Protein AF-A0A2P6VI52-F1 (afdb_monomer)

Organism: NCBI:txid554055

Mean predicted aligned error: 16.36 Å

Sequence (533 aa):
MAEESAAIAARLLSAPAFHSAPHAIIYVHCAKLREVDTTTVLAEAMLEQKKLYVPRVQDKDANMHFLHLDSLEALQEVPPFGIREPRPTYSDGSERQDVLVSDEPLELVVMPGLAFDRQGRRLGRGGGYYDKFIAAARARAEARGEAPPLLVALAFRAQMVGEVPVEPHDARVDAIVTADEVIACSPGAADALHNYDGLTYVGHMMAGAVAGIGEHVAMFPVDTVKTRMQALAHPGQQLHTSVGTALRNILRREGVAGLYRGVAAMALGAGPSHALYFASYEAAKQLYGGNAEGHQPLATAAAGATATIVNDGCMTPWDVIKQRMQVRHSPYRSVLHCASETWRKEGLSAFYKSYWTTLVMNVPYTALHFAVYESAKKWLVGSSPAAAEAEAAGAGGSGGEPQQRLSSGAGPLLTAAAAQAGSAGGLAAAVVVEDEEEEEGLQVQLVAGGVAGGLAAAATTPLDVVKTRLQLEGLGSATRYNTSSVLPVLRRIMAEEGAGALWRGWQPRVLFHAPSAAICWGIYETSKKLLAP

Radius of gyration: 30.29 Å; Cα contacts (8 Å, |Δi|>4): 797; chains: 1; bounding box: 69×71×88 Å

Solvent-accessible surface area (backbone atoms only — not comparable to full-atom values): 28690 Å² total; per-residue (Å²): 101,73,70,45,18,52,45,25,39,52,52,50,71,67,11,57,47,54,74,73,29,58,25,34,35,46,53,63,52,29,84,85,74,73,48,57,57,32,67,66,52,54,53,49,42,53,74,71,68,34,54,33,23,32,56,36,80,72,56,92,85,32,43,59,45,35,33,55,59,92,49,83,84,47,48,42,74,40,84,92,76,51,42,46,24,64,53,73,44,49,96,87,67,49,75,50,56,35,60,92,74,48,93,66,78,55,45,33,36,41,41,78,53,66,33,33,22,84,74,19,38,58,33,66,92,81,58,55,37,66,33,53,45,52,52,53,54,40,53,51,20,57,77,69,75,46,72,66,52,47,33,35,33,50,42,57,74,90,26,59,45,92,75,54,83,80,58,98,73,61,62,65,34,26,27,39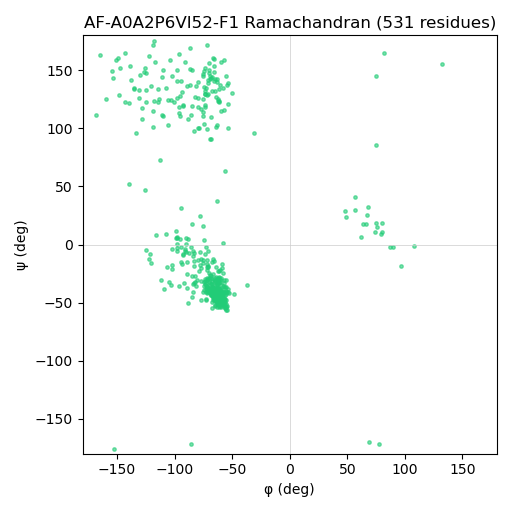,37,31,62,87,51,74,46,54,41,36,85,74,30,40,77,33,50,60,54,60,85,66,31,54,72,68,48,52,53,50,18,25,52,51,12,17,50,49,28,50,62,70,46,32,50,56,50,29,46,29,52,49,35,33,44,78,70,54,94,93,50,84,69,58,91,44,70,68,60,43,48,52,51,43,45,76,73,55,33,71,67,51,37,52,39,36,52,67,30,49,61,68,25,48,59,60,17,45,54,46,21,56,55,39,26,54,53,33,20,66,74,56,52,43,79,48,97,67,94,47,67,67,31,47,49,50,12,40,52,54,10,48,54,55,18,48,63,55,30,35,44,28,50,25,48,22,54,46,40,33,39,96,81,42,91,53,88,44,66,68,52,36,48,54,51,44,44,75,76,61,34,74,62,58,40,50,34,28,47,65,33,49,58,64,37,35,58,60,29,27,58,42,23,50,60,39,25,57,52,39,42,54,52,55,60,70,64,34,69,68,52,57,51,50,54,65,68,53,79,76,68,87,88,76,83,85,78,80,78,75,72,78,82,58,63,60,61,51,43,30,53,16,59,50,42,91,43,43,52,15,54,33,54,31,62,75,63,54,83,81,68,75,101,65,62,68,66,57,56,48,50,20,47,23,54,11,44,17,52,19,40,50,74,38,22,46,45,49,30,52,27,49,36,43,38,45,52,51,67,88,79,48,77,84,72,91,65,55,56,59,66,65,52,52,53,48,45,37,73,76,64,32,70,73,56,36,51,37,38,33,65,60,50,32,72,43,39,38,58,46,53,52,45,25,51,52,41,25,56,51,38,44,66,70,64,32,125

InterPro domains:
  IPR002698 5-formyltetrahydrofolate cyclo-ligase [PF01812] (3-178)
  IPR002698 5-formyltetrahydrofolate cyclo-ligase [TIGR02727] (3-178)
  IPR018108 Mitochondrial carrier protein, transmembrane region [PF00153] (199-290)
  IPR018108 Mitochondrial carrier protein, transmembrane region [PF00153] (296-382)
  IPR018108 Mitochondrial carrier protein, transmembrane region [PF00153] (443-531)
  IPR018108 Mitochondrial carrier protein, transmembrane region [PS50920] (199-287)
  IPR018108 Mitochondrial carrier protein, transmembrane region [PS50920] (295-379)
  IPR018108 Mitochondrial carrier protein, transmembrane region [PS50920] (440-530)
  IPR023395 Mitochondrial carrier protein domain superfamily [G3DSA:1.50.40.10] (184-388)
  IPR023395 Mitochondrial carrier protein domain superfamily [G3DSA:1.50.40.10] (403-533)
  IPR023395 Mitochondrial carrier protein domain superfamily [SSF103506] (200-525)
  IPR024185 5-formyltetrahydrofolate cyclo-ligase-like domain superfamily [G3DSA:3.40.50.10420] (1-183)
  IPR037171 NagB/RpiA transferase-like [SSF100950] (3-187)

Structure (mmCIF, N/CA/C/O backbone):
data_AF-A0A2P6VI52-F1
#
_entry.id   AF-A0A2P6VI52-F1
#
loop_
_atom_site.group_PDB
_atom_site.id
_atom_site.type_symbol
_atom_site.label_atom_id
_atom_site.label_alt_id
_atom_site.label_comp_id
_atom_site.label_asym_id
_atom_site.label_entity_id
_atom_site.label_seq_id
_atom_site.pdbx_PDB_ins_code
_atom_site.Cartn_x
_atom_site.Cartn_y
_atom_site.Cartn_z
_atom_site.occupancy
_atom_site.B_iso_or_equiv
_atom_site.auth_seq_id
_atom_site.auth_comp_id
_atom_site.auth_asym_id
_atom_site.auth_atom_id
_atom_site.pdbx_PDB_model_num
ATOM 1 N N . MET A 1 1 ? 2.625 -6.176 -37.196 1.00 73.69 1 MET A N 1
ATOM 2 C CA . MET A 1 1 ? 3.766 -5.251 -37.381 1.00 73.69 1 MET A CA 1
ATOM 3 C C . MET A 1 1 ? 3.360 -3.792 -37.213 1.00 73.69 1 MET A C 1
ATOM 5 O O . MET A 1 1 ? 3.664 -3.295 -36.154 1.00 73.69 1 MET A O 1
ATOM 9 N N . ALA A 1 2 ? 2.649 -3.104 -38.122 1.00 79.94 2 ALA A N 1
ATOM 10 C CA . ALA A 1 2 ? 2.337 -1.670 -37.915 1.00 79.94 2 ALA A CA 1
ATOM 11 C C . ALA A 1 2 ? 1.453 -1.383 -36.677 1.00 79.94 2 ALA A C 1
ATOM 13 O O . ALA A 1 2 ? 1.809 -0.564 -35.838 1.00 79.94 2 ALA A O 1
ATOM 14 N N . GLU A 1 3 ? 0.339 -2.105 -36.525 1.00 81.56 3 GLU A N 1
ATOM 15 C CA . GLU A 1 3 ? -0.543 -2.007 -35.346 1.00 81.56 3 GLU A CA 1
ATOM 16 C C . GLU A 1 3 ? 0.177 -2.422 -34.052 1.00 81.56 3 GLU A C 1
ATOM 18 O O . GLU A 1 3 ? 0.109 -1.745 -33.032 1.00 81.56 3 GLU A O 1
ATOM 23 N N . GLU A 1 4 ? 0.961 -3.496 -34.133 1.00 85.94 4 GLU A N 1
ATOM 24 C CA . GLU A 1 4 ? 1.803 -3.985 -33.039 1.00 85.94 4 GLU A CA 1
ATOM 25 C C . GLU A 1 4 ? 2.876 -2.957 -32.637 1.00 85.94 4 GLU A C 1
ATOM 27 O O . GLU A 1 4 ? 3.101 -2.738 -31.453 1.00 85.94 4 GLU A O 1
ATOM 32 N N . SER A 1 5 ? 3.493 -2.259 -33.600 1.00 87.88 5 SER A N 1
ATOM 33 C CA . SER A 1 5 ? 4.436 -1.169 -33.332 1.00 87.88 5 SER A CA 1
ATOM 34 C C . SER A 1 5 ? 3.767 0.006 -32.638 1.00 87.88 5 SER A C 1
ATOM 36 O O . SER A 1 5 ? 4.346 0.546 -31.702 1.00 87.88 5 SER A O 1
ATOM 38 N N . ALA A 1 6 ? 2.549 0.373 -33.045 1.00 82.88 6 ALA A N 1
ATOM 39 C CA . ALA A 1 6 ? 1.793 1.425 -32.374 1.00 82.88 6 ALA A CA 1
ATOM 40 C C . ALA A 1 6 ? 1.480 1.052 -30.914 1.00 82.88 6 ALA A C 1
ATOM 42 O O . ALA A 1 6 ? 1.645 1.885 -30.026 1.00 82.88 6 ALA A O 1
ATOM 43 N N . ALA A 1 7 ? 1.108 -0.205 -30.647 1.00 79.69 7 ALA A N 1
ATOM 44 C CA . ALA A 1 7 ? 0.861 -0.698 -29.290 1.00 79.69 7 ALA A CA 1
ATOM 45 C C . ALA A 1 7 ? 2.134 -0.725 -28.421 1.00 79.69 7 ALA A C 1
ATOM 47 O O . ALA A 1 7 ? 2.091 -0.355 -27.247 1.00 79.69 7 ALA A O 1
ATOM 48 N N . ILE A 1 8 ? 3.272 -1.132 -28.995 1.00 88.38 8 ILE A N 1
ATOM 49 C CA . ILE A 1 8 ? 4.580 -1.109 -28.321 1.00 88.38 8 ILE A CA 1
ATOM 50 C C . ILE A 1 8 ? 4.992 0.333 -27.998 1.00 88.38 8 ILE A C 1
ATOM 52 O O . ILE A 1 8 ? 5.376 0.627 -26.866 1.00 88.38 8 ILE A O 1
ATOM 56 N N . ALA A 1 9 ? 4.874 1.240 -28.972 1.00 86.31 9 ALA A N 1
ATOM 57 C CA . ALA A 1 9 ? 5.182 2.654 -28.795 1.00 86.31 9 ALA A CA 1
ATOM 58 C C . ALA A 1 9 ? 4.297 3.290 -27.716 1.00 86.31 9 ALA A C 1
ATOM 60 O O . ALA A 1 9 ? 4.818 3.962 -26.835 1.00 86.31 9 ALA A O 1
ATOM 61 N N . ALA A 1 10 ? 2.987 3.025 -27.728 1.00 81.00 10 ALA A N 1
ATOM 62 C CA . ALA A 1 10 ? 2.061 3.528 -26.715 1.00 81.00 10 ALA A CA 1
ATOM 63 C C . ALA A 1 10 ? 2.435 3.066 -25.298 1.00 81.00 10 ALA A C 1
ATOM 65 O O . ALA A 1 10 ? 2.408 3.870 -24.369 1.00 81.00 10 ALA A O 1
ATOM 66 N N . ARG A 1 11 ? 2.850 1.800 -25.125 1.00 82.50 11 ARG A N 1
ATOM 67 C CA . ARG A 1 11 ? 3.335 1.310 -23.825 1.00 82.50 11 ARG A CA 1
ATOM 68 C C . ARG A 1 11 ? 4.588 2.039 -23.365 1.00 82.50 11 ARG A C 1
ATOM 70 O O . ARG A 1 11 ? 4.611 2.503 -22.229 1.00 82.50 11 ARG A O 1
ATOM 77 N N . LEU A 1 12 ? 5.596 2.170 -24.230 1.00 86.81 12 LEU A N 1
ATOM 78 C CA . LEU A 1 12 ? 6.816 2.902 -23.881 1.00 86.81 12 LEU A CA 1
ATOM 79 C C . LEU A 1 12 ? 6.504 4.360 -23.519 1.00 86.81 12 LEU A C 1
ATOM 81 O O . LEU A 1 12 ? 7.006 4.850 -22.517 1.00 86.81 12 LEU A O 1
ATOM 85 N N . LEU A 1 13 ? 5.662 5.026 -24.312 1.00 85.12 13 LEU A N 1
ATOM 86 C CA . LEU A 1 13 ? 5.266 6.416 -24.086 1.00 85.12 13 LEU A CA 1
ATOM 87 C C . LEU A 1 13 ? 4.480 6.609 -22.796 1.00 85.12 13 LEU A C 1
ATOM 89 O O . LEU A 1 13 ? 4.537 7.683 -22.223 1.00 85.12 13 LEU A O 1
ATOM 93 N N . SER A 1 14 ? 3.766 5.586 -22.332 1.00 77.81 14 SER A N 1
ATOM 94 C CA . SER A 1 14 ? 3.085 5.644 -21.042 1.00 77.81 14 SER A CA 1
ATOM 95 C C . SER A 1 14 ? 4.041 5.451 -19.857 1.00 77.81 14 SER A C 1
ATOM 97 O O . SER A 1 14 ? 3.691 5.803 -18.733 1.00 77.81 14 SER A O 1
ATOM 99 N N . ALA A 1 15 ? 5.223 4.868 -20.073 1.00 79.12 15 ALA A N 1
ATOM 100 C CA . ALA A 1 15 ? 6.075 4.400 -18.990 1.00 79.12 15 ALA A CA 1
ATOM 101 C C . ALA A 1 15 ? 6.718 5.556 -18.191 1.00 79.12 15 ALA A C 1
ATOM 103 O O . ALA A 1 15 ? 7.235 6.503 -18.795 1.00 79.12 15 ALA A O 1
ATOM 104 N N . PRO A 1 16 ? 6.801 5.468 -16.846 1.00 76.25 16 PRO A N 1
ATOM 105 C CA . PRO A 1 16 ? 7.377 6.529 -16.015 1.00 76.25 16 PRO A CA 1
ATOM 106 C C . PRO A 1 16 ? 8.818 6.876 -16.396 1.00 76.25 16 PRO A C 1
ATOM 108 O O . PRO A 1 16 ? 9.157 8.057 -16.480 1.00 76.25 16 PRO A O 1
ATOM 111 N N . ALA A 1 17 ? 9.638 5.862 -16.701 1.00 82.62 17 ALA A N 1
ATOM 112 C CA . ALA A 1 17 ? 11.021 6.038 -17.140 1.00 82.62 17 ALA A CA 1
ATOM 113 C C . ALA A 1 17 ? 11.161 6.910 -18.389 1.00 82.62 17 ALA A C 1
ATOM 115 O O . ALA A 1 17 ? 12.153 7.623 -18.526 1.00 82.62 17 ALA A O 1
ATOM 116 N N . PHE A 1 18 ? 10.185 6.863 -19.303 1.00 86.12 18 PHE A N 1
ATOM 117 C CA . PHE A 1 18 ? 10.210 7.695 -20.498 1.00 86.12 18 PHE A CA 1
ATOM 118 C C . PHE A 1 18 ? 10.034 9.166 -20.124 1.00 86.12 18 PHE A C 1
ATOM 120 O O . PHE A 1 18 ? 10.854 10.002 -20.504 1.00 86.12 18 PHE A O 1
ATOM 127 N N . HIS A 1 19 ? 9.028 9.485 -19.309 1.00 82.88 19 HIS A N 1
ATOM 128 C CA . HIS A 1 19 ? 8.757 10.858 -18.885 1.00 82.88 19 HIS A CA 1
ATOM 129 C C . HIS A 1 19 ? 9.845 11.425 -17.963 1.00 82.88 19 HIS A C 1
ATOM 131 O O . HIS A 1 19 ? 10.207 12.593 -18.098 1.00 82.88 19 HIS A O 1
ATOM 137 N N . SER A 1 20 ? 10.416 10.610 -17.068 1.00 82.19 20 SER A N 1
ATOM 138 C CA . SER A 1 20 ? 11.449 11.051 -16.123 1.00 82.19 20 SER A CA 1
ATOM 139 C C . SER A 1 20 ? 12.840 11.218 -16.737 1.00 82.19 20 SER A C 1
ATOM 141 O O . SER A 1 20 ? 13.708 11.778 -16.075 1.00 82.19 20 SER A O 1
ATOM 143 N N . ALA A 1 21 ? 13.073 10.725 -17.958 1.00 86.50 21 ALA A N 1
ATOM 144 C CA . ALA A 1 21 ? 14.356 10.827 -18.648 1.00 86.50 21 ALA A CA 1
ATOM 145 C C . ALA A 1 21 ? 14.457 12.138 -19.457 1.00 86.50 21 ALA A C 1
ATOM 147 O O . ALA A 1 21 ? 13.789 12.263 -20.490 1.00 86.50 21 ALA A O 1
ATOM 148 N N . PRO A 1 22 ? 15.270 13.127 -19.035 1.00 85.94 22 PRO A N 1
ATOM 149 C CA . PRO A 1 22 ? 15.538 14.323 -19.835 1.00 85.94 22 PRO A CA 1
ATOM 150 C C . PRO A 1 22 ? 16.441 14.042 -21.047 1.00 85.94 22 PRO A C 1
ATOM 152 O O . PRO A 1 22 ? 16.268 14.697 -22.078 1.00 85.94 22 PRO A O 1
ATOM 155 N N . HIS A 1 23 ? 17.356 13.066 -20.962 1.00 93.56 23 HIS A N 1
ATOM 156 C CA . HIS A 1 23 ? 18.253 12.671 -22.048 1.00 93.56 23 HIS A CA 1
ATOM 157 C C . HIS A 1 23 ? 17.987 11.220 -22.446 1.00 93.56 23 HIS A C 1
ATOM 159 O O . HIS A 1 23 ? 18.065 10.293 -21.636 1.00 93.56 23 HIS A O 1
ATOM 165 N N . ALA A 1 24 ? 17.683 11.008 -23.725 1.00 94.38 24 ALA A N 1
ATOM 166 C CA . ALA A 1 24 ? 17.338 9.682 -24.215 1.00 94.38 24 ALA A CA 1
ATOM 167 C C . ALA A 1 24 ? 17.983 9.379 -25.564 1.00 94.38 24 ALA A C 1
ATOM 169 O O . ALA A 1 24 ? 18.044 10.222 -26.462 1.00 94.38 24 ALA A O 1
ATOM 170 N N . ILE A 1 25 ? 18.419 8.133 -25.715 1.00 95.44 25 ILE A N 1
ATOM 171 C CA . ILE A 1 25 ? 18.782 7.553 -27.000 1.00 95.44 25 ILE A CA 1
ATOM 172 C C . ILE A 1 25 ? 17.589 6.788 -27.540 1.00 95.44 25 ILE A C 1
ATOM 174 O O . ILE A 1 25 ? 17.060 5.906 -26.867 1.00 95.44 25 ILE A O 1
ATOM 178 N N . ILE A 1 26 ? 17.200 7.084 -28.776 1.00 94.75 26 ILE A N 1
ATOM 179 C CA . ILE A 1 26 ? 16.147 6.349 -29.474 1.00 94.75 26 ILE A CA 1
ATOM 180 C C . ILE A 1 26 ? 16.663 5.987 -30.860 1.00 94.75 26 ILE A C 1
ATOM 182 O O . ILE A 1 26 ? 17.141 6.840 -31.607 1.00 94.75 26 ILE A O 1
ATOM 186 N N . TYR A 1 27 ? 16.603 4.707 -31.217 1.00 92.94 27 TYR A N 1
ATOM 187 C CA . TYR A 1 27 ? 16.986 4.289 -32.562 1.00 92.94 27 TYR A CA 1
ATOM 188 C C . TYR A 1 27 ? 15.972 4.769 -33.603 1.00 92.94 27 TYR A C 1
ATOM 190 O O . TYR A 1 27 ? 14.777 4.893 -33.328 1.00 92.94 27 TYR A O 1
ATOM 198 N N . VAL A 1 28 ? 16.447 5.014 -34.822 1.00 90.12 28 VAL A N 1
ATOM 199 C CA . VAL A 1 28 ? 15.593 5.442 -35.931 1.00 90.12 28 VAL A CA 1
ATOM 200 C C . VAL A 1 28 ? 15.141 4.217 -36.714 1.00 90.12 28 VAL A C 1
ATOM 202 O O . VAL A 1 28 ? 15.967 3.481 -37.253 1.00 90.12 28 VAL A O 1
ATOM 205 N N . HIS A 1 29 ? 13.827 4.010 -36.779 1.00 86.69 29 HIS A N 1
ATOM 206 C CA . HIS A 1 29 ? 13.225 2.886 -37.485 1.00 86.69 29 HIS A CA 1
ATOM 207 C C . HIS A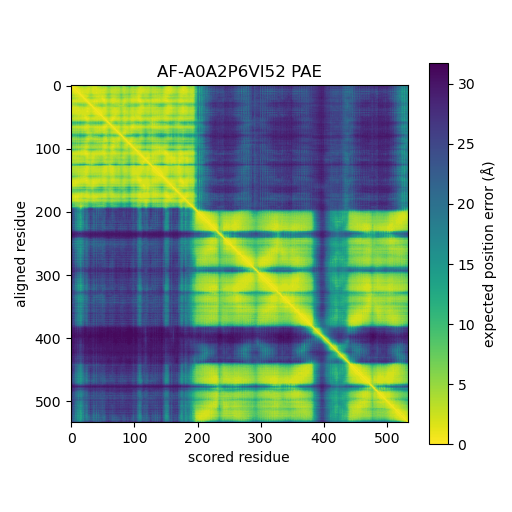 1 29 ? 13.670 2.792 -38.955 1.00 86.69 29 HIS A C 1
ATOM 209 O O . HIS A 1 29 ? 13.668 3.776 -39.699 1.00 86.69 29 HIS A O 1
ATOM 215 N N . CYS A 1 30 ? 13.963 1.566 -39.399 1.00 83.62 30 CYS A N 1
ATOM 216 C CA . CYS A 1 30 ? 14.148 1.232 -40.806 1.00 83.62 30 CYS A CA 1
ATOM 217 C C . CYS A 1 30 ? 13.271 0.033 -41.196 1.00 83.62 30 CYS A C 1
ATOM 219 O O . CYS A 1 30 ? 13.489 -1.095 -40.744 1.00 83.62 30 CYS A O 1
ATOM 221 N N . ALA A 1 31 ? 12.332 0.242 -42.123 1.00 77.88 31 ALA A N 1
ATOM 222 C CA . ALA A 1 31 ? 11.396 -0.796 -42.566 1.00 77.88 31 ALA A CA 1
ATOM 223 C C . ALA A 1 31 ? 12.093 -2.056 -43.118 1.00 77.88 31 ALA A C 1
ATOM 225 O O . ALA A 1 31 ? 11.594 -3.172 -42.965 1.00 77.88 31 ALA A O 1
ATOM 226 N N . LYS A 1 32 ? 13.282 -1.908 -43.722 1.00 80.94 32 LYS A N 1
ATOM 227 C CA . LYS A 1 32 ? 14.068 -3.041 -44.246 1.00 80.94 32 LYS A CA 1
ATOM 228 C C . LYS A 1 32 ? 14.648 -3.925 -43.142 1.00 80.94 32 LYS A C 1
ATOM 230 O O . LYS A 1 32 ? 14.917 -5.100 -43.391 1.00 80.94 32 LYS A O 1
ATOM 235 N N . LEU A 1 33 ? 14.840 -3.380 -41.940 1.00 79.69 33 LEU A N 1
ATOM 236 C CA . LEU A 1 33 ? 15.435 -4.095 -40.815 1.00 79.69 33 LEU A CA 1
ATOM 237 C C . LEU A 1 33 ? 14.412 -4.872 -39.979 1.00 79.69 33 LEU A C 1
ATOM 239 O O . LEU A 1 33 ? 14.838 -5.698 -39.174 1.00 79.69 33 LEU A O 1
ATOM 243 N N . ARG A 1 34 ? 13.107 -4.698 -40.250 1.00 84.12 34 ARG A N 1
ATOM 244 C CA . ARG A 1 34 ? 11.985 -5.325 -39.521 1.00 84.12 34 ARG A CA 1
ATOM 245 C C . ARG A 1 34 ? 12.010 -5.028 -38.017 1.00 84.12 34 ARG A C 1
ATOM 247 O O . ARG A 1 34 ? 11.741 -5.902 -37.203 1.00 84.12 34 ARG A O 1
ATOM 254 N N . GLU A 1 35 ? 12.343 -3.792 -37.675 1.00 88.88 35 GLU A N 1
ATOM 255 C CA . GLU A 1 35 ? 12.361 -3.276 -36.304 1.00 88.88 35 GLU A CA 1
ATOM 256 C C . GLU A 1 35 ? 11.045 -2.550 -35.991 1.00 88.88 35 GLU A C 1
ATOM 258 O O . GLU A 1 35 ? 10.286 -2.210 -36.905 1.00 88.88 35 GLU A O 1
ATOM 263 N N . VAL A 1 36 ? 10.770 -2.310 -34.708 1.00 90.44 36 VAL A N 1
ATOM 264 C CA . VAL A 1 36 ? 9.584 -1.559 -34.271 1.00 90.44 36 VAL A CA 1
ATOM 265 C C . VAL A 1 36 ? 9.656 -0.123 -34.807 1.00 90.44 36 VAL A C 1
ATOM 267 O O . VAL A 1 36 ? 10.735 0.458 -34.923 1.00 90.44 36 VAL A O 1
ATOM 270 N N . ASP A 1 37 ? 8.515 0.441 -35.201 1.00 90.75 37 ASP A N 1
ATOM 271 C CA . ASP A 1 37 ? 8.452 1.837 -35.636 1.00 90.75 37 ASP A CA 1
ATOM 272 C C . ASP A 1 37 ? 8.524 2.790 -34.433 1.00 90.75 37 ASP A C 1
ATOM 274 O O . ASP A 1 37 ? 7.627 2.819 -33.593 1.00 90.75 37 ASP A O 1
ATOM 278 N N . THR A 1 38 ? 9.608 3.563 -34.353 1.00 92.69 38 THR A N 1
ATOM 279 C CA . THR A 1 38 ? 9.883 4.546 -33.295 1.00 92.69 38 THR A CA 1
ATOM 280 C C . THR A 1 38 ? 9.529 5.979 -33.691 1.00 92.69 38 THR A C 1
ATOM 282 O O . THR A 1 38 ? 9.791 6.901 -32.922 1.00 92.69 38 THR A O 1
ATOM 285 N N . THR A 1 39 ? 8.924 6.204 -34.863 1.00 90.31 39 THR A N 1
ATOM 286 C CA . THR A 1 39 ? 8.632 7.556 -35.373 1.00 90.31 39 THR A CA 1
ATOM 287 C C . THR A 1 39 ? 7.743 8.357 -34.419 1.00 90.31 39 THR A C 1
ATOM 289 O O . THR A 1 39 ? 8.010 9.530 -34.163 1.00 90.31 39 THR A O 1
ATOM 292 N N . THR A 1 40 ? 6.716 7.720 -33.851 1.00 88.38 40 THR A N 1
ATOM 293 C CA . THR A 1 40 ? 5.831 8.327 -32.844 1.00 88.38 40 THR A CA 1
ATOM 294 C C . THR A 1 40 ? 6.564 8.618 -31.539 1.00 88.38 40 THR A C 1
ATOM 296 O O . THR A 1 40 ? 6.384 9.687 -30.969 1.00 88.38 40 THR A O 1
ATOM 299 N N . VAL A 1 41 ? 7.441 7.711 -31.104 1.00 90.44 41 VAL A N 1
ATOM 300 C CA . VAL A 1 41 ? 8.230 7.874 -29.875 1.00 90.44 41 VAL A CA 1
ATOM 301 C C . VAL A 1 41 ? 9.202 9.051 -29.995 1.00 90.44 41 VAL A C 1
ATOM 303 O O . VAL A 1 41 ? 9.314 9.859 -29.077 1.00 90.44 41 VAL A O 1
ATOM 306 N N . LEU A 1 42 ? 9.872 9.181 -31.145 1.00 90.44 42 LEU A N 1
ATOM 307 C CA . LEU A 1 42 ? 10.752 10.312 -31.446 1.00 90.44 42 LEU A CA 1
ATOM 308 C C . LEU A 1 42 ? 9.979 11.637 -31.455 1.00 90.44 42 LEU A C 1
ATOM 310 O O . LEU A 1 42 ? 10.444 12.611 -30.872 1.00 90.44 42 LEU A O 1
ATOM 314 N N . ALA A 1 43 ? 8.804 11.676 -32.091 1.00 87.69 43 ALA A N 1
ATOM 315 C CA . ALA A 1 43 ? 7.975 12.879 -32.141 1.00 87.69 43 ALA A CA 1
ATOM 316 C C . ALA A 1 43 ? 7.509 13.321 -30.743 1.00 87.69 43 ALA A C 1
ATOM 318 O O . ALA A 1 43 ? 7.626 14.499 -30.413 1.00 87.69 43 ALA A O 1
ATOM 319 N N . GLU A 1 44 ? 7.048 12.387 -29.908 1.00 86.25 44 GLU A N 1
ATOM 320 C CA . GLU A 1 44 ? 6.582 12.695 -28.551 1.00 86.25 44 GLU A CA 1
ATOM 321 C C . GLU A 1 44 ? 7.727 13.157 -27.643 1.00 86.25 44 GLU A C 1
ATOM 323 O O . GLU A 1 44 ? 7.606 14.156 -26.941 1.00 86.25 44 GLU A O 1
ATOM 328 N N . ALA A 1 45 ? 8.892 12.507 -27.716 1.00 87.62 45 ALA A N 1
ATOM 329 C CA . ALA A 1 45 ? 10.053 12.946 -26.949 1.00 87.62 45 ALA A CA 1
ATOM 330 C C . ALA A 1 45 ? 10.510 14.370 -27.324 1.00 87.62 45 ALA A C 1
ATOM 332 O O . ALA A 1 45 ? 10.961 15.119 -26.456 1.00 87.62 45 ALA A O 1
ATOM 333 N N . MET A 1 46 ? 10.365 14.769 -28.594 1.00 85.94 46 MET A N 1
ATOM 334 C CA . MET A 1 46 ? 10.611 16.150 -29.022 1.00 85.94 46 MET A CA 1
ATOM 335 C C . MET A 1 46 ? 9.551 17.125 -28.494 1.00 85.94 46 MET A C 1
ATOM 337 O O . MET A 1 46 ? 9.897 18.249 -28.127 1.00 85.94 46 MET A O 1
ATOM 341 N N . LEU A 1 47 ? 8.277 16.715 -28.433 1.00 85.62 47 LEU A N 1
ATOM 342 C CA . LEU A 1 47 ? 7.201 17.513 -27.830 1.00 85.62 47 LEU A CA 1
ATOM 343 C C . LEU A 1 47 ? 7.436 17.739 -26.330 1.00 85.62 47 LEU A C 1
ATOM 345 O O . LEU A 1 47 ? 7.226 18.849 -25.843 1.00 85.62 47 LEU A O 1
ATOM 349 N N . GLU A 1 48 ? 7.957 16.733 -25.625 1.00 84.19 48 GLU A N 1
ATOM 350 C CA . GLU A 1 48 ? 8.389 16.828 -24.223 1.00 84.19 48 GLU A CA 1
ATOM 351 C C . GLU A 1 48 ? 9.708 17.596 -24.022 1.00 84.19 48 GLU A C 1
ATOM 353 O O . GLU A 1 48 ? 10.196 17.696 -22.897 1.00 84.19 48 GLU A O 1
ATOM 358 N N . GLN A 1 49 ? 10.292 18.158 -25.088 1.00 84.56 49 GLN A N 1
ATOM 359 C CA . GLN A 1 49 ? 11.557 18.903 -25.054 1.00 84.56 49 GLN A CA 1
ATOM 360 C C . GLN A 1 49 ? 12.733 18.095 -24.473 1.00 84.56 49 GLN A C 1
ATOM 362 O O . GLN A 1 49 ? 13.664 18.667 -23.901 1.00 84.56 49 GLN A O 1
ATOM 367 N N . LYS A 1 50 ? 12.718 16.765 -24.633 1.00 90.12 50 LYS A N 1
ATOM 368 C CA . LYS A 1 50 ? 13.843 15.907 -24.246 1.00 90.12 50 LYS A CA 1
ATOM 369 C C . LYS A 1 50 ? 15.023 16.133 -25.178 1.00 90.12 50 LYS A C 1
ATOM 371 O O . LYS A 1 50 ? 14.860 16.348 -26.382 1.00 90.12 50 LYS A O 1
ATOM 376 N N . LYS A 1 51 ? 16.231 15.994 -24.642 1.00 91.31 51 LYS A N 1
ATOM 377 C CA . LYS A 1 51 ? 17.450 16.022 -25.443 1.00 91.31 51 LYS A CA 1
ATOM 378 C C . LYS A 1 51 ? 17.685 14.640 -26.045 1.00 91.31 51 LYS A C 1
ATOM 380 O O . LYS A 1 51 ? 18.171 13.719 -25.387 1.00 91.31 51 LYS A O 1
ATOM 385 N N . LEU A 1 52 ? 17.274 14.495 -27.301 1.00 93.62 52 LEU A N 1
ATOM 386 C CA . LEU A 1 52 ? 17.294 13.226 -28.016 1.00 93.62 52 LEU A CA 1
ATOM 387 C C . LEU A 1 52 ? 18.607 13.001 -28.743 1.00 93.62 52 LEU A C 1
ATOM 389 O O . LEU A 1 52 ? 19.096 13.883 -29.444 1.00 93.62 52 LEU A O 1
ATOM 393 N N . TYR A 1 53 ? 19.121 11.781 -28.650 1.00 94.38 53 TYR A N 1
ATOM 394 C CA . TYR A 1 53 ? 20.284 11.332 -29.397 1.00 94.38 53 TYR A CA 1
ATOM 395 C C . TYR A 1 53 ? 19.912 10.135 -30.272 1.00 94.38 53 TYR A C 1
ATOM 397 O O . TYR A 1 53 ? 19.223 9.210 -29.839 1.00 94.38 53 TYR A O 1
ATOM 405 N N . VAL A 1 54 ? 20.380 10.137 -31.517 1.00 92.88 54 VAL A N 1
ATOM 406 C CA . VAL A 1 54 ? 20.096 9.072 -32.489 1.00 92.88 54 VAL A CA 1
ATOM 407 C C . VAL A 1 54 ? 21.397 8.487 -33.049 1.00 92.88 54 VAL A C 1
ATOM 409 O O . VAL A 1 54 ? 22.394 9.211 -33.165 1.00 92.88 54 VAL A O 1
ATOM 412 N N . PRO A 1 55 ? 21.423 7.184 -33.380 1.00 91.12 55 PRO A N 1
ATOM 413 C CA . PRO A 1 55 ? 22.639 6.513 -33.823 1.00 91.12 55 PRO A CA 1
ATOM 414 C C . PRO A 1 55 ? 23.104 6.997 -35.202 1.00 91.12 55 PRO A C 1
ATOM 416 O O . PRO A 1 55 ? 22.301 7.226 -36.110 1.00 91.12 55 PRO A O 1
ATOM 419 N N . ARG A 1 56 ? 24.424 7.086 -35.368 1.00 89.25 56 ARG A N 1
ATOM 420 C CA . ARG A 1 56 ? 25.120 7.314 -36.636 1.00 89.25 56 ARG A CA 1
ATOM 421 C C . ARG A 1 56 ? 26.366 6.436 -36.702 1.00 89.25 56 ARG A C 1
ATOM 423 O O . ARG A 1 56 ? 27.248 6.547 -35.849 1.00 89.25 56 ARG A O 1
ATOM 430 N N . VAL A 1 57 ? 26.468 5.587 -37.721 1.00 85.06 57 VAL A N 1
ATOM 431 C CA . VAL A 1 57 ? 27.632 4.704 -37.876 1.00 85.06 57 VAL A CA 1
ATOM 432 C C . VAL A 1 57 ? 28.843 5.516 -38.343 1.00 85.06 57 VAL A C 1
ATOM 434 O O . VAL A 1 57 ? 28.760 6.274 -39.309 1.00 85.06 57 VAL A O 1
ATOM 437 N N . GLN A 1 58 ? 29.978 5.364 -37.658 1.00 81.12 58 GLN A N 1
ATOM 438 C CA . GLN A 1 58 ? 31.225 6.040 -38.022 1.00 81.12 58 GLN A CA 1
ATOM 439 C C . GLN A 1 58 ? 32.034 5.206 -39.021 1.00 81.12 58 GLN A C 1
ATOM 441 O O . GLN A 1 58 ? 32.462 5.719 -40.055 1.00 81.12 58 GLN A O 1
ATOM 446 N N . ASP A 1 59 ? 32.240 3.922 -38.718 1.00 80.62 59 ASP A N 1
ATOM 447 C CA . ASP A 1 59 ? 33.090 3.030 -39.505 1.00 80.62 59 ASP A CA 1
ATOM 448 C C . ASP A 1 59 ? 32.679 1.544 -39.409 1.00 80.62 59 ASP A C 1
ATOM 450 O O . ASP A 1 59 ? 31.645 1.167 -38.846 1.00 80.62 59 ASP A O 1
ATOM 454 N N . LYS A 1 60 ? 33.487 0.683 -40.041 1.00 76.38 60 LYS A N 1
ATOM 455 C CA . LYS A 1 60 ? 33.300 -0.775 -40.070 1.00 76.38 60 LYS A CA 1
ATOM 456 C C . LYS A 1 60 ? 33.881 -1.487 -38.840 1.00 76.38 60 LYS A C 1
ATOM 458 O O . LYS A 1 60 ? 33.643 -2.681 -38.697 1.00 76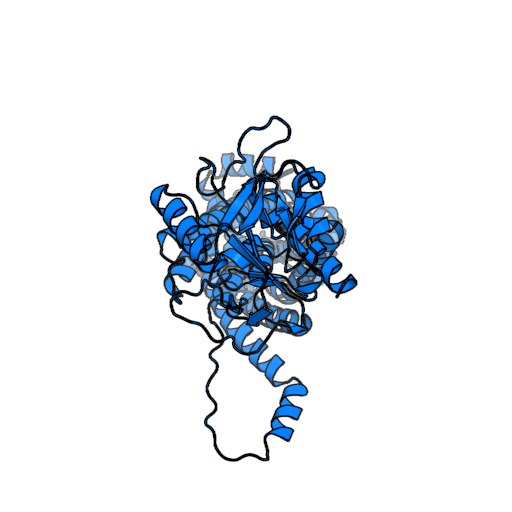.38 60 LYS A O 1
ATOM 463 N N . ASP A 1 61 ? 34.573 -0.774 -37.953 1.00 78.69 61 ASP A N 1
ATOM 464 C CA . ASP A 1 61 ? 35.227 -1.300 -36.746 1.00 78.69 61 ASP A CA 1
ATOM 465 C C . ASP A 1 61 ? 34.322 -1.169 -35.504 1.00 78.69 61 ASP A C 1
ATOM 467 O O . ASP A 1 61 ? 34.774 -0.998 -34.362 1.00 78.69 61 ASP A O 1
ATOM 471 N N . ALA A 1 62 ? 33.009 -1.253 -35.738 1.00 79.62 62 ALA A N 1
ATOM 472 C CA . ALA A 1 62 ? 31.958 -1.138 -34.737 1.00 79.62 62 ALA A CA 1
ATOM 473 C C . ALA A 1 62 ? 31.872 0.232 -34.030 1.00 79.62 62 ALA A C 1
ATOM 475 O O . ALA A 1 62 ? 31.262 0.320 -32.963 1.00 79.62 62 ALA A O 1
ATOM 476 N N . ASN A 1 63 ? 32.464 1.307 -34.574 1.00 82.81 63 ASN A N 1
ATOM 477 C CA . ASN A 1 63 ? 32.332 2.639 -33.976 1.00 82.81 63 ASN A CA 1
ATOM 478 C C . ASN A 1 63 ? 31.017 3.308 -34.400 1.00 82.81 63 ASN A C 1
ATOM 480 O O . ASN A 1 63 ? 30.694 3.415 -35.589 1.00 82.81 63 ASN A O 1
ATOM 484 N N . MET A 1 64 ? 30.249 3.760 -33.409 1.00 86.69 64 MET A N 1
ATOM 485 C CA . MET A 1 64 ? 28.968 4.437 -33.588 1.00 86.69 64 MET A CA 1
ATOM 486 C C . MET A 1 64 ? 28.896 5.654 -32.674 1.00 86.69 64 MET A C 1
ATOM 488 O O . MET A 1 64 ? 29.205 5.568 -31.487 1.00 86.69 64 MET A O 1
ATOM 492 N N . HIS A 1 65 ? 28.454 6.764 -33.252 1.00 89.88 65 HIS A N 1
ATOM 493 C CA . HIS A 1 65 ? 28.168 8.004 -32.551 1.00 89.88 65 HIS A CA 1
ATOM 494 C C . HIS A 1 65 ? 26.678 8.108 -32.262 1.00 89.88 65 HIS A C 1
ATOM 496 O O . HIS A 1 65 ? 25.850 7.625 -33.037 1.00 89.88 65 HIS A O 1
ATOM 502 N N . PHE A 1 66 ? 26.333 8.784 -31.175 1.00 93.00 66 PHE A N 1
ATOM 503 C CA . PHE A 1 66 ? 24.951 9.130 -30.865 1.00 93.00 66 PHE A CA 1
ATOM 504 C C . PHE A 1 66 ? 24.848 10.640 -30.820 1.00 93.00 66 PHE A C 1
ATOM 506 O O . PHE A 1 66 ? 25.273 11.277 -29.858 1.00 93.00 66 PHE A O 1
ATOM 513 N N . LEU A 1 67 ? 24.330 11.202 -31.909 1.00 93.00 67 LEU A N 1
ATOM 514 C CA . LEU A 1 67 ? 24.326 12.639 -32.136 1.00 93.00 67 LEU A CA 1
ATOM 515 C C . LEU A 1 67 ? 22.983 13.235 -31.744 1.00 93.00 67 LEU A C 1
ATOM 517 O O . LEU A 1 67 ? 21.932 12.656 -32.028 1.00 93.00 67 LEU A O 1
ATOM 521 N N . HIS A 1 68 ? 23.038 14.412 -31.130 1.00 93.94 68 HIS A N 1
ATOM 522 C CA . HIS A 1 68 ? 21.852 15.159 -30.742 1.00 93.94 68 HIS A CA 1
ATOM 523 C C . HIS A 1 68 ? 20.961 15.464 -31.958 1.00 93.94 68 HIS A C 1
ATOM 525 O O . HIS A 1 68 ? 21.458 15.908 -32.999 1.00 93.94 68 HIS A O 1
ATOM 531 N N . LEU A 1 69 ? 19.651 15.255 -31.824 1.00 91.50 69 LEU A N 1
ATOM 532 C CA . LEU A 1 69 ? 18.642 15.497 -32.850 1.00 91.50 69 LEU A CA 1
ATOM 533 C C . LEU A 1 69 ? 17.750 16.685 -32.464 1.00 91.50 69 LEU A C 1
ATOM 535 O O . LEU A 1 69 ? 16.931 16.595 -31.560 1.00 91.50 69 LEU A O 1
ATOM 539 N N . ASP A 1 70 ? 17.882 17.780 -33.208 1.00 86.44 70 ASP A N 1
ATOM 540 C CA . ASP A 1 70 ? 17.111 19.020 -33.048 1.00 86.44 70 ASP A CA 1
ATOM 541 C C . ASP A 1 70 ? 15.811 19.032 -33.869 1.00 86.44 70 ASP A C 1
ATOM 543 O O . ASP A 1 70 ? 14.863 19.732 -33.524 1.00 86.44 70 ASP A O 1
ATOM 547 N N . SER A 1 71 ? 15.753 18.267 -34.965 1.00 86.00 71 SER A N 1
ATOM 548 C CA . SER A 1 71 ? 14.574 18.146 -35.830 1.00 86.00 71 SER A CA 1
ATOM 549 C C . SER A 1 71 ? 14.543 16.812 -36.572 1.00 86.00 71 SER A C 1
ATOM 551 O O . SER A 1 71 ? 15.572 16.349 -37.066 1.00 86.00 71 SER A O 1
ATOM 553 N N . LEU A 1 72 ? 13.350 16.229 -36.753 1.00 85.44 72 LEU A N 1
ATOM 554 C CA . LEU A 1 72 ? 13.145 15.047 -37.606 1.00 85.44 72 LEU A CA 1
ATOM 555 C C . LEU A 1 72 ? 13.531 15.295 -39.077 1.00 85.44 72 LEU A C 1
ATOM 557 O O . LEU A 1 72 ? 13.843 14.348 -39.802 1.00 85.44 72 LEU A O 1
ATOM 561 N N . GLU A 1 73 ? 13.557 16.554 -39.524 1.00 85.56 73 GLU A N 1
ATOM 562 C CA . GLU A 1 73 ? 14.027 16.942 -40.862 1.00 85.56 73 GLU A CA 1
ATOM 563 C C . GLU A 1 73 ? 15.551 16.814 -41.012 1.00 85.56 73 GLU A C 1
ATOM 565 O O . GLU A 1 73 ? 16.076 16.786 -42.125 1.00 85.56 73 GLU A O 1
ATOM 570 N N . ALA A 1 74 ? 16.290 16.716 -39.901 1.00 86.19 74 ALA A N 1
ATOM 571 C CA . ALA A 1 74 ? 17.735 16.533 -39.927 1.00 86.19 74 ALA A CA 1
ATOM 572 C C . ALA A 1 74 ? 18.181 15.096 -40.234 1.00 86.19 74 ALA A C 1
ATOM 574 O O . ALA A 1 74 ? 19.379 14.873 -40.422 1.00 86.19 74 ALA A O 1
ATOM 575 N N . LEU A 1 75 ? 17.239 14.153 -40.309 1.00 87.94 75 LEU A N 1
ATOM 576 C CA . LEU A 1 75 ? 17.482 12.753 -40.635 1.00 87.94 75 LEU A CA 1
ATOM 577 C C . LEU A 1 75 ? 17.518 12.526 -42.151 1.00 87.94 75 LEU A C 1
ATOM 579 O O . LEU A 1 75 ? 16.504 12.694 -42.834 1.00 87.94 75 LEU A O 1
ATOM 583 N N . GLN A 1 76 ? 18.657 12.052 -42.654 1.00 86.44 76 GLN A N 1
ATOM 584 C CA . GLN A 1 76 ? 18.889 11.708 -44.059 1.00 86.44 76 GLN A CA 1
ATOM 585 C C . GLN A 1 76 ? 19.041 10.194 -44.243 1.00 86.44 76 GLN A C 1
ATOM 587 O O . GLN A 1 76 ? 19.617 9.519 -43.395 1.00 86.44 76 GLN A O 1
ATOM 592 N N . GLU A 1 77 ? 18.557 9.645 -45.356 1.00 81.19 77 GLU A N 1
ATOM 593 C CA . GLU A 1 77 ? 18.779 8.231 -45.677 1.00 81.19 77 GLU A CA 1
ATOM 594 C C . GLU A 1 77 ? 20.219 7.983 -46.130 1.00 81.19 77 GLU A C 1
ATOM 596 O O . GLU A 1 77 ? 20.725 8.650 -47.036 1.00 81.19 77 GLU A O 1
ATOM 601 N N . VAL A 1 78 ? 20.864 6.984 -45.526 1.00 78.38 78 VAL A N 1
ATOM 602 C CA . VAL A 1 78 ? 22.241 6.600 -45.843 1.00 78.38 78 VAL A CA 1
ATOM 603 C C . VAL A 1 78 ? 22.269 5.196 -46.485 1.00 78.38 78 VAL A C 1
ATOM 605 O O . VAL A 1 78 ? 21.728 4.234 -45.920 1.00 78.38 78 VAL A O 1
ATOM 608 N N . PRO A 1 79 ? 22.861 5.033 -47.688 1.00 69.88 79 PRO A N 1
ATOM 609 C CA . PRO A 1 79 ? 23.075 3.722 -48.312 1.00 69.88 79 PRO A CA 1
ATOM 610 C C . PRO A 1 79 ? 24.068 2.851 -47.513 1.00 69.88 79 PRO A C 1
ATOM 612 O O . PRO A 1 79 ? 24.956 3.402 -46.868 1.00 69.88 79 PRO A O 1
ATOM 615 N N . PRO A 1 80 ? 24.005 1.502 -47.582 1.00 65.88 80 PRO A N 1
ATOM 616 C CA . PRO A 1 80 ? 23.159 0.679 -48.456 1.00 65.88 80 PRO A CA 1
ATOM 617 C C . PRO A 1 80 ? 21.818 0.250 -47.830 1.00 65.88 80 PRO A C 1
ATOM 619 O O . PRO A 1 80 ? 20.906 -0.158 -48.551 1.00 65.88 80 PRO A O 1
ATOM 622 N N . PHE A 1 81 ? 21.675 0.338 -46.505 1.00 65.38 81 PHE A N 1
ATOM 623 C CA . PHE A 1 81 ? 20.499 -0.172 -45.791 1.00 65.38 81 PHE A CA 1
ATOM 624 C C . PHE A 1 81 ? 19.319 0.808 -45.781 1.00 65.38 81 PHE A C 1
ATOM 626 O O . PHE A 1 81 ? 18.195 0.382 -45.534 1.00 65.38 81 PHE A O 1
ATOM 633 N N . GLY A 1 82 ? 19.525 2.083 -46.137 1.00 70.00 82 GLY A N 1
ATOM 634 C CA . GLY A 1 82 ? 18.470 3.101 -46.070 1.00 70.00 82 GLY A CA 1
ATOM 635 C C . GLY A 1 82 ? 18.085 3.417 -44.626 1.00 70.00 82 GLY A C 1
ATOM 636 O O . GLY A 1 82 ? 16.918 3.656 -44.331 1.00 70.00 82 GLY A O 1
ATOM 637 N N . ILE A 1 83 ? 19.059 3.337 -43.718 1.00 78.81 83 ILE A N 1
ATOM 638 C CA . ILE A 1 83 ? 18.898 3.780 -42.335 1.00 78.81 83 ILE A CA 1
ATOM 639 C C . ILE A 1 83 ? 18.929 5.304 -42.362 1.00 78.81 83 ILE A C 1
ATOM 641 O O . ILE A 1 83 ? 19.743 5.904 -43.071 1.00 78.81 83 ILE A O 1
ATOM 645 N N . ARG A 1 84 ? 18.007 5.929 -41.633 1.00 83.88 84 ARG A N 1
ATOM 646 C CA . ARG A 1 84 ? 17.952 7.381 -41.509 1.00 83.88 84 ARG A CA 1
ATOM 647 C C . ARG A 1 84 ? 18.885 7.818 -40.386 1.00 83.88 84 ARG A C 1
ATOM 649 O O . ARG A 1 84 ? 18.619 7.537 -39.224 1.00 83.88 84 ARG A O 1
ATOM 656 N N . GLU A 1 85 ? 19.962 8.502 -40.744 1.00 86.94 85 GLU A N 1
ATOM 657 C CA . GLU A 1 85 ? 20.969 9.003 -39.808 1.00 86.94 85 GLU A CA 1
ATOM 658 C C . GLU A 1 85 ? 20.903 10.534 -39.711 1.00 86.94 85 GLU A C 1
ATOM 660 O O . GLU A 1 85 ? 20.566 11.206 -40.693 1.00 86.94 85 GLU A O 1
ATOM 665 N N . PRO A 1 86 ? 21.249 11.128 -38.558 1.00 89.81 86 PRO A N 1
ATOM 666 C CA . PRO A 1 86 ? 21.322 12.579 -38.420 1.00 89.81 86 PRO A CA 1
ATOM 667 C C . PRO A 1 86 ? 22.454 13.131 -39.291 1.00 89.81 86 PRO A C 1
ATOM 669 O O . PRO A 1 86 ? 23.537 12.547 -39.351 1.00 89.81 86 PRO A O 1
ATOM 672 N N . ARG A 1 87 ? 22.248 14.280 -39.946 1.00 87.75 87 ARG A N 1
ATOM 673 C CA . ARG A 1 87 ? 23.335 15.026 -40.615 1.00 87.75 87 ARG A CA 1
ATOM 674 C C . ARG A 1 87 ? 24.475 15.332 -39.624 1.00 87.75 87 ARG A C 1
ATOM 676 O O . ARG A 1 87 ? 24.165 15.622 -38.477 1.00 87.75 87 ARG A O 1
ATOM 683 N N . PRO A 1 88 ? 25.763 15.329 -40.027 1.00 84.94 88 PRO A N 1
ATOM 684 C CA . PRO A 1 88 ? 26.884 15.553 -39.097 1.00 84.94 88 PRO A CA 1
ATOM 685 C C . PRO A 1 88 ? 26.862 16.922 -38.407 1.00 84.94 88 PRO A C 1
ATOM 687 O O . PRO A 1 88 ? 27.354 17.069 -37.292 1.00 84.94 88 PRO A O 1
ATOM 690 N N . THR A 1 89 ? 26.295 17.921 -39.082 1.00 88.50 89 THR A N 1
ATOM 691 C CA . THR A 1 89 ? 26.242 19.309 -38.630 1.00 88.50 89 THR A CA 1
ATOM 692 C C . THR A 1 89 ? 24.803 19.777 -38.416 1.00 88.50 89 THR A C 1
ATOM 694 O O . THR A 1 89 ? 23.841 19.229 -38.976 1.00 88.50 89 THR A O 1
ATOM 697 N N . TYR A 1 90 ? 24.652 20.799 -37.580 1.00 88.44 90 TYR A N 1
ATOM 698 C CA . TYR A 1 90 ? 23.424 21.577 -37.458 1.00 88.44 90 TYR A CA 1
ATOM 699 C C . TYR A 1 90 ? 23.211 22.470 -38.690 1.00 88.44 90 TYR A C 1
ATOM 701 O O . TYR A 1 90 ? 24.082 22.603 -39.554 1.00 88.44 90 TYR A O 1
ATOM 709 N N . SER A 1 91 ? 22.038 23.102 -38.786 1.00 84.19 91 SER A N 1
ATOM 710 C CA . SER A 1 91 ? 21.718 24.032 -39.881 1.00 84.19 91 SER A CA 1
ATOM 711 C C . SER A 1 91 ? 22.631 25.261 -39.932 1.00 84.19 91 SER A C 1
ATOM 713 O O . SER A 1 91 ? 22.756 25.873 -40.989 1.00 84.19 91 SER A O 1
ATOM 715 N N . ASP A 1 92 ? 23.263 25.618 -38.813 1.00 85.56 92 ASP A N 1
ATOM 716 C CA . ASP A 1 92 ? 24.228 26.718 -38.704 1.00 85.56 92 ASP A CA 1
ATOM 717 C C . ASP A 1 92 ? 25.672 26.314 -39.072 1.00 85.56 92 ASP A C 1
ATOM 719 O O . ASP A 1 92 ? 26.565 27.160 -39.085 1.00 85.56 92 ASP A O 1
ATOM 723 N N . GLY A 1 93 ? 25.905 25.037 -39.401 1.00 84.94 93 GLY A N 1
ATOM 724 C CA . GLY A 1 93 ? 27.214 24.499 -39.769 1.00 84.94 93 GLY A CA 1
ATOM 725 C C . GLY A 1 93 ? 28.080 24.025 -38.598 1.00 84.94 93 GLY A C 1
ATOM 726 O O . GLY A 1 93 ? 29.161 23.497 -38.851 1.00 84.94 93 GLY A O 1
ATOM 727 N N . SER A 1 94 ? 27.629 24.163 -37.347 1.00 88.25 94 SER A N 1
ATOM 728 C CA . SER A 1 94 ? 28.333 23.619 -36.180 1.00 88.25 94 SER A CA 1
ATOM 729 C C . SER A 1 94 ? 28.200 22.091 -36.088 1.00 88.25 94 SER A C 1
ATOM 731 O O . SER A 1 94 ? 27.240 21.504 -36.597 1.00 88.25 94 SER A O 1
ATOM 733 N N . GLU A 1 95 ? 29.182 21.418 -35.481 1.00 89.12 95 GLU A N 1
ATOM 734 C CA . GLU A 1 95 ? 29.160 19.959 -35.303 1.00 89.12 95 GLU A CA 1
ATOM 735 C C . GLU A 1 95 ? 28.117 19.535 -34.263 1.00 89.12 95 GLU A C 1
ATOM 737 O O . GLU A 1 95 ? 27.934 20.193 -33.236 1.00 89.12 95 GLU A O 1
ATOM 742 N N . ARG A 1 96 ? 27.429 18.414 -34.519 1.00 89.69 96 ARG A N 1
ATOM 743 C CA . ARG A 1 96 ? 26.468 17.870 -33.554 1.00 89.69 96 ARG A CA 1
ATOM 744 C C . ARG A 1 96 ? 27.162 17.326 -32.319 1.00 89.69 96 ARG A C 1
ATOM 746 O O . ARG A 1 96 ? 28.199 16.677 -32.399 1.00 89.69 96 ARG A O 1
ATOM 753 N N . GLN A 1 97 ? 26.525 17.546 -31.175 1.00 89.69 97 GLN A N 1
ATOM 754 C CA . GLN A 1 97 ? 27.011 17.041 -29.902 1.00 89.69 97 GLN A CA 1
ATOM 755 C C . GLN A 1 97 ? 26.816 15.523 -29.827 1.00 89.69 97 GLN A C 1
ATOM 757 O O . GLN A 1 97 ? 25.705 15.034 -30.047 1.00 89.69 97 GLN A O 1
ATOM 762 N N . ASP A 1 98 ? 27.886 14.802 -29.493 1.00 91.00 98 ASP A N 1
ATOM 763 C CA . ASP A 1 98 ? 27.843 13.374 -29.175 1.00 91.00 98 ASP A CA 1
ATOM 764 C C . ASP A 1 98 ? 27.535 13.167 -27.686 1.00 91.00 98 ASP A C 1
ATOM 766 O O . ASP A 1 98 ? 28.099 13.850 -26.825 1.00 91.00 98 ASP A O 1
ATOM 770 N N . VAL A 1 99 ? 26.666 12.205 -27.376 1.00 91.12 99 VAL A N 1
ATOM 771 C CA . VAL A 1 99 ? 26.281 11.852 -26.003 1.00 91.12 99 VAL A CA 1
ATOM 772 C C . VAL A 1 99 ? 27.479 11.499 -25.109 1.00 91.12 99 VAL A C 1
ATOM 774 O O . VAL A 1 99 ? 27.504 11.879 -23.942 1.00 91.12 99 VAL A O 1
ATOM 777 N N . LEU A 1 100 ? 28.509 10.831 -25.644 1.00 88.19 100 LEU A N 1
ATOM 778 C CA . LEU A 1 100 ? 29.703 10.438 -24.888 1.00 88.19 100 LEU A CA 1
ATOM 779 C C . LEU A 1 100 ? 30.644 11.614 -24.619 1.00 88.19 100 LEU A C 1
ATOM 781 O O . LEU A 1 100 ? 31.496 11.504 -23.736 1.00 88.19 100 LEU A O 1
ATOM 785 N N . VAL A 1 101 ? 30.474 12.732 -25.329 1.00 87.12 101 VAL A N 1
ATOM 786 C CA . VAL A 1 101 ? 31.246 13.974 -25.153 1.00 87.12 101 VAL A CA 1
ATOM 787 C C . VAL A 1 101 ? 30.454 15.034 -24.380 1.00 87.12 101 VAL A C 1
ATOM 789 O O . VAL A 1 101 ? 31.059 15.925 -23.795 1.00 87.12 101 VAL A O 1
ATOM 792 N N . SER A 1 102 ? 29.119 14.938 -24.328 1.00 86.38 102 SER A N 1
ATOM 793 C CA . SER A 1 102 ? 28.268 15.855 -23.552 1.00 86.38 102 SER A CA 1
ATOM 794 C C . SER A 1 102 ? 28.659 15.884 -22.071 1.00 86.38 102 SER A C 1
ATOM 796 O O . SER A 1 102 ? 29.248 14.933 -21.576 1.00 86.38 102 SER A O 1
ATOM 798 N N . ASP A 1 103 ? 28.313 16.929 -21.324 1.00 84.19 103 ASP A N 1
ATOM 799 C CA . ASP A 1 103 ? 28.491 16.937 -19.866 1.00 84.19 103 ASP A CA 1
ATOM 800 C C . ASP A 1 103 ? 27.274 16.422 -19.095 1.00 84.19 103 ASP A C 1
ATOM 802 O O . ASP A 1 103 ? 27.358 16.228 -17.888 1.00 84.19 103 ASP A O 1
ATOM 806 N N . GLU A 1 104 ? 26.179 16.134 -19.791 1.00 88.12 104 GLU A N 1
ATOM 807 C CA . GLU A 1 104 ? 24.924 15.691 -19.187 1.00 88.12 104 GLU A CA 1
ATOM 808 C C . GLU A 1 104 ? 24.875 14.166 -18.967 1.00 88.12 104 GLU A C 1
ATOM 810 O O . GLU A 1 104 ? 25.497 13.411 -19.729 1.00 88.12 104 GLU A O 1
ATOM 815 N N . PRO A 1 105 ? 24.128 13.700 -17.951 1.00 88.31 105 PRO A N 1
ATOM 816 C CA . PRO A 1 105 ? 23.852 12.280 -17.757 1.00 88.31 105 PRO A CA 1
ATOM 817 C C . PRO A 1 105 ? 22.971 11.719 -18.882 1.00 88.31 105 PRO A C 1
ATOM 819 O O . PRO A 1 105 ? 22.290 12.454 -19.593 1.00 88.31 105 PRO A O 1
ATOM 822 N N . LEU A 1 106 ? 22.991 10.396 -19.044 1.00 91.56 106 LEU A N 1
ATOM 823 C CA . LEU A 1 106 ? 22.137 9.669 -19.981 1.00 91.56 106 LEU A CA 1
ATOM 824 C C . LEU A 1 106 ? 21.260 8.699 -19.193 1.00 91.56 106 LEU A C 1
ATOM 826 O O . LEU A 1 106 ? 21.780 7.755 -18.604 1.00 91.56 106 LEU A O 1
ATOM 830 N N . GLU A 1 107 ? 19.944 8.909 -19.199 1.00 92.25 107 GLU A N 1
ATOM 831 C CA . GLU A 1 107 ? 19.030 8.122 -18.367 1.00 92.25 107 GLU A CA 1
ATOM 832 C C . GLU A 1 107 ? 18.388 6.947 -19.112 1.00 92.25 107 GLU A C 1
ATOM 834 O O . GLU A 1 107 ? 18.194 5.888 -18.518 1.00 92.25 107 GLU A O 1
ATOM 83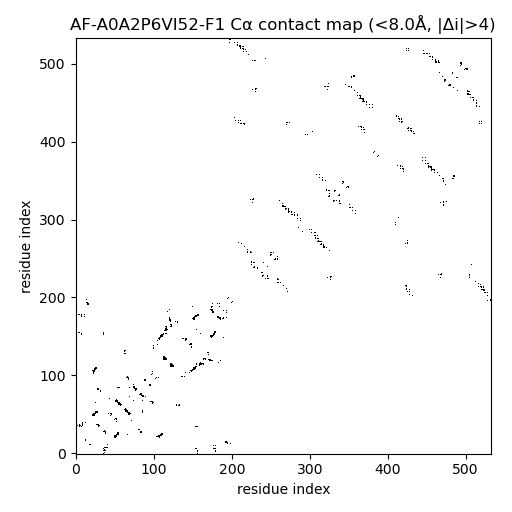9 N N . LEU A 1 108 ? 18.072 7.101 -20.404 1.00 93.06 108 LEU A N 1
ATOM 840 C CA . LEU A 1 108 ? 17.300 6.110 -21.165 1.00 93.06 108 LEU A CA 1
ATOM 841 C C . LEU A 1 108 ? 17.949 5.757 -22.507 1.00 93.06 108 LEU A C 1
ATOM 843 O O . LEU A 1 108 ? 18.303 6.631 -23.297 1.00 93.06 108 LEU A O 1
ATOM 847 N N . VAL A 1 109 ? 18.037 4.460 -22.811 1.00 95.19 109 VAL A N 1
ATOM 848 C CA . VAL A 1 109 ? 18.507 3.953 -24.107 1.00 95.19 109 VAL A CA 1
ATOM 849 C C . VAL A 1 109 ? 17.504 2.961 -24.674 1.00 95.19 109 VAL A C 1
ATOM 851 O O . VAL A 1 109 ? 17.408 1.825 -24.216 1.00 95.19 109 VAL A O 1
ATOM 854 N N . VAL A 1 110 ? 16.796 3.377 -25.722 1.00 94.50 110 VAL A N 1
ATOM 855 C CA . VAL A 1 110 ? 15.873 2.538 -26.486 1.00 94.50 110 VAL A CA 1
ATOM 856 C C . VAL A 1 110 ? 16.612 1.921 -27.668 1.00 94.50 110 VAL A C 1
ATOM 858 O O . VAL A 1 110 ? 17.120 2.633 -28.541 1.00 94.50 110 VAL A O 1
ATOM 861 N N . MET A 1 111 ? 16.668 0.590 -27.718 1.00 91.81 111 MET A N 1
ATOM 862 C CA . MET A 1 111 ? 17.472 -0.146 -28.696 1.00 91.81 111 MET A CA 1
ATOM 863 C C . MET A 1 111 ? 16.680 -1.189 -29.500 1.00 91.81 111 MET A C 1
ATOM 865 O O . MET A 1 111 ? 15.740 -1.796 -28.977 1.00 91.81 111 MET A O 1
ATOM 869 N N . PRO A 1 112 ? 17.072 -1.433 -30.766 1.00 91.19 112 PRO A N 1
ATOM 870 C CA . PRO A 1 112 ? 16.510 -2.491 -31.586 1.00 91.19 112 PRO A CA 1
ATOM 871 C C . PRO A 1 112 ? 17.246 -3.819 -31.356 1.00 91.19 112 PRO A C 1
ATOM 873 O O . PRO A 1 112 ? 18.333 -3.875 -30.771 1.00 91.19 112 PRO A O 1
ATOM 876 N N . GLY A 1 113 ? 16.672 -4.901 -31.878 1.00 88.69 113 GLY A N 1
ATOM 877 C CA . GLY A 1 113 ? 17.291 -6.224 -31.908 1.00 88.69 113 GLY A CA 1
ATOM 878 C C . GLY A 1 113 ? 16.572 -7.154 -32.878 1.00 88.69 113 GLY A C 1
ATOM 879 O O . GLY A 1 113 ? 15.455 -6.875 -33.310 1.00 88.69 113 GLY A O 1
ATOM 880 N N . LEU A 1 114 ? 17.231 -8.252 -33.253 1.00 89.69 114 LEU A N 1
ATOM 881 C CA . LEU A 1 114 ? 16.638 -9.302 -34.084 1.00 89.69 114 LEU A CA 1
ATOM 882 C C . LEU A 1 114 ? 15.830 -10.293 -33.255 1.00 89.69 114 LEU A C 1
ATOM 884 O O . LEU A 1 114 ? 14.765 -10.720 -33.697 1.00 89.69 114 LEU A O 1
ATOM 888 N N . ALA A 1 115 ? 16.354 -10.659 -32.087 1.00 90.56 115 ALA A N 1
ATOM 889 C CA . ALA A 1 115 ? 15.716 -11.576 -31.162 1.00 90.56 115 ALA A CA 1
ATOM 890 C C . ALA A 1 115 ? 16.064 -11.216 -29.718 1.00 90.56 115 ALA A C 1
ATOM 892 O O . ALA A 1 115 ? 17.138 -10.672 -29.450 1.00 90.56 115 ALA A O 1
ATOM 893 N N . PHE A 1 116 ? 15.162 -11.551 -28.807 1.00 93.25 116 PHE A N 1
ATOM 894 C CA . PHE A 1 116 ? 15.310 -11.338 -27.375 1.00 93.25 116 PHE A CA 1
ATOM 895 C C . PHE A 1 116 ? 14.803 -12.556 -26.615 1.00 93.25 116 PHE A C 1
ATOM 897 O O . PHE A 1 116 ? 13.912 -13.260 -27.093 1.00 93.25 116 PHE A O 1
ATOM 904 N N . ASP A 1 117 ? 15.325 -12.778 -25.417 1.00 89.25 117 ASP A N 1
ATOM 905 C CA . ASP A 1 117 ? 14.730 -13.713 -24.468 1.00 89.25 117 ASP A CA 1
ATOM 906 C C . ASP A 1 117 ? 14.298 -13.028 -23.177 1.00 89.25 117 ASP A C 1
ATOM 908 O O . ASP A 1 117 ? 14.583 -11.859 -22.924 1.00 89.25 117 ASP A O 1
ATOM 912 N N . ARG A 1 118 ? 13.584 -13.781 -22.338 1.00 85.00 118 ARG A N 1
ATOM 913 C CA . ARG A 1 118 ? 13.018 -13.262 -21.088 1.00 85.00 118 ARG A CA 1
ATOM 914 C C . ARG A 1 118 ? 14.075 -12.965 -20.017 1.00 85.00 118 ARG A C 1
ATOM 916 O O . ARG A 1 118 ? 13.716 -12.451 -18.969 1.00 85.00 118 ARG A O 1
ATOM 923 N N . GLN A 1 119 ? 15.353 -13.287 -20.250 1.00 84.50 119 GLN A N 1
ATOM 924 C CA . GLN A 1 119 ? 16.464 -12.951 -19.349 1.00 84.50 119 GLN A CA 1
ATOM 925 C C . GLN A 1 119 ? 17.230 -11.692 -19.793 1.00 84.50 119 GLN A C 1
ATOM 927 O O . GLN A 1 119 ? 18.339 -11.439 -19.304 1.00 84.50 119 GLN A O 1
ATOM 932 N N . GLY A 1 120 ? 16.682 -10.937 -20.749 1.00 86.75 120 GLY A N 1
ATOM 933 C CA . GLY A 1 120 ? 17.271 -9.699 -21.249 1.00 86.75 120 GLY A CA 1
ATOM 934 C C . GLY A 1 120 ? 18.458 -9.916 -22.184 1.00 86.75 120 GLY A C 1
ATOM 935 O O . GLY A 1 120 ? 19.220 -8.979 -22.425 1.00 86.75 120 GLY A O 1
ATOM 936 N N . ARG A 1 121 ? 18.669 -11.128 -22.715 1.00 90.81 121 ARG A N 1
ATOM 937 C CA . ARG A 1 121 ? 19.698 -11.352 -23.741 1.00 90.81 121 ARG A CA 1
ATOM 938 C C . ARG A 1 121 ? 19.159 -10.891 -25.094 1.00 90.81 121 ARG A C 1
ATOM 940 O O . ARG A 1 121 ? 17.992 -11.107 -25.420 1.00 90.81 121 ARG A O 1
ATOM 947 N N . ARG A 1 122 ? 20.018 -10.246 -25.885 1.00 91.12 122 ARG A N 1
ATOM 948 C CA . ARG A 1 122 ? 19.666 -9.623 -27.167 1.00 91.12 122 ARG A CA 1
ATOM 949 C C . ARG A 1 122 ? 20.552 -10.159 -28.280 1.00 91.12 122 ARG A C 1
ATOM 951 O O . ARG A 1 122 ? 21.769 -10.116 -28.171 1.00 91.12 122 ARG A O 1
ATOM 958 N N . LEU A 1 123 ? 19.939 -10.535 -29.399 1.00 87.62 123 LEU A N 1
ATOM 959 C CA . LEU A 1 123 ? 20.637 -10.860 -30.636 1.00 87.62 123 LEU A CA 1
ATOM 960 C C . LEU A 1 123 ? 20.655 -9.641 -31.562 1.00 87.62 123 LEU A C 1
ATOM 962 O O . LEU A 1 123 ? 19.617 -9.213 -32.073 1.00 87.62 123 LEU A O 1
ATOM 966 N N . GLY A 1 124 ? 21.842 -9.087 -31.791 1.00 84.56 124 GLY A N 1
ATOM 967 C CA . GLY A 1 124 ? 22.070 -8.055 -32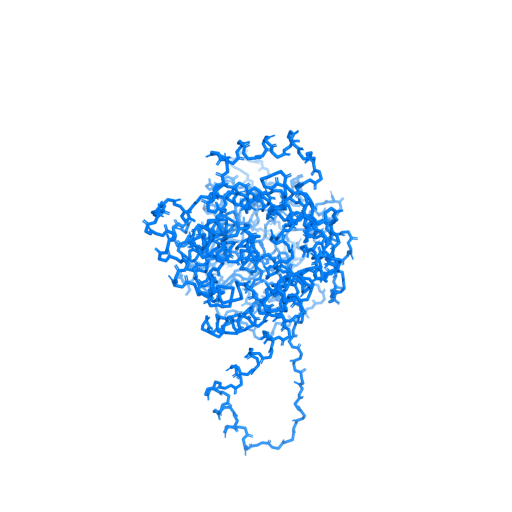.802 1.00 84.56 124 GLY A CA 1
ATOM 968 C C . GLY A 1 124 ? 22.339 -8.635 -34.197 1.00 84.56 124 GLY A C 1
ATOM 969 O O . GLY A 1 124 ? 22.261 -9.836 -34.433 1.00 84.56 124 GLY A O 1
ATOM 970 N N . ARG A 1 125 ? 22.729 -7.774 -35.144 1.00 80.88 125 ARG A N 1
ATOM 971 C CA . ARG A 1 125 ? 23.164 -8.174 -36.502 1.00 80.88 125 ARG A CA 1
ATOM 972 C C . ARG A 1 125 ? 24.655 -8.562 -36.586 1.00 80.88 125 ARG A C 1
ATOM 974 O O . ARG A 1 125 ? 25.213 -8.572 -37.677 1.00 80.88 125 ARG A O 1
ATOM 981 N N . GLY A 1 126 ? 25.292 -8.855 -35.448 1.00 68.56 126 GLY A N 1
ATOM 982 C CA . GLY A 1 126 ? 26.673 -9.362 -35.368 1.00 68.56 126 GLY A CA 1
ATOM 983 C C . GLY A 1 126 ? 27.790 -8.317 -35.494 1.00 68.56 126 GLY A C 1
ATOM 984 O O . GLY A 1 126 ? 28.942 -8.692 -35.659 1.00 68.56 126 GLY A O 1
ATOM 985 N N . GLY A 1 127 ? 27.470 -7.018 -35.448 1.00 71.00 127 GLY A N 1
ATOM 986 C CA . GLY A 1 127 ? 28.459 -5.937 -35.576 1.00 71.00 127 GLY A CA 1
ATOM 987 C C . GLY A 1 127 ? 28.948 -5.320 -34.261 1.00 71.00 127 GLY A C 1
ATOM 988 O O . GLY A 1 127 ? 29.791 -4.439 -34.313 1.00 71.00 127 GLY A O 1
ATOM 989 N N . GLY A 1 128 ? 28.390 -5.694 -33.102 1.00 82.19 128 GLY A N 1
ATOM 990 C CA . GLY A 1 128 ? 28.820 -5.201 -31.779 1.00 82.19 128 GLY A CA 1
ATOM 991 C C . GLY A 1 128 ? 28.689 -3.688 -31.524 1.00 82.19 128 GLY A C 1
ATOM 992 O O . GLY A 1 128 ? 29.141 -3.205 -30.490 1.00 82.19 128 GLY A O 1
ATOM 993 N N . TYR A 1 129 ? 28.081 -2.921 -32.439 1.00 87.19 129 TYR A N 1
ATOM 994 C CA . TYR A 1 129 ? 27.992 -1.454 -32.361 1.00 87.19 129 TYR A CA 1
ATOM 995 C C . TYR A 1 129 ? 27.342 -0.959 -31.062 1.00 87.19 129 TYR A C 1
ATOM 997 O O . TYR A 1 129 ? 27.878 -0.087 -30.379 1.00 87.19 129 TYR A O 1
ATOM 1005 N N . TYR A 1 130 ? 26.184 -1.522 -30.706 1.00 89.38 130 TYR A N 1
ATOM 1006 C CA . TYR A 1 130 ? 25.492 -1.149 -29.473 1.00 89.38 130 TYR A CA 1
ATOM 1007 C C . TYR A 1 130 ? 26.243 -1.638 -28.233 1.00 89.38 130 TYR A C 1
ATOM 1009 O O . TYR A 1 130 ? 26.288 -0.912 -27.251 1.00 89.38 130 TYR A O 1
ATOM 1017 N N . ASP A 1 131 ? 26.838 -2.829 -28.264 1.00 89.88 131 ASP A N 1
ATOM 1018 C CA . ASP A 1 131 ? 27.547 -3.405 -27.114 1.00 89.88 131 ASP A CA 1
ATOM 1019 C C . ASP A 1 131 ? 28.798 -2.584 -26.766 1.00 89.88 131 ASP A C 1
ATOM 1021 O O . ASP A 1 131 ? 29.005 -2.214 -25.609 1.00 89.88 131 ASP A O 1
ATOM 1025 N N . LYS A 1 132 ? 29.561 -2.171 -27.788 1.00 89.50 132 LYS A N 1
ATOM 1026 C CA . LYS A 1 132 ? 30.709 -1.264 -27.641 1.00 89.50 132 LYS A CA 1
ATOM 1027 C C . LYS A 1 132 ? 30.294 0.093 -27.070 1.00 89.50 132 LYS A C 1
ATOM 1029 O O . LYS A 1 132 ? 30.959 0.614 -26.175 1.00 89.50 132 LYS A O 1
ATOM 1034 N N . PHE A 1 133 ? 29.183 0.649 -27.554 1.00 91.62 133 PHE A N 1
ATOM 1035 C CA . PHE A 1 133 ? 28.640 1.897 -27.026 1.00 91.62 133 PHE A CA 1
ATOM 1036 C C . PHE A 1 133 ? 28.178 1.764 -25.569 1.00 91.62 133 PHE A C 1
ATOM 1038 O O . PHE A 1 133 ? 28.533 2.600 -24.745 1.00 91.62 133 PHE A O 1
ATOM 1045 N N . ILE A 1 134 ? 27.417 0.718 -25.234 1.00 91.62 134 ILE A N 1
ATOM 1046 C CA . ILE A 1 134 ? 26.889 0.502 -23.879 1.00 91.62 134 ILE A CA 1
ATOM 1047 C C . ILE A 1 134 ? 28.038 0.365 -22.876 1.00 91.62 134 ILE A C 1
ATOM 1049 O O . ILE A 1 134 ? 27.979 0.958 -21.798 1.00 91.62 134 ILE A O 1
ATOM 1053 N N . ALA A 1 135 ? 29.102 -0.357 -23.239 1.00 90.81 135 ALA A N 1
ATOM 1054 C CA . ALA A 1 135 ? 30.304 -0.457 -22.418 1.00 90.81 135 ALA A CA 1
ATOM 1055 C C . ALA A 1 135 ? 30.938 0.924 -22.161 1.00 90.81 135 ALA A C 1
ATOM 1057 O O . ALA A 1 135 ? 31.251 1.253 -21.017 1.00 90.81 135 ALA A O 1
ATOM 1058 N N . ALA A 1 136 ? 31.066 1.759 -23.198 1.00 90.81 136 ALA A N 1
ATOM 1059 C CA . ALA A 1 136 ? 31.599 3.115 -23.069 1.00 90.81 136 ALA A CA 1
ATOM 1060 C C . ALA A 1 136 ? 30.690 4.037 -22.233 1.00 90.81 136 ALA A C 1
ATOM 1062 O O . ALA A 1 136 ? 31.181 4.779 -21.383 1.00 90.81 136 ALA A O 1
ATOM 1063 N N . ALA A 1 137 ? 29.371 3.967 -22.431 1.00 90.88 137 ALA A N 1
ATOM 1064 C CA . ALA A 1 137 ? 28.392 4.763 -21.696 1.00 90.88 137 ALA A CA 1
ATOM 1065 C C . ALA A 1 137 ? 28.384 4.418 -20.198 1.00 90.88 137 ALA A C 1
ATOM 1067 O O . ALA A 1 137 ? 28.384 5.318 -19.360 1.00 90.88 137 ALA A O 1
ATOM 1068 N N . ARG A 1 138 ? 28.452 3.125 -19.850 1.00 91.44 138 ARG A N 1
ATOM 1069 C CA . ARG A 1 138 ? 28.544 2.669 -18.453 1.00 91.44 138 ARG A CA 1
ATOM 1070 C C . ARG A 1 138 ? 29.862 3.083 -17.798 1.00 91.44 138 ARG A C 1
ATOM 1072 O O . ARG A 1 138 ? 29.832 3.614 -16.695 1.00 91.44 138 ARG A O 1
ATOM 1079 N N . ALA A 1 139 ? 30.993 2.917 -18.488 1.00 91.12 139 ALA A N 1
ATOM 1080 C CA . ALA A 1 139 ? 32.300 3.335 -17.973 1.00 91.12 139 ALA A CA 1
ATOM 1081 C C . ALA A 1 139 ? 32.368 4.851 -17.722 1.00 91.12 139 ALA A C 1
ATOM 1083 O O . ALA A 1 139 ? 32.948 5.306 -16.738 1.00 91.12 139 ALA A O 1
ATOM 1084 N N . ARG A 1 140 ? 31.742 5.645 -18.598 1.00 91.62 140 ARG A N 1
ATOM 1085 C CA . ARG A 1 140 ? 31.592 7.093 -18.419 1.00 91.62 140 ARG A CA 1
ATOM 1086 C C . ARG A 1 140 ? 30.747 7.425 -17.187 1.00 91.62 140 ARG A C 1
ATOM 1088 O O . ARG A 1 140 ? 31.174 8.264 -16.397 1.00 91.62 140 ARG A O 1
ATOM 1095 N N . ALA A 1 141 ? 29.576 6.802 -17.043 1.00 88.81 141 ALA A N 1
ATOM 1096 C CA . ALA A 1 141 ? 28.695 7.032 -15.898 1.00 88.81 141 ALA A CA 1
ATOM 1097 C C . ALA A 1 141 ? 29.417 6.697 -14.582 1.00 88.81 141 ALA A C 1
ATOM 1099 O O . ALA A 1 141 ? 29.438 7.509 -13.660 1.00 88.81 141 ALA A O 1
ATOM 1100 N N . GLU A 1 142 ? 30.126 5.565 -14.540 1.00 91.38 142 GLU A N 1
ATOM 1101 C CA . GLU A 1 142 ? 30.935 5.149 -13.391 1.00 91.38 142 GLU A CA 1
ATOM 1102 C C . GLU A 1 142 ? 32.045 6.161 -13.063 1.00 91.38 142 GLU A C 1
ATOM 1104 O O . GLU A 1 142 ? 32.180 6.580 -11.914 1.00 91.38 142 GLU A O 1
ATOM 1109 N N . ALA A 1 143 ? 32.793 6.629 -14.070 1.00 90.31 143 ALA A N 1
ATOM 1110 C CA . ALA A 1 143 ? 33.853 7.623 -13.884 1.00 90.31 143 ALA A CA 1
ATOM 1111 C C . ALA A 1 143 ? 33.343 8.969 -13.334 1.00 90.31 143 ALA A C 1
ATOM 1113 O O . ALA A 1 143 ? 34.116 9.731 -12.751 1.00 90.31 143 ALA A O 1
ATOM 1114 N N . ARG A 1 144 ? 32.053 9.266 -13.524 1.00 87.94 144 ARG A N 1
ATOM 1115 C CA . ARG A 1 144 ? 31.389 10.495 -13.072 1.00 87.94 144 ARG A CA 1
ATOM 1116 C C . ARG A 1 144 ? 30.533 10.305 -11.813 1.00 87.94 144 ARG A C 1
ATOM 1118 O O . ARG A 1 144 ? 30.026 11.289 -11.284 1.00 87.94 144 ARG A O 1
ATOM 1125 N N . GLY A 1 145 ? 30.401 9.077 -11.306 1.00 87.19 145 GLY A N 1
ATOM 1126 C CA . GLY A 1 145 ? 29.514 8.761 -10.181 1.00 87.19 145 GLY A CA 1
ATOM 1127 C C . GLY A 1 145 ? 28.023 8.909 -10.514 1.00 87.19 145 GLY A C 1
ATOM 1128 O O . GLY A 1 145 ? 27.220 9.170 -9.621 1.00 87.19 145 GLY A O 1
ATOM 1129 N N . GLU A 1 146 ? 27.663 8.779 -11.790 1.00 87.19 146 GLU A N 1
ATOM 1130 C CA . GLU A 1 146 ? 26.291 8.836 -12.299 1.00 87.19 146 GLU A CA 1
ATOM 1131 C C . GLU A 1 146 ? 25.662 7.432 -12.321 1.00 87.19 146 GLU A C 1
ATOM 1133 O O . GLU A 1 146 ? 26.358 6.414 -12.377 1.00 87.19 146 GLU A O 1
ATOM 1138 N N . ALA A 1 147 ? 24.329 7.364 -12.293 1.00 85.38 147 ALA A N 1
ATOM 1139 C CA . ALA A 1 147 ? 23.620 6.100 -12.472 1.00 85.38 147 ALA A CA 1
ATOM 1140 C C . ALA A 1 147 ? 23.806 5.575 -13.911 1.00 85.38 147 ALA A C 1
ATOM 1142 O O . ALA A 1 147 ? 23.845 6.373 -14.851 1.00 85.38 147 ALA A O 1
ATOM 1143 N N . PRO A 1 148 ? 23.910 4.248 -14.115 1.00 89.06 148 PRO A N 1
ATOM 1144 C CA . PRO A 1 148 ? 23.961 3.691 -15.459 1.00 89.06 148 PRO A CA 1
ATOM 1145 C C . PRO A 1 148 ? 22.630 3.930 -16.198 1.00 89.06 148 PRO A C 1
ATOM 1147 O O . PRO A 1 148 ? 21.573 3.921 -15.563 1.00 89.06 148 PRO A O 1
ATOM 1150 N N . PRO A 1 149 ? 22.658 4.092 -17.533 1.00 91.88 149 PRO A N 1
ATOM 1151 C CA . PRO A 1 149 ? 21.443 4.278 -18.319 1.00 91.88 149 PRO A CA 1
ATOM 1152 C C . PRO A 1 149 ? 20.549 3.034 -18.288 1.00 91.88 149 PRO A C 1
ATOM 1154 O O . PRO A 1 149 ? 21.052 1.912 -18.398 1.00 91.88 149 PRO A O 1
ATOM 1157 N N . LEU A 1 150 ? 19.230 3.241 -18.241 1.00 91.94 150 LEU A N 1
ATOM 1158 C CA . LEU A 1 150 ? 18.227 2.185 -18.362 1.00 91.94 150 LEU A CA 1
ATOM 1159 C C . LEU A 1 150 ? 18.143 1.700 -19.815 1.00 91.94 150 LEU A C 1
ATOM 1161 O O . LEU A 1 150 ? 17.820 2.472 -20.725 1.00 91.94 150 LEU A O 1
ATOM 1165 N N . LEU A 1 151 ? 18.415 0.414 -20.040 1.00 94.25 151 LEU A N 1
ATOM 1166 C CA . LEU A 1 151 ? 18.427 -0.188 -21.372 1.00 94.25 151 LEU A CA 1
ATOM 1167 C C . LEU A 1 151 ? 17.080 -0.846 -21.694 1.00 94.25 151 LEU A C 1
ATOM 1169 O O . LEU A 1 151 ? 16.740 -1.895 -21.147 1.00 94.25 151 LEU A O 1
ATOM 1173 N N . VAL A 1 152 ? 16.337 -0.267 -22.635 1.00 94.12 152 VAL A N 1
ATOM 1174 C CA . VAL A 1 152 ? 15.002 -0.733 -23.028 1.00 94.12 152 VAL A CA 1
ATOM 1175 C C . VAL A 1 152 ? 15.014 -1.242 -24.463 1.00 94.12 152 VAL A C 1
ATOM 1177 O O . VAL A 1 152 ? 15.355 -0.523 -25.401 1.00 94.12 152 VAL A O 1
ATOM 1180 N N . ALA A 1 153 ? 14.613 -2.491 -24.655 1.00 93.81 153 ALA A N 1
ATOM 1181 C CA . ALA A 1 153 ? 14.409 -3.078 -25.969 1.00 93.81 153 ALA A CA 1
ATOM 1182 C C . ALA A 1 153 ? 12.948 -2.976 -26.404 1.00 93.81 153 ALA A C 1
ATOM 1184 O O . ALA A 1 153 ? 12.039 -3.226 -25.615 1.00 93.81 153 ALA A O 1
ATOM 1185 N N . LEU A 1 154 ? 12.724 -2.684 -27.685 1.00 94.00 154 LEU A N 1
ATOM 1186 C CA . LEU A 1 154 ? 11.406 -2.812 -28.309 1.00 94.00 154 LEU A CA 1
ATOM 1187 C C . LEU A 1 154 ? 11.383 -4.073 -29.166 1.00 94.00 154 LEU A C 1
ATOM 1189 O O . LEU A 1 154 ? 12.219 -4.220 -30.061 1.00 94.00 154 LEU A O 1
ATOM 1193 N N . ALA A 1 155 ? 10.429 -4.964 -28.903 1.00 93.25 155 ALA A N 1
ATOM 1194 C CA . ALA A 1 155 ? 10.359 -6.258 -29.569 1.00 93.25 155 ALA A CA 1
ATOM 1195 C C . ALA A 1 155 ? 8.934 -6.597 -30.015 1.00 93.25 155 ALA A C 1
ATOM 1197 O O . ALA A 1 155 ? 7.974 -6.479 -29.254 1.00 93.25 155 ALA A O 1
ATOM 1198 N N . PHE A 1 156 ? 8.804 -7.086 -31.247 1.00 91.50 156 PHE A N 1
ATOM 1199 C CA . PHE A 1 156 ? 7.607 -7.803 -31.674 1.00 91.50 156 PHE A CA 1
ATOM 1200 C C . PHE A 1 156 ? 7.524 -9.158 -30.979 1.00 91.50 156 PHE A C 1
ATOM 1202 O O . PHE A 1 156 ? 8.546 -9.772 -30.660 1.00 91.50 156 PHE A O 1
ATOM 1209 N N . ARG A 1 157 ? 6.314 -9.708 -30.862 1.00 87.81 157 ARG A N 1
ATOM 1210 C CA . ARG A 1 157 ? 6.115 -11.049 -30.297 1.00 87.81 157 ARG A CA 1
ATOM 1211 C C . ARG A 1 157 ? 6.918 -12.119 -31.041 1.00 87.81 157 ARG A C 1
ATOM 1213 O O . ARG A 1 157 ? 7.462 -13.028 -30.425 1.00 87.81 157 ARG A O 1
ATOM 1220 N N . ALA A 1 158 ? 7.045 -11.983 -32.361 1.00 88.06 158 ALA A N 1
ATOM 1221 C CA . ALA A 1 158 ? 7.828 -12.894 -33.198 1.00 88.06 158 ALA A CA 1
ATOM 1222 C C . ALA A 1 158 ? 9.350 -12.832 -32.948 1.00 88.06 158 ALA A C 1
ATOM 1224 O O . ALA A 1 158 ? 10.070 -13.714 -33.410 1.00 88.06 158 ALA A O 1
ATOM 1225 N N . GLN A 1 159 ? 9.843 -11.799 -32.258 1.00 90.56 159 GLN A N 1
ATOM 1226 C CA . GLN A 1 159 ? 11.257 -11.634 -31.906 1.00 90.56 159 GLN A CA 1
ATOM 1227 C C . GLN A 1 159 ? 11.582 -12.209 -30.522 1.00 90.56 159 GLN A C 1
ATOM 1229 O O . GLN A 1 159 ? 12.755 -12.316 -30.173 1.00 90.56 159 GLN A O 1
ATOM 1234 N N . MET A 1 160 ? 10.572 -12.611 -29.746 1.00 91.75 160 MET A N 1
ATOM 1235 C CA . MET A 1 160 ? 10.772 -13.301 -28.475 1.00 91.75 160 MET A CA 1
ATOM 1236 C C . MET A 1 160 ? 11.068 -14.782 -28.729 1.00 91.75 160 MET A C 1
ATOM 1238 O O . MET A 1 160 ? 10.237 -15.509 -29.275 1.00 91.75 160 MET A O 1
ATOM 1242 N N . VAL A 1 161 ? 12.254 -15.234 -28.325 1.00 89.94 161 VAL A N 1
ATOM 1243 C CA . VAL A 1 161 ? 12.727 -16.618 -28.476 1.00 89.94 161 VAL A CA 1
ATOM 1244 C C . VAL A 1 161 ? 13.077 -17.220 -27.114 1.00 89.94 161 VAL A C 1
ATOM 1246 O O . VAL A 1 161 ? 13.235 -16.506 -26.128 1.00 89.94 161 VAL A O 1
ATOM 1249 N N . GLY A 1 162 ? 13.165 -18.551 -27.039 1.00 81.81 162 GLY A N 1
ATOM 1250 C CA . GLY A 1 162 ? 13.410 -19.245 -25.769 1.00 81.81 162 GLY A CA 1
ATOM 1251 C C . GLY A 1 162 ? 14.793 -18.969 -25.173 1.00 81.81 162 GLY A C 1
ATOM 1252 O O . GLY A 1 162 ? 14.915 -18.768 -23.969 1.00 81.81 162 GLY A O 1
ATOM 1253 N N . GLU A 1 163 ? 15.826 -18.945 -26.012 1.00 88.88 163 GLU A N 1
ATOM 1254 C CA . GLU A 1 163 ? 17.199 -18.676 -25.594 1.00 88.88 163 GLU A CA 1
ATOM 1255 C C . GLU A 1 163 ? 17.962 -17.971 -26.714 1.00 88.88 163 GLU A C 1
ATOM 1257 O O . GLU A 1 163 ? 17.987 -18.440 -27.856 1.00 88.88 163 GLU A O 1
ATOM 1262 N N . VAL A 1 164 ? 18.593 -16.848 -26.373 1.00 88.81 164 VAL A N 1
ATOM 1263 C CA . VAL A 1 164 ? 19.519 -16.146 -27.258 1.00 88.81 164 VAL A CA 1
ATOM 1264 C C . VAL A 1 164 ? 20.962 -16.541 -26.903 1.00 88.81 164 VAL A C 1
ATOM 1266 O O . VAL A 1 164 ? 21.359 -16.403 -25.740 1.00 88.81 164 VAL A O 1
ATOM 1269 N N . PRO A 1 165 ? 21.768 -17.021 -27.873 1.00 84.69 165 PRO A N 1
ATOM 1270 C CA . PRO A 1 165 ? 23.201 -17.230 -27.674 1.00 84.69 165 PRO A CA 1
ATOM 1271 C C . PRO A 1 165 ? 23.891 -15.912 -27.324 1.00 84.69 165 PRO A C 1
ATOM 1273 O O . PRO A 1 165 ? 23.600 -14.893 -27.944 1.00 84.69 165 PRO A O 1
ATOM 1276 N N . VAL A 1 166 ? 24.802 -15.947 -26.353 1.00 84.00 166 VAL A N 1
ATOM 1277 C CA . VAL A 1 166 ? 25.531 -14.764 -25.879 1.00 84.00 166 VAL A CA 1
ATOM 1278 C C . VAL A 1 166 ? 27.027 -15.011 -25.834 1.00 84.00 166 VAL A C 1
ATOM 1280 O O . VAL A 1 166 ? 27.485 -16.106 -25.496 1.00 84.00 166 VAL A O 1
ATOM 1283 N N . GLU A 1 167 ? 27.780 -13.961 -26.113 1.00 83.19 167 GLU A N 1
ATOM 1284 C CA . GLU A 1 167 ? 29.212 -13.861 -25.897 1.00 83.19 167 GLU A CA 1
ATOM 1285 C C . GLU A 1 167 ? 29.508 -12.994 -24.655 1.00 83.19 167 GLU A C 1
ATOM 1287 O O . GLU A 1 167 ? 28.670 -12.197 -24.231 1.00 83.19 167 GLU A O 1
ATOM 1292 N N . PRO A 1 168 ? 30.699 -13.108 -24.032 1.00 77.12 168 PRO A N 1
ATOM 1293 C CA . PRO A 1 168 ? 31.020 -12.380 -22.797 1.00 77.12 168 PRO A CA 1
ATOM 1294 C C . PRO A 1 168 ? 30.940 -10.850 -22.894 1.00 77.12 168 PRO A C 1
ATOM 1296 O O . PRO A 1 168 ? 30.930 -10.174 -21.869 1.00 77.12 168 PRO A O 1
ATOM 1299 N N . HIS A 1 169 ? 30.940 -10.309 -24.110 1.00 78.62 169 HIS A N 1
ATOM 1300 C CA . HIS A 1 169 ? 30.896 -8.877 -24.378 1.00 78.62 169 HIS A CA 1
ATOM 1301 C C . HIS A 1 169 ? 29.488 -8.357 -24.706 1.00 78.62 169 HIS A C 1
ATOM 1303 O O . HIS A 1 169 ? 29.331 -7.149 -24.881 1.00 78.62 169 HIS A O 1
ATOM 1309 N N . ASP A 1 170 ? 28.479 -9.231 -24.777 1.00 84.38 170 ASP A N 1
ATOM 1310 C CA . ASP A 1 170 ? 27.109 -8.835 -25.100 1.00 84.38 170 ASP A CA 1
ATOM 1311 C C . ASP A 1 170 ? 26.437 -8.155 -23.907 1.00 84.38 170 ASP A C 1
ATOM 1313 O O . ASP A 1 170 ? 26.340 -8.706 -22.802 1.00 84.38 170 ASP A O 1
ATOM 1317 N N . ALA A 1 171 ? 25.925 -6.948 -24.137 1.00 84.56 171 ALA A N 1
ATOM 1318 C CA . ALA A 1 171 ? 25.192 -6.222 -23.117 1.00 84.56 171 ALA A CA 1
ATOM 1319 C C . ALA A 1 171 ? 23.752 -6.744 -23.017 1.00 84.56 171 ALA A C 1
ATOM 1321 O O . ALA A 1 171 ? 23.004 -6.769 -23.997 1.00 84.56 171 ALA A O 1
ATOM 1322 N N . ARG A 1 172 ? 23.343 -7.121 -21.801 1.00 89.88 172 ARG A N 1
ATOM 1323 C CA . ARG A 1 172 ? 21.943 -7.437 -21.489 1.00 89.88 172 ARG A CA 1
ATOM 1324 C C . ARG A 1 172 ? 21.112 -6.165 -21.389 1.00 89.88 172 ARG A C 1
ATOM 1326 O O . ARG A 1 172 ? 21.608 -5.149 -20.900 1.00 89.88 172 ARG A O 1
ATOM 1333 N N . VAL A 1 173 ? 19.857 -6.253 -21.815 1.00 91.81 173 VAL A N 1
ATOM 1334 C CA . VAL A 1 173 ? 18.863 -5.193 -21.631 1.00 91.81 173 VAL A CA 1
ATOM 1335 C C . VAL A 1 173 ? 18.203 -5.303 -20.263 1.00 91.81 173 VAL A C 1
ATOM 1337 O O . VAL A 1 173 ? 18.074 -6.396 -19.714 1.00 91.81 173 VAL A O 1
ATOM 1340 N N . ASP A 1 174 ? 17.787 -4.161 -19.729 1.00 90.56 174 ASP A N 1
ATOM 1341 C CA . ASP A 1 174 ? 17.121 -4.056 -18.434 1.00 90.56 174 ASP A CA 1
ATOM 1342 C C . ASP A 1 174 ? 15.629 -4.372 -18.552 1.00 90.56 174 ASP A C 1
ATOM 1344 O O . ASP A 1 174 ? 15.048 -4.969 -17.649 1.00 90.56 174 ASP A O 1
ATOM 1348 N N . ALA A 1 175 ? 15.017 -4.051 -19.694 1.00 90.62 175 ALA A N 1
ATOM 1349 C CA . ALA A 1 175 ? 13.642 -4.425 -19.989 1.00 90.62 175 ALA A CA 1
ATOM 1350 C C . ALA A 1 175 ? 13.363 -4.601 -21.479 1.00 90.62 175 ALA A C 1
ATOM 1352 O O . ALA A 1 175 ? 14.043 -4.036 -22.338 1.00 90.62 175 ALA A O 1
ATOM 1353 N N . ILE A 1 176 ? 12.303 -5.352 -21.771 1.00 91.31 176 ILE A N 1
ATOM 1354 C CA . ILE A 1 176 ? 11.786 -5.566 -23.120 1.00 91.31 176 ILE A CA 1
ATOM 1355 C C . ILE A 1 176 ? 10.309 -5.172 -23.144 1.00 91.31 176 ILE A C 1
ATOM 1357 O O . ILE A 1 176 ? 9.504 -5.717 -22.393 1.00 91.31 176 ILE A O 1
ATOM 1361 N N . VAL A 1 177 ? 9.944 -4.239 -24.019 1.00 90.62 177 VAL A N 1
ATOM 1362 C CA . VAL A 1 177 ? 8.558 -3.806 -24.227 1.00 90.62 177 VAL A CA 1
ATOM 1363 C C . VAL A 1 177 ? 8.009 -4.486 -25.476 1.00 90.62 177 VAL A C 1
ATOM 1365 O O . VAL A 1 177 ? 8.553 -4.336 -26.575 1.00 90.62 177 VAL A O 1
ATOM 1368 N N . THR A 1 178 ? 6.910 -5.217 -25.302 1.00 88.56 178 THR A N 1
ATOM 1369 C CA . THR A 1 178 ? 6.157 -5.871 -26.378 1.00 88.56 178 THR A CA 1
ATOM 1370 C C . THR A 1 178 ? 4.731 -5.319 -26.458 1.00 88.56 178 THR A C 1
ATOM 1372 O O . THR A 1 178 ? 4.309 -4.499 -25.640 1.00 88.56 178 THR A O 1
ATOM 1375 N N . ALA A 1 179 ? 3.967 -5.751 -27.465 1.00 82.31 179 ALA A N 1
ATOM 1376 C CA . ALA A 1 179 ? 2.567 -5.353 -27.614 1.00 82.31 179 ALA A CA 1
ATOM 1377 C C . ALA A 1 179 ? 1.631 -5.998 -26.578 1.00 82.31 179 ALA A C 1
ATOM 1379 O O . ALA A 1 179 ? 0.500 -5.534 -26.429 1.00 82.31 179 ALA A O 1
ATOM 1380 N N . ASP A 1 180 ? 2.086 -7.022 -25.857 1.00 77.06 180 ASP A N 1
ATOM 1381 C CA . ASP A 1 180 ? 1.276 -7.751 -24.878 1.00 77.06 180 ASP A CA 1
ATOM 1382 C C . ASP A 1 180 ? 1.738 -7.441 -23.442 1.00 77.06 180 ASP A C 1
ATOM 1384 O O . ASP A 1 180 ? 0.915 -7.216 -22.555 1.00 77.06 180 ASP A O 1
ATOM 1388 N N . GLU A 1 181 ? 3.047 -7.316 -23.225 1.00 79.25 181 GLU A N 1
ATOM 1389 C CA . GLU A 1 181 ? 3.660 -7.232 -21.895 1.00 79.25 181 GLU A CA 1
ATOM 1390 C C . GLU A 1 181 ? 4.945 -6.384 -21.864 1.00 79.25 181 GLU A C 1
ATOM 1392 O O . GLU A 1 181 ? 5.598 -6.166 -22.892 1.00 79.25 181 GLU A O 1
ATOM 1397 N N . VAL A 1 182 ? 5.324 -5.943 -20.661 1.00 82.88 182 VAL A N 1
ATOM 1398 C CA . VAL A 1 182 ? 6.656 -5.411 -20.337 1.00 82.88 182 VAL A CA 1
ATOM 1399 C C . VAL A 1 182 ? 7.391 -6.481 -19.535 1.00 82.88 182 VAL A C 1
ATOM 1401 O O . VAL A 1 182 ? 6.883 -6.953 -18.526 1.00 82.88 182 VAL A O 1
ATOM 1404 N N . ILE A 1 183 ? 8.571 -6.886 -19.997 1.00 82.31 183 ILE A N 1
ATOM 1405 C CA . ILE A 1 183 ? 9.394 -7.910 -19.351 1.00 82.31 183 ILE A CA 1
ATOM 1406 C C . ILE A 1 183 ? 10.561 -7.202 -18.668 1.00 82.31 183 ILE A C 1
ATOM 1408 O O . ILE A 1 183 ? 11.518 -6.797 -19.333 1.00 82.31 183 ILE A O 1
ATOM 1412 N N . ALA A 1 184 ? 10.482 -7.053 -17.347 1.00 83.50 184 ALA A N 1
ATOM 1413 C CA . ALA A 1 184 ? 11.588 -6.563 -16.535 1.00 83.50 184 ALA A CA 1
ATOM 1414 C C . ALA A 1 184 ? 12.659 -7.655 -16.397 1.00 83.50 184 ALA A C 1
ATOM 1416 O O . ALA A 1 184 ? 12.402 -8.746 -15.892 1.00 83.50 184 ALA A O 1
ATOM 1417 N N . CYS A 1 185 ? 13.862 -7.367 -16.886 1.00 81.62 185 CYS A N 1
ATOM 1418 C CA . CYS A 1 185 ? 15.002 -8.285 -16.872 1.00 81.62 185 CYS A CA 1
ATOM 1419 C C . CYS A 1 185 ? 16.010 -7.932 -15.767 1.00 81.62 185 CYS A C 1
ATOM 1421 O O . CYS A 1 185 ? 16.831 -8.775 -15.400 1.00 81.62 185 CYS A O 1
ATOM 1423 N N . SER A 1 186 ? 15.946 -6.710 -15.227 1.00 77.00 186 SER A N 1
ATOM 1424 C CA . SER A 1 186 ? 16.708 -6.277 -14.055 1.00 77.00 186 SER A CA 1
ATOM 1425 C C . SER A 1 186 ? 15.792 -5.705 -12.958 1.00 77.00 186 SER A C 1
ATOM 1427 O O . SER A 1 186 ? 14.720 -5.178 -13.271 1.00 77.00 186 SER A O 1
ATOM 1429 N N . PRO A 1 187 ? 16.188 -5.786 -11.668 1.00 64.69 187 PRO A N 1
ATOM 1430 C CA . PRO A 1 187 ? 15.339 -5.369 -10.546 1.00 64.69 187 PRO A CA 1
ATOM 1431 C C . PRO A 1 187 ? 14.880 -3.907 -10.621 1.00 64.69 187 PRO A C 1
ATOM 1433 O O . PRO A 1 187 ? 13.740 -3.603 -10.302 1.00 64.69 187 PRO A O 1
ATOM 1436 N N . GLY A 1 188 ? 15.740 -3.002 -11.101 1.00 65.44 188 GLY A N 1
ATOM 1437 C CA . GLY A 1 188 ? 15.399 -1.581 -11.244 1.00 65.44 188 GLY A CA 1
ATOM 1438 C C . GLY A 1 188 ? 14.483 -1.267 -12.432 1.00 65.44 188 GLY A C 1
ATOM 1439 O O . GLY A 1 188 ? 13.943 -0.168 -12.509 1.00 65.44 188 GLY A O 1
ATOM 1440 N N . ALA A 1 189 ? 14.300 -2.204 -13.366 1.00 68.81 189 ALA A N 1
ATOM 1441 C CA . ALA A 1 189 ? 13.515 -1.979 -14.574 1.00 68.81 189 ALA A CA 1
ATOM 1442 C C . ALA A 1 189 ? 12.014 -2.203 -14.370 1.00 68.81 189 ALA A C 1
ATOM 1444 O O . ALA A 1 189 ? 11.212 -1.593 -15.078 1.00 68.81 189 ALA A O 1
ATOM 1445 N N . ALA A 1 190 ? 11.642 -3.052 -13.405 1.00 65.62 190 ALA A N 1
ATOM 1446 C CA . ALA A 1 190 ? 10.248 -3.299 -13.050 1.00 65.62 190 ALA A CA 1
ATOM 1447 C C . ALA A 1 190 ? 9.577 -1.994 -12.601 1.00 65.62 190 ALA A C 1
ATOM 1449 O O . ALA A 1 190 ? 8.617 -1.550 -13.227 1.00 65.62 190 ALA A O 1
ATOM 1450 N N . ASP A 1 191 ? 10.176 -1.310 -11.626 1.00 62.28 191 ASP A N 1
ATOM 1451 C CA . ASP A 1 191 ? 9.679 -0.035 -11.098 1.00 62.28 191 ASP A CA 1
ATOM 1452 C C . ASP A 1 191 ? 9.710 1.101 -12.130 1.00 62.28 191 ASP A C 1
ATOM 1454 O O . ASP A 1 191 ? 8.880 2.009 -12.106 1.00 62.28 191 ASP A O 1
ATOM 1458 N N . ALA A 1 192 ? 10.679 1.063 -13.046 1.00 64.56 192 ALA A N 1
ATOM 1459 C CA . ALA A 1 192 ? 10.890 2.118 -14.027 1.00 64.56 192 ALA A CA 1
ATOM 1460 C C . ALA A 1 192 ? 9.876 2.065 -15.190 1.00 64.56 192 ALA A C 1
ATOM 1462 O O . ALA A 1 192 ? 9.535 3.107 -15.757 1.00 64.56 192 ALA A O 1
ATOM 1463 N N . LEU A 1 193 ? 9.395 0.873 -15.566 1.00 64.69 193 LEU A N 1
ATOM 1464 C CA . LEU A 1 193 ? 8.598 0.669 -16.786 1.00 64.69 193 LEU A CA 1
ATOM 1465 C C . LEU A 1 193 ? 7.196 0.095 -16.561 1.00 64.69 193 LEU A C 1
ATOM 1467 O O . LEU A 1 193 ? 6.373 0.195 -17.475 1.00 64.69 193 LEU A O 1
ATOM 1471 N N . HIS A 1 194 ? 6.889 -0.482 -15.395 1.00 60.78 194 HIS A N 1
ATOM 1472 C CA . HIS A 1 194 ? 5.526 -0.923 -15.106 1.00 60.78 194 HIS A CA 1
ATOM 1473 C C . HIS A 1 194 ? 4.619 0.268 -14.783 1.00 60.78 194 HIS A C 1
ATOM 1475 O O . HIS A 1 194 ? 4.692 0.876 -13.718 1.00 60.78 194 HIS A O 1
ATOM 1481 N N . ASN A 1 195 ? 3.691 0.545 -15.697 1.00 50.94 195 ASN A N 1
ATOM 1482 C CA . ASN A 1 195 ? 2.437 1.192 -15.344 1.00 50.94 195 ASN A CA 1
ATOM 1483 C C . ASN A 1 195 ? 1.512 0.137 -14.753 1.00 50.94 195 ASN A C 1
ATOM 1485 O O . ASN A 1 195 ? 0.891 -0.630 -15.490 1.00 50.94 195 ASN A O 1
ATOM 1489 N N . TYR A 1 196 ? 1.416 0.102 -13.432 1.00 49.19 196 TYR A N 1
ATOM 1490 C CA . TYR A 1 196 ? 0.342 -0.612 -12.759 1.00 49.19 196 TYR A CA 1
ATOM 1491 C C . TYR A 1 196 ? -0.996 0.008 -13.215 1.00 49.19 196 TYR A C 1
ATOM 1493 O O . TYR A 1 196 ? -1.230 1.198 -13.028 1.00 49.19 196 TYR A O 1
ATOM 1501 N N . ASP A 1 197 ? -1.833 -0.752 -13.929 1.00 49.22 197 ASP A N 1
ATOM 1502 C CA . ASP A 1 197 ? -3.208 -0.389 -14.324 1.00 49.22 197 ASP A CA 1
ATOM 1503 C C . ASP A 1 197 ? -3.431 1.007 -14.969 1.00 49.22 197 ASP A C 1
ATOM 1505 O O . ASP A 1 197 ? -4.538 1.545 -14.930 1.00 49.22 197 ASP A O 1
ATOM 1509 N N . GLY A 1 198 ? -2.401 1.619 -15.570 1.00 48.03 198 GLY A N 1
ATOM 1510 C CA . GLY A 1 198 ? -2.479 2.984 -16.116 1.00 48.03 198 GLY A CA 1
ATOM 1511 C C . GLY A 1 198 ? -2.487 4.107 -15.065 1.00 48.03 198 GLY A C 1
ATOM 1512 O O . GLY A 1 198 ? -2.732 5.262 -15.416 1.00 48.03 198 GLY A O 1
ATOM 1513 N N . LEU A 1 199 ? -2.208 3.807 -13.791 1.00 48.91 199 LEU A N 1
ATOM 1514 C CA . LEU A 1 199 ? -2.013 4.796 -12.728 1.00 48.91 199 LEU A CA 1
ATOM 1515 C C . LEU A 1 199 ? -0.525 4.997 -12.420 1.00 48.91 199 LEU A C 1
ATOM 1517 O O . LEU A 1 199 ? 0.277 4.070 -12.385 1.00 48.91 199 LEU A O 1
ATOM 1521 N N . THR A 1 200 ? -0.166 6.235 -12.082 1.00 52.91 200 THR A N 1
ATOM 1522 C CA . THR A 1 200 ? 1.137 6.537 -11.472 1.00 52.91 200 THR A CA 1
ATOM 1523 C C . THR A 1 200 ? 1.245 5.912 -10.072 1.00 52.91 200 THR A C 1
ATOM 1525 O O . THR A 1 200 ? 0.231 5.673 -9.414 1.00 52.91 200 THR A O 1
ATOM 1528 N N . TYR A 1 201 ? 2.464 5.730 -9.548 1.00 53.09 201 TYR A N 1
ATOM 1529 C CA . TYR A 1 201 ? 2.704 5.287 -8.159 1.00 53.09 201 TYR A CA 1
ATOM 1530 C C . TYR A 1 201 ? 1.889 6.093 -7.128 1.00 53.09 201 TYR A C 1
ATOM 1532 O O . TYR A 1 201 ? 1.249 5.538 -6.234 1.00 53.09 201 TYR A O 1
ATOM 1540 N N . VAL A 1 202 ? 1.826 7.418 -7.306 1.00 58.25 202 VAL A N 1
ATOM 1541 C CA . VAL A 1 202 ? 1.007 8.314 -6.473 1.00 58.25 202 VAL A CA 1
ATOM 1542 C C . VAL A 1 202 ? -0.483 7.979 -6.594 1.00 58.25 202 VAL A C 1
ATOM 1544 O O . VAL A 1 202 ? -1.203 8.014 -5.599 1.00 58.25 202 VAL A O 1
ATOM 1547 N N . GLY A 1 203 ? -0.948 7.607 -7.787 1.00 58.84 203 GLY A N 1
ATOM 1548 C CA . GLY A 1 203 ? -2.302 7.116 -8.026 1.00 58.84 203 GLY A CA 1
ATOM 1549 C C . GLY A 1 203 ? -2.637 5.870 -7.201 1.00 58.84 203 GLY A C 1
ATOM 1550 O O . GLY A 1 203 ? -3.675 5.848 -6.536 1.00 58.84 203 GLY A O 1
ATOM 1551 N N . HIS A 1 204 ? -1.739 4.883 -7.148 1.00 60.41 204 HIS A N 1
ATOM 1552 C CA . HIS A 1 204 ? -1.915 3.695 -6.300 1.00 60.41 204 HIS A CA 1
ATOM 1553 C C . HIS A 1 204 ? -1.914 4.032 -4.809 1.00 60.41 204 HIS A C 1
ATOM 1555 O O . HIS A 1 204 ? -2.769 3.541 -4.068 1.00 60.41 204 HIS A O 1
ATOM 1561 N N . MET A 1 205 ? -1.018 4.919 -4.363 1.00 61.03 205 MET A N 1
ATOM 1562 C CA . MET A 1 205 ? -1.007 5.387 -2.972 1.00 61.03 205 MET A CA 1
ATOM 1563 C C . MET A 1 205 ? -2.321 6.079 -2.591 1.00 61.03 205 MET A C 1
ATOM 1565 O O . MET A 1 205 ? -2.866 5.838 -1.512 1.00 61.03 205 MET A O 1
ATOM 1569 N N . MET A 1 206 ? -2.858 6.919 -3.480 1.00 68.75 206 MET A N 1
ATOM 1570 C CA . MET A 1 206 ? -4.127 7.614 -3.265 1.00 68.75 206 MET A CA 1
ATOM 1571 C C . MET A 1 206 ? -5.313 6.645 -3.257 1.00 68.75 206 MET A C 1
ATOM 1573 O O . MET A 1 206 ? -6.160 6.738 -2.366 1.00 68.75 206 MET A O 1
ATOM 1577 N N . ALA A 1 207 ? -5.359 5.687 -4.188 1.00 65.31 207 ALA A N 1
ATOM 1578 C CA . ALA A 1 207 ? -6.378 4.637 -4.210 1.00 65.31 207 ALA A CA 1
ATOM 1579 C C . ALA A 1 207 ? -6.350 3.799 -2.921 1.00 65.31 207 ALA A C 1
ATOM 1581 O O . ALA A 1 207 ? -7.393 3.568 -2.308 1.00 65.31 207 ALA A O 1
ATOM 1582 N N . GLY A 1 208 ? -5.154 3.426 -2.453 1.00 63.41 208 GLY A N 1
ATOM 1583 C CA . GLY A 1 208 ? -4.946 2.728 -1.185 1.00 63.41 208 GLY A CA 1
ATOM 1584 C C . GLY A 1 208 ? -5.412 3.538 0.027 1.00 63.41 208 GLY A C 1
ATOM 1585 O O . GLY A 1 208 ? -6.118 3.015 0.890 1.00 63.41 208 GLY A O 1
ATOM 1586 N N . ALA A 1 209 ? -5.096 4.835 0.082 1.00 71.50 209 ALA A N 1
ATOM 1587 C CA . ALA A 1 209 ? -5.528 5.714 1.169 1.00 71.50 209 ALA A CA 1
ATOM 1588 C C . ALA A 1 209 ? -7.058 5.881 1.217 1.00 71.50 209 ALA A C 1
ATOM 1590 O O . ALA A 1 209 ? -7.661 5.816 2.294 1.00 71.50 209 ALA A O 1
ATOM 1591 N N . VAL A 1 210 ? -7.703 6.055 0.058 1.00 75.62 210 VAL A N 1
ATOM 1592 C CA . VAL A 1 210 ? -9.169 6.146 -0.049 1.00 75.62 210 VAL A CA 1
ATOM 1593 C C . VAL A 1 210 ? -9.827 4.828 0.356 1.00 75.62 210 VAL A C 1
ATOM 1595 O O . VAL A 1 210 ? -10.786 4.849 1.131 1.00 75.62 210 VAL A O 1
ATOM 1598 N N . ALA A 1 211 ? -9.289 3.690 -0.088 1.00 71.62 211 ALA A N 1
ATOM 1599 C CA . ALA A 1 211 ? -9.748 2.365 0.321 1.00 71.62 211 ALA A CA 1
ATOM 1600 C C . ALA A 1 211 ? -9.629 2.152 1.833 1.00 71.62 211 ALA A C 1
ATOM 1602 O O . ALA A 1 211 ? -10.579 1.692 2.471 1.00 71.62 211 ALA A O 1
ATOM 1603 N N . GLY A 1 212 ? -8.501 2.562 2.418 1.00 68.12 212 GLY A N 1
ATOM 1604 C CA . GLY A 1 212 ? -8.245 2.472 3.850 1.00 68.12 212 GLY A CA 1
ATOM 1605 C C . GLY A 1 212 ? -9.236 3.282 4.687 1.00 68.12 212 GLY A C 1
ATOM 1606 O O . GLY A 1 212 ? -9.850 2.773 5.625 1.00 68.12 212 GLY A O 1
ATOM 1607 N N . ILE A 1 213 ? -9.442 4.553 4.333 1.00 76.12 213 ILE A N 1
ATOM 1608 C CA . ILE A 1 213 ? -10.396 5.424 5.036 1.00 76.12 213 ILE A CA 1
ATOM 1609 C C . ILE A 1 213 ? -11.835 4.940 4.813 1.00 76.12 213 ILE A C 1
ATOM 1611 O O . ILE A 1 213 ? -12.634 4.922 5.752 1.00 76.12 213 ILE A O 1
ATOM 1615 N N . GLY A 1 214 ? -12.170 4.541 3.587 1.00 79.12 214 GLY A N 1
ATOM 1616 C CA . GLY A 1 214 ? -13.499 4.070 3.216 1.00 79.12 214 GLY A CA 1
ATOM 1617 C C . GLY A 1 214 ? -13.910 2.800 3.963 1.00 79.12 214 GLY A C 1
ATOM 1618 O O . GLY A 1 214 ? -15.018 2.749 4.502 1.00 79.12 214 GLY A O 1
ATOM 1619 N N . GLU A 1 215 ? -13.007 1.823 4.081 1.00 79.06 215 GLU A N 1
ATOM 1620 C CA . GLU A 1 215 ? -13.209 0.626 4.907 1.00 79.06 215 GLU A CA 1
ATOM 1621 C C . GLU A 1 215 ? -13.485 1.007 6.359 1.00 79.06 215 GLU A C 1
ATOM 1623 O O . GLU A 1 215 ? -14.491 0.579 6.925 1.00 79.06 215 GLU A O 1
ATOM 1628 N N . HIS A 1 216 ? -12.672 1.891 6.938 1.00 77.62 216 HIS A N 1
ATOM 1629 C CA . HIS A 1 216 ? -12.835 2.303 8.326 1.00 77.62 216 HIS A CA 1
ATOM 1630 C C . HIS A 1 216 ? -14.165 2.978 8.607 1.00 77.62 216 HIS A C 1
ATOM 1632 O O . HIS A 1 216 ? -14.765 2.756 9.661 1.00 77.62 216 HIS A O 1
ATOM 1638 N N . VAL A 1 217 ? -14.623 3.816 7.680 1.00 84.50 217 VAL A N 1
ATOM 1639 C CA . VAL A 1 217 ? -15.925 4.471 7.771 1.00 84.50 217 VAL A CA 1
ATOM 1640 C C . VAL A 1 217 ? -17.044 3.437 7.633 1.00 84.50 217 VAL A C 1
ATOM 1642 O O . VAL A 1 217 ? -17.991 3.463 8.421 1.00 84.50 217 VAL A O 1
ATOM 1645 N N . ALA A 1 218 ? -16.933 2.498 6.691 1.00 85.31 218 ALA A N 1
ATOM 1646 C CA . ALA A 1 218 ? -17.926 1.444 6.485 1.00 85.31 218 ALA A CA 1
ATOM 1647 C C . ALA A 1 218 ? -18.027 0.488 7.688 1.00 85.31 218 ALA A C 1
ATOM 1649 O O . ALA A 1 218 ? -19.129 0.127 8.104 1.00 85.31 218 ALA A O 1
ATOM 1650 N N . MET A 1 219 ? -16.891 0.137 8.293 1.00 84.56 219 MET A N 1
ATOM 1651 C CA . MET A 1 219 ? -16.781 -0.779 9.431 1.00 84.56 219 MET A CA 1
ATOM 1652 C C . MET A 1 219 ? -17.023 -0.118 10.792 1.00 84.56 219 MET A C 1
ATOM 1654 O O . MET A 1 219 ? -17.215 -0.805 11.803 1.00 84.56 219 MET A O 1
ATOM 1658 N N . PHE A 1 220 ? -17.107 1.211 10.833 1.00 88.25 220 PHE A N 1
ATOM 1659 C CA . PHE A 1 220 ? -17.266 1.969 12.069 1.00 88.25 220 PHE A CA 1
ATOM 1660 C C . PHE A 1 220 ? -18.487 1.558 12.930 1.00 88.25 220 PHE A C 1
ATOM 1662 O O . PHE A 1 220 ? -18.344 1.459 14.153 1.00 88.25 220 PHE A O 1
ATOM 1669 N N . PRO A 1 221 ? -19.680 1.259 12.367 1.00 89.44 221 PRO A N 1
ATOM 1670 C CA . PRO A 1 221 ? -20.820 0.777 13.151 1.00 89.44 221 PRO A CA 1
ATOM 1671 C C . PRO A 1 221 ? -20.550 -0.537 13.890 1.00 89.44 221 PRO A C 1
ATOM 1673 O O . PRO A 1 221 ? -20.983 -0.706 15.034 1.00 89.44 221 PRO A O 1
ATOM 1676 N N . VAL A 1 222 ? -19.825 -1.459 13.251 1.00 87.75 222 VAL A N 1
ATOM 1677 C CA . VAL A 1 222 ? -19.450 -2.753 13.836 1.00 87.75 222 VAL A CA 1
ATOM 1678 C C . VAL A 1 222 ? -18.464 -2.540 14.978 1.00 87.75 222 VAL A C 1
ATOM 1680 O O . VAL A 1 222 ? -18.636 -3.113 16.057 1.00 87.75 222 VAL A O 1
ATOM 1683 N N . ASP A 1 223 ? -17.502 -1.639 14.787 1.00 84.81 223 ASP A N 1
ATOM 1684 C CA . ASP A 1 223 ? -16.577 -1.221 15.834 1.00 84.81 223 ASP A CA 1
ATOM 1685 C C . ASP A 1 223 ? -17.298 -0.617 17.041 1.00 84.81 223 ASP A C 1
ATOM 1687 O O . ASP A 1 223 ? -17.005 -0.987 18.175 1.00 84.81 223 ASP A O 1
ATOM 1691 N N . THR A 1 224 ? -18.289 0.249 16.829 1.00 88.06 224 THR A N 1
ATOM 1692 C CA . THR A 1 224 ? -19.065 0.836 17.931 1.00 88.06 224 THR A CA 1
ATOM 1693 C C . THR A 1 224 ? -19.828 -0.232 18.720 1.00 88.06 224 THR A C 1
ATOM 1695 O O . THR A 1 224 ? -19.882 -0.176 19.954 1.00 88.06 224 THR A O 1
ATOM 1698 N N . VAL A 1 225 ? -20.396 -1.238 18.043 1.00 88.81 225 VAL A N 1
ATOM 1699 C CA . VAL A 1 225 ? -21.047 -2.375 18.714 1.00 88.81 225 VAL A CA 1
ATOM 1700 C C . VAL A 1 225 ? -20.028 -3.186 19.519 1.00 88.81 225 VAL A C 1
ATOM 1702 O O . VAL A 1 225 ? -20.270 -3.450 20.699 1.00 88.81 225 VAL A O 1
ATOM 1705 N N . LYS A 1 226 ? -18.877 -3.521 18.922 1.00 88.12 226 LYS A N 1
ATOM 1706 C CA . LYS A 1 226 ? -17.772 -4.237 19.577 1.00 88.12 226 LYS A CA 1
ATOM 1707 C C . LYS A 1 226 ? -17.303 -3.504 20.837 1.00 88.12 226 LYS A C 1
ATOM 1709 O O . LYS A 1 226 ? -17.355 -4.075 21.926 1.00 88.12 226 LYS A O 1
ATOM 1714 N N . THR A 1 227 ? -16.954 -2.224 20.710 1.00 85.56 227 THR A N 1
ATOM 1715 C CA . THR A 1 227 ? -16.488 -1.370 21.811 1.00 85.56 227 THR A CA 1
ATOM 1716 C C . THR A 1 227 ? -17.493 -1.347 22.961 1.00 85.56 227 THR A C 1
ATOM 1718 O O . THR A 1 227 ? -17.118 -1.494 24.121 1.00 85.56 227 THR A O 1
ATOM 1721 N N . ARG A 1 228 ? -18.798 -1.242 22.678 1.00 86.69 228 ARG A N 1
ATOM 1722 C CA . ARG A 1 228 ? -19.837 -1.243 23.726 1.00 86.69 228 ARG A CA 1
ATOM 1723 C C . ARG A 1 228 ? -20.034 -2.597 24.399 1.00 86.69 228 ARG A C 1
ATOM 1725 O O . ARG A 1 228 ? -20.431 -2.624 25.561 1.00 86.69 228 ARG A O 1
ATOM 1732 N N . MET A 1 229 ? -19.785 -3.700 23.695 1.00 85.69 229 MET A N 1
ATOM 1733 C CA . MET A 1 229 ? -19.815 -5.047 24.276 1.00 85.69 229 MET A CA 1
ATOM 1734 C C . MET A 1 229 ? -18.579 -5.322 25.148 1.00 85.69 229 MET A C 1
ATOM 1736 O O . MET A 1 229 ? -18.686 -6.046 26.137 1.00 85.69 229 MET A O 1
ATOM 1740 N N . GLN A 1 230 ? -17.429 -4.738 24.798 1.00 84.62 230 GLN A N 1
ATOM 1741 C CA . GLN A 1 230 ? -16.148 -4.886 25.504 1.00 84.62 230 GLN A CA 1
ATOM 1742 C C . GLN A 1 230 ? -15.927 -3.851 26.618 1.00 84.62 230 GLN A C 1
ATOM 1744 O O . GLN A 1 230 ? -15.056 -4.038 27.471 1.00 84.62 230 GLN A O 1
ATOM 1749 N N . ALA A 1 231 ? -16.720 -2.776 26.627 1.00 82.62 231 ALA A N 1
ATOM 1750 C CA . ALA A 1 231 ? -16.633 -1.704 27.605 1.00 82.62 231 ALA A CA 1
ATOM 1751 C C . ALA A 1 231 ? -16.840 -2.182 29.049 1.00 82.62 231 ALA A C 1
ATOM 1753 O O . ALA A 1 231 ? -17.477 -3.202 29.327 1.00 82.62 231 ALA A O 1
ATOM 1754 N N . LEU A 1 232 ? -16.322 -1.391 29.991 1.00 69.62 232 LEU A N 1
ATOM 1755 C CA . LEU A 1 232 ? -16.509 -1.623 31.419 1.00 69.62 232 LEU A CA 1
ATOM 1756 C C . LEU A 1 232 ? -17.998 -1.533 31.782 1.00 69.62 232 LEU A C 1
ATOM 1758 O O . LEU A 1 232 ? -18.658 -0.521 31.524 1.00 69.62 232 LEU A O 1
ATOM 1762 N N . ALA A 1 233 ? -18.520 -2.589 32.414 1.00 63.59 233 ALA A N 1
ATOM 1763 C CA . ALA A 1 233 ? -19.856 -2.565 32.995 1.00 63.59 233 ALA A CA 1
ATOM 1764 C C . ALA A 1 233 ? -19.910 -1.478 34.076 1.00 63.59 233 ALA A C 1
ATOM 1766 O O . ALA A 1 233 ? -19.133 -1.516 35.031 1.00 63.59 233 ALA A O 1
ATOM 1767 N N . HIS A 1 234 ? -20.821 -0.517 33.936 1.00 59.56 234 HIS A N 1
ATOM 1768 C CA . HIS A 1 234 ? -21.157 0.373 35.043 1.00 59.56 234 HIS A CA 1
ATOM 1769 C C . HIS A 1 234 ? -22.021 -0.392 36.061 1.00 59.56 234 HIS A C 1
ATOM 1771 O O . HIS A 1 234 ? -22.780 -1.282 35.654 1.00 59.56 234 HIS A O 1
ATOM 1777 N N . PRO A 1 235 ? -21.953 -0.068 37.365 1.00 46.94 235 PRO A N 1
ATOM 1778 C CA . PRO A 1 235 ? -22.833 -0.671 38.364 1.00 46.94 235 PRO A CA 1
ATOM 1779 C C . PRO A 1 235 ? -24.307 -0.520 37.946 1.00 46.94 235 PRO A C 1
ATOM 1781 O O . PRO A 1 235 ? -24.779 0.590 37.721 1.00 46.94 235 PRO A O 1
ATOM 1784 N N . GLY A 1 236 ? -25.020 -1.641 37.785 1.00 49.12 236 GLY A N 1
ATOM 1785 C CA . GLY A 1 236 ? -26.424 -1.671 37.341 1.00 49.12 236 GLY A CA 1
ATOM 1786 C C . GLY A 1 236 ? -26.653 -1.753 35.822 1.00 49.12 236 GLY A C 1
ATOM 1787 O O . GLY A 1 236 ? -27.799 -1.871 35.389 1.00 49.12 236 GLY A O 1
ATOM 1788 N N . GLN A 1 237 ? -25.603 -1.745 34.995 1.00 59.09 237 GLN A N 1
ATOM 1789 C CA . GLN A 1 237 ? -25.725 -1.884 33.542 1.00 59.09 237 GLN A CA 1
ATOM 1790 C C . GLN A 1 237 ? -25.504 -3.337 33.101 1.00 59.09 237 GLN A C 1
ATOM 1792 O O . GLN A 1 237 ? -24.409 -3.880 33.238 1.00 59.09 237 GLN A O 1
ATOM 1797 N N . GLN A 1 238 ? -26.518 -3.961 32.492 1.00 56.00 238 GLN A N 1
ATOM 1798 C CA . GLN A 1 238 ? -26.321 -5.238 31.803 1.00 56.00 238 GLN A CA 1
ATOM 1799 C C . GLN A 1 238 ? -25.644 -5.007 30.448 1.00 56.00 238 GLN A C 1
ATOM 1801 O O . GLN A 1 238 ? -26.199 -4.350 29.562 1.00 56.00 238 GLN A O 1
ATOM 1806 N N . LEU A 1 239 ? -24.433 -5.542 30.288 1.00 64.00 239 LEU A N 1
ATOM 1807 C CA . LEU A 1 239 ? -23.752 -5.602 28.997 1.00 64.00 239 LEU A CA 1
ATOM 1808 C C . LEU A 1 239 ? -24.459 -6.633 28.108 1.00 64.00 239 LEU A C 1
ATOM 1810 O O . LEU A 1 239 ? -24.719 -7.759 28.529 1.00 64.00 239 LEU A O 1
ATOM 1814 N N . HIS A 1 240 ? -24.797 -6.240 26.881 1.00 64.31 240 HIS A N 1
ATOM 1815 C CA . HIS A 1 240 ? -25.506 -7.114 25.949 1.00 64.31 240 HIS A CA 1
ATOM 1816 C C . HIS A 1 240 ? -24.572 -8.194 25.395 1.00 64.31 240 HIS A C 1
ATOM 1818 O O . HIS A 1 240 ? -23.480 -7.894 24.920 1.00 64.31 240 HIS A O 1
ATOM 1824 N N . THR A 1 241 ? -25.028 -9.446 25.408 1.00 64.38 241 THR A N 1
ATOM 1825 C CA . THR A 1 241 ? -24.286 -10.605 24.886 1.00 64.38 241 THR A CA 1
ATOM 1826 C C . THR A 1 241 ? -24.432 -10.798 23.377 1.00 64.38 241 THR A C 1
ATOM 1828 O O . THR A 1 241 ? -23.602 -11.469 22.778 1.00 64.38 241 THR A O 1
ATOM 1831 N N . SER A 1 242 ? -25.451 -10.199 22.751 1.00 78.75 242 SER A N 1
ATOM 1832 C CA . SER A 1 242 ? -25.750 -10.372 21.324 1.00 78.75 242 SER A CA 1
ATOM 1833 C C . SER A 1 242 ? -25.559 -9.081 20.528 1.00 78.75 242 SER A C 1
ATOM 1835 O O . SER A 1 242 ? -26.086 -8.027 20.904 1.00 78.75 242 SER A O 1
ATOM 1837 N N . VAL A 1 243 ? -24.877 -9.202 19.382 1.00 84.56 243 VAL A N 1
ATOM 1838 C CA . VAL A 1 243 ? -24.620 -8.125 18.407 1.00 84.56 243 VAL A CA 1
ATOM 1839 C C . VAL A 1 243 ? -25.916 -7.459 17.943 1.00 84.56 243 VAL A C 1
ATOM 1841 O O . VAL A 1 243 ? -26.025 -6.236 17.980 1.00 84.56 243 VAL A O 1
ATOM 1844 N N . GLY A 1 244 ? -26.935 -8.244 17.572 1.00 85.00 244 GLY A N 1
ATOM 1845 C CA . GLY A 1 244 ? -28.205 -7.709 17.067 1.00 85.00 244 GLY A CA 1
ATOM 1846 C C . GLY A 1 244 ? -28.974 -6.907 18.121 1.00 85.00 244 GLY A C 1
ATOM 1847 O O . GLY A 1 244 ? -29.523 -5.844 17.831 1.00 85.00 244 GLY A O 1
ATOM 1848 N N . THR A 1 245 ? -28.960 -7.367 19.375 1.00 84.31 245 THR A N 1
ATOM 1849 C CA . THR A 1 245 ? -29.576 -6.634 20.492 1.00 84.31 245 THR A CA 1
ATOM 1850 C C . THR A 1 245 ? -28.818 -5.347 20.798 1.00 84.31 245 THR A C 1
ATOM 1852 O O . THR A 1 245 ? -29.452 -4.314 21.022 1.00 84.31 245 THR A O 1
ATOM 1855 N N . ALA A 1 246 ? -27.482 -5.383 20.769 1.00 83.62 246 ALA A N 1
ATOM 1856 C CA . ALA A 1 246 ? -26.654 -4.196 20.941 1.00 83.62 246 ALA A CA 1
ATOM 1857 C C . ALA A 1 246 ? -26.932 -3.167 19.833 1.00 83.62 246 ALA A C 1
ATOM 1859 O O . ALA A 1 246 ? -27.312 -2.041 20.148 1.00 83.62 246 ALA A O 1
ATOM 1860 N N . LEU A 1 247 ? -26.866 -3.565 18.559 1.00 88.31 247 LEU A N 1
ATOM 1861 C CA . LEU A 1 247 ? -27.134 -2.695 17.410 1.00 88.31 247 LEU A CA 1
ATOM 1862 C C . LEU A 1 247 ? -28.542 -2.083 17.461 1.00 88.31 247 LEU A C 1
ATOM 1864 O O . LEU A 1 247 ? -28.695 -0.865 17.369 1.00 88.31 247 LEU A O 1
ATOM 1868 N N . ARG A 1 248 ? -29.573 -2.907 17.692 1.00 87.75 248 ARG A N 1
ATOM 1869 C CA . ARG A 1 248 ? -30.968 -2.449 17.807 1.00 87.75 248 ARG A CA 1
ATOM 1870 C C . ARG A 1 248 ? -31.146 -1.425 18.927 1.00 87.75 248 ARG A C 1
ATOM 1872 O O . ARG A 1 248 ? -31.900 -0.468 18.766 1.00 87.75 248 ARG A O 1
ATOM 1879 N N . ASN A 1 249 ? -30.468 -1.610 20.058 1.00 84.75 249 ASN A N 1
ATOM 1880 C CA . ASN A 1 249 ? -30.550 -0.683 21.184 1.00 84.75 249 ASN A CA 1
ATOM 1881 C C . ASN A 1 249 ? -29.844 0.646 20.908 1.00 84.75 249 ASN A C 1
ATOM 1883 O O . ASN A 1 249 ? -30.350 1.678 21.346 1.00 84.75 249 ASN A O 1
ATOM 1887 N N . ILE A 1 250 ? -28.721 0.634 20.183 1.00 86.88 250 ILE A N 1
ATOM 1888 C CA . ILE A 1 250 ? -28.028 1.859 19.758 1.00 86.88 250 ILE A CA 1
ATOM 1889 C C . ILE A 1 250 ? -28.928 2.640 18.801 1.00 86.88 250 ILE A C 1
ATOM 1891 O O . ILE A 1 250 ? -29.254 3.793 19.071 1.00 86.88 250 ILE A O 1
ATOM 1895 N N . LEU A 1 251 ? -29.422 1.978 17.751 1.00 88.94 251 LEU A N 1
ATOM 1896 C CA . LEU A 1 251 ? -30.281 2.601 16.743 1.00 88.94 251 LEU A CA 1
ATOM 1897 C C . LEU A 1 251 ? -31.561 3.190 17.348 1.00 88.94 251 LEU A C 1
ATOM 1899 O O . LEU A 1 251 ? -31.936 4.306 17.008 1.00 88.94 251 LEU A O 1
ATOM 1903 N N . ARG A 1 252 ? -32.210 2.481 18.282 1.00 88.50 252 ARG A N 1
ATOM 1904 C CA . ARG A 1 252 ? -33.439 2.970 18.933 1.00 88.50 252 ARG A CA 1
ATOM 1905 C C . ARG A 1 252 ? -33.221 4.144 19.887 1.00 88.50 252 ARG A C 1
ATOM 1907 O O . ARG A 1 252 ? -34.165 4.891 20.111 1.00 88.50 252 ARG A O 1
ATOM 1914 N N . ARG A 1 253 ? -32.045 4.272 20.511 1.00 86.12 253 ARG A N 1
ATOM 1915 C CA . ARG A 1 253 ? -31.804 5.275 21.568 1.00 86.12 253 ARG A CA 1
ATOM 1916 C C . ARG A 1 253 ? -31.007 6.486 21.098 1.00 86.12 253 ARG A C 1
ATOM 1918 O O . ARG A 1 253 ? -31.243 7.579 21.592 1.00 86.12 253 ARG A O 1
ATOM 1925 N N . GLU A 1 254 ? -30.059 6.286 20.192 1.00 85.56 254 GLU A N 1
ATOM 1926 C CA . GLU A 1 254 ? -29.105 7.311 19.745 1.00 85.56 254 GLU A CA 1
ATOM 1927 C C . GLU A 1 254 ? -29.174 7.565 18.234 1.00 85.56 254 GLU A C 1
ATOM 1929 O O . GLU A 1 254 ? -28.544 8.494 17.729 1.00 85.56 254 GLU A O 1
ATOM 1934 N N . GLY A 1 255 ? -29.934 6.745 17.503 1.00 88.62 255 GLY A N 1
ATOM 1935 C CA . GLY A 1 255 ? -30.010 6.806 16.051 1.00 88.62 255 GLY A CA 1
ATOM 1936 C C . GLY A 1 255 ? -28.713 6.375 15.363 1.00 88.62 255 GLY A C 1
ATOM 1937 O O . GLY A 1 255 ? -27.780 5.851 15.975 1.00 88.62 255 GLY A O 1
ATOM 1938 N N . VAL A 1 256 ? -28.658 6.610 14.051 1.00 88.19 256 VAL A N 1
ATOM 1939 C CA . VAL A 1 256 ? -27.501 6.266 13.207 1.00 88.19 256 VAL A CA 1
ATOM 1940 C C . VAL A 1 256 ? -26.274 7.105 13.575 1.00 88.19 256 VAL A C 1
ATOM 1942 O O . VAL A 1 256 ? -25.163 6.586 13.596 1.00 88.19 256 VAL A O 1
ATOM 1945 N N . ALA A 1 257 ? -26.460 8.369 13.968 1.00 85.75 257 ALA A N 1
ATOM 1946 C CA . ALA A 1 257 ? -25.364 9.240 14.397 1.00 85.75 257 ALA A CA 1
ATOM 1947 C C . ALA A 1 257 ? -24.597 8.685 15.615 1.00 85.75 257 ALA A C 1
ATOM 1949 O O . ALA A 1 257 ? -23.387 8.884 15.724 1.00 85.75 257 ALA A O 1
ATOM 1950 N N . GLY A 1 258 ? -25.272 7.939 16.500 1.00 84.44 258 GLY A N 1
ATOM 1951 C CA . GLY A 1 258 ? -24.633 7.260 17.629 1.00 84.44 258 GLY A CA 1
ATOM 1952 C C . GLY A 1 258 ? -23.627 6.184 17.210 1.00 84.44 258 GLY A C 1
ATO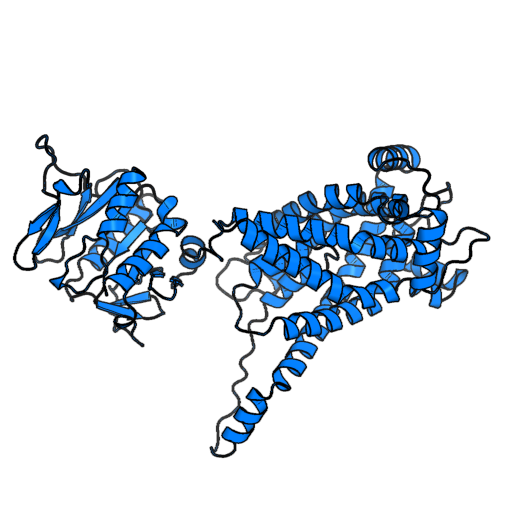M 1953 O O . GLY A 1 258 ? -22.636 5.974 17.909 1.00 84.44 258 GLY A O 1
ATOM 1954 N N . LEU A 1 259 ? -23.831 5.541 16.052 1.00 88.56 259 LEU A N 1
ATOM 1955 C CA . LEU A 1 259 ? -22.917 4.525 15.523 1.00 88.56 259 LEU A CA 1
ATOM 1956 C C . LEU A 1 259 ? -21.612 5.125 15.004 1.00 88.56 259 LEU A C 1
ATOM 1958 O O . LEU A 1 259 ? -20.597 4.452 15.100 1.00 88.56 259 LEU A O 1
ATOM 1962 N N . TYR A 1 260 ? -21.628 6.374 14.527 1.00 89.94 260 TYR A N 1
ATOM 1963 C CA . TYR A 1 260 ? -20.481 7.068 13.918 1.00 89.94 260 TYR A CA 1
ATOM 1964 C C . TYR A 1 260 ? -19.733 8.006 14.876 1.00 89.94 260 TYR A C 1
ATOM 1966 O O . TYR A 1 260 ? -18.816 8.736 14.486 1.00 89.94 260 TYR A O 1
ATOM 1974 N N . ARG A 1 261 ? -20.090 7.996 16.163 1.00 88.19 261 ARG A N 1
ATOM 1975 C CA . ARG A 1 261 ? -19.469 8.866 17.161 1.00 88.19 261 ARG A CA 1
ATOM 1976 C C . ARG A 1 261 ? -18.008 8.466 17.401 1.00 88.19 261 ARG A C 1
ATOM 1978 O O . ARG A 1 261 ? -17.729 7.443 18.014 1.00 88.19 261 ARG A O 1
ATOM 1985 N N . GLY A 1 262 ? -17.082 9.310 16.944 1.00 86.06 262 GLY A N 1
ATOM 1986 C CA . GLY A 1 262 ? -15.634 9.081 17.039 1.00 86.06 262 GLY A CA 1
ATOM 1987 C C . GLY A 1 262 ? -14.949 8.749 15.709 1.00 86.06 262 GLY A C 1
ATOM 1988 O O . GLY A 1 262 ? -13.729 8.622 15.698 1.00 86.06 262 GLY A O 1
ATOM 1989 N N . VAL A 1 263 ? -15.688 8.673 14.592 1.00 88.44 263 VAL A N 1
ATOM 1990 C CA . VAL A 1 263 ? -15.130 8.335 13.265 1.00 88.44 263 VAL A CA 1
ATOM 1991 C C . VAL A 1 263 ? -14.020 9.289 12.821 1.00 88.44 263 VAL A C 1
ATOM 1993 O O . VAL A 1 263 ? -13.006 8.853 12.287 1.00 88.44 263 VAL A O 1
ATOM 1996 N N . ALA A 1 264 ? -14.145 10.576 13.154 1.00 87.56 264 ALA A N 1
ATOM 1997 C CA . ALA A 1 264 ? -13.123 11.573 12.852 1.00 87.56 264 ALA A CA 1
ATOM 1998 C C . ALA A 1 264 ? -11.775 11.284 13.542 1.00 87.56 264 ALA A C 1
ATOM 2000 O O . ALA A 1 264 ? -10.738 11.583 12.968 1.00 87.56 264 ALA A O 1
ATOM 2001 N N . ALA A 1 265 ? -11.764 10.679 14.738 1.00 87.50 265 ALA A N 1
ATOM 2002 C CA . ALA A 1 265 ? -10.512 10.314 15.408 1.00 87.50 265 ALA A CA 1
ATOM 2003 C C . ALA A 1 265 ? -9.766 9.218 14.634 1.00 87.50 265 ALA A C 1
ATOM 2005 O O . ALA A 1 265 ? -8.549 9.286 14.505 1.00 87.50 265 ALA A O 1
ATOM 2006 N N . MET A 1 266 ? -10.507 8.252 14.079 1.00 82.62 266 MET A N 1
ATOM 2007 C CA . MET A 1 266 ? -9.940 7.188 13.249 1.00 82.62 266 MET A CA 1
ATOM 2008 C C . MET A 1 266 ? -9.370 7.753 11.944 1.00 82.62 266 MET A C 1
ATOM 2010 O O . MET A 1 266 ? -8.229 7.467 11.600 1.00 82.62 266 MET A O 1
ATOM 2014 N N . ALA A 1 267 ? -10.140 8.598 11.250 1.00 82.06 267 ALA A N 1
ATOM 2015 C CA . ALA A 1 267 ? -9.714 9.197 9.986 1.00 82.06 267 ALA A CA 1
ATOM 2016 C C . ALA A 1 267 ? -8.462 10.082 10.142 1.00 82.06 267 ALA A C 1
ATOM 2018 O O . ALA A 1 267 ? -7.573 10.036 9.299 1.00 82.06 267 ALA A O 1
ATOM 2019 N N . LEU A 1 268 ? -8.370 10.851 11.236 1.00 85.25 268 LEU A N 1
ATOM 2020 C CA . LEU A 1 268 ? -7.209 11.702 11.525 1.00 85.25 268 LEU A CA 1
ATOM 2021 C C . LEU A 1 268 ? -5.952 10.902 11.899 1.00 85.25 268 LEU A C 1
ATOM 2023 O O . LEU A 1 268 ? -4.847 11.351 11.608 1.00 85.25 268 LEU A O 1
ATOM 2027 N N . GLY A 1 269 ? -6.113 9.745 12.549 1.00 81.38 269 GLY A N 1
ATOM 2028 C CA . GLY A 1 269 ? -4.994 8.909 12.984 1.00 81.38 269 GLY A CA 1
ATOM 2029 C C . GLY A 1 269 ? -4.453 7.963 11.914 1.00 81.38 269 GLY A C 1
ATOM 2030 O O . GLY A 1 269 ? -3.248 7.730 11.868 1.00 81.38 269 GLY A O 1
ATOM 2031 N N . ALA A 1 270 ? -5.323 7.443 11.042 1.00 73.88 270 ALA A N 1
ATOM 2032 C CA . ALA A 1 270 ? -4.964 6.400 10.083 1.00 73.88 270 ALA A CA 1
ATOM 2033 C C . ALA A 1 270 ? -3.876 6.840 9.093 1.00 73.88 270 ALA A C 1
ATOM 2035 O O . ALA A 1 270 ? -2.827 6.206 9.027 1.00 73.88 270 ALA A O 1
ATOM 2036 N N . GLY A 1 271 ? -4.080 7.963 8.397 1.00 75.19 271 GLY A N 1
ATOM 2037 C CA . GLY A 1 271 ? -3.145 8.442 7.370 1.00 75.19 271 GLY 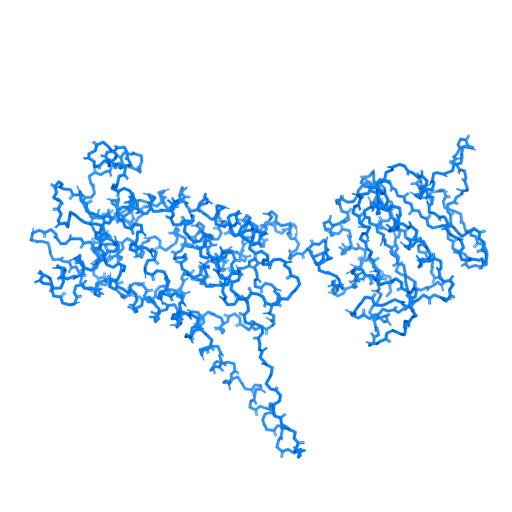A CA 1
ATOM 2038 C C . GLY A 1 271 ? -1.703 8.622 7.877 1.00 75.19 271 GLY A C 1
ATOM 2039 O O . GLY A 1 271 ? -0.797 7.993 7.330 1.00 75.19 271 GLY A O 1
ATOM 2040 N N . PRO A 1 272 ? -1.461 9.421 8.938 1.00 79.69 272 PRO A N 1
ATOM 2041 C CA . PRO A 1 272 ? -0.116 9.616 9.486 1.00 79.69 272 PRO A CA 1
ATOM 2042 C C . PRO A 1 272 ? 0.529 8.323 9.993 1.00 79.69 272 PRO A C 1
ATOM 2044 O O . PRO A 1 272 ? 1.727 8.121 9.808 1.00 79.69 272 PRO A O 1
ATOM 2047 N N . SER A 1 273 ? -0.261 7.442 10.610 1.00 75.06 273 SER A N 1
ATOM 2048 C CA . SER A 1 273 ? 0.224 6.166 11.134 1.00 75.06 273 SER A CA 1
ATOM 2049 C C . SER A 1 273 ? 0.732 5.254 10.019 1.00 75.06 273 SER A C 1
ATOM 2051 O O . SER A 1 273 ? 1.816 4.686 10.136 1.00 75.06 273 SER A O 1
ATOM 2053 N N . HIS A 1 274 ? -0.009 5.160 8.911 1.00 68.50 274 HIS A N 1
ATOM 2054 C CA . HIS A 1 274 ? 0.387 4.348 7.757 1.00 68.50 274 HIS A CA 1
ATOM 2055 C C . HIS A 1 274 ? 1.588 4.945 7.024 1.00 68.50 274 HIS A C 1
ATOM 2057 O O . HIS A 1 274 ? 2.515 4.216 6.686 1.00 68.50 274 HIS A O 1
ATOM 2063 N N . ALA A 1 275 ? 1.634 6.268 6.849 1.00 68.69 275 ALA A N 1
ATOM 2064 C CA . ALA A 1 275 ? 2.806 6.936 6.281 1.00 68.69 275 ALA A CA 1
ATOM 2065 C C . ALA A 1 275 ? 4.077 6.655 7.105 1.00 68.69 275 ALA A C 1
ATOM 2067 O O . ALA A 1 275 ? 5.125 6.325 6.549 1.00 68.69 275 ALA A O 1
ATOM 2068 N N . LEU A 1 276 ? 3.973 6.723 8.437 1.00 75.00 276 LEU A N 1
ATOM 2069 C CA . LEU A 1 276 ? 5.075 6.387 9.337 1.00 75.00 276 LEU A CA 1
ATOM 2070 C C . LEU A 1 276 ? 5.447 4.907 9.281 1.00 75.00 276 LEU A C 1
ATOM 2072 O O . LEU A 1 276 ? 6.634 4.592 9.351 1.00 75.00 276 LEU A O 1
ATOM 2076 N N . TYR A 1 277 ? 4.473 4.007 9.138 1.00 77.12 277 TYR A N 1
ATOM 2077 C CA . TYR A 1 277 ? 4.729 2.581 8.956 1.00 77.12 277 TYR A CA 1
ATOM 2078 C C . TYR A 1 277 ? 5.633 2.339 7.739 1.00 77.12 277 TYR A C 1
ATOM 2080 O O . TYR A 1 277 ? 6.706 1.765 7.895 1.00 77.12 277 TYR A O 1
ATOM 2088 N N . PHE A 1 278 ? 5.268 2.843 6.555 1.00 69.19 278 PHE A N 1
ATOM 2089 C CA . PHE A 1 278 ? 6.075 2.648 5.344 1.00 69.19 278 PHE A CA 1
ATOM 2090 C C . PHE A 1 278 ? 7.451 3.301 5.444 1.00 69.19 278 PHE A C 1
ATOM 2092 O O . PHE A 1 278 ? 8.458 2.664 5.143 1.00 69.19 278 PHE A O 1
ATOM 2099 N N . ALA A 1 279 ? 7.510 4.547 5.922 1.00 70.50 279 ALA A N 1
ATOM 2100 C CA . ALA A 1 279 ? 8.774 5.261 6.063 1.00 70.50 279 ALA A CA 1
ATOM 2101 C C . ALA A 1 279 ? 9.733 4.543 7.028 1.00 70.50 279 ALA A C 1
ATOM 2103 O O . ALA A 1 279 ? 10.923 4.409 6.747 1.00 70.50 279 ALA A O 1
ATOM 2104 N N . SER A 1 280 ? 9.220 4.056 8.162 1.00 70.50 280 SER A N 1
ATOM 2105 C CA . SER A 1 280 ? 10.026 3.320 9.141 1.00 70.50 280 SER A CA 1
ATOM 2106 C C . SER A 1 280 ? 10.392 1.916 8.669 1.00 70.50 280 SER A C 1
ATOM 2108 O O . SER A 1 280 ? 11.491 1.459 8.969 1.00 70.50 280 SER A O 1
ATOM 2110 N N . TYR A 1 281 ? 9.523 1.255 7.905 1.00 71.38 281 TYR A N 1
ATOM 2111 C CA . TYR A 1 281 ? 9.801 -0.038 7.294 1.00 71.38 281 TYR A CA 1
ATOM 2112 C C . TYR A 1 281 ? 10.948 0.045 6.284 1.00 71.38 281 TYR A C 1
ATOM 2114 O O . TYR A 1 281 ? 11.892 -0.739 6.374 1.00 71.38 281 TYR A O 1
ATOM 2122 N N . GLU A 1 282 ? 10.905 1.025 5.379 1.00 69.06 282 GLU A N 1
ATOM 2123 C CA . GLU A 1 282 ? 11.945 1.233 4.367 1.00 69.06 282 GLU A CA 1
ATOM 2124 C C . GLU A 1 282 ? 13.280 1.623 5.014 1.00 69.06 282 GLU A C 1
ATOM 2126 O O . GLU A 1 282 ? 14.315 1.010 4.753 1.00 69.06 282 GLU A O 1
ATOM 2131 N N . ALA A 1 283 ? 13.253 2.562 5.965 1.00 69.62 283 ALA A N 1
ATOM 2132 C CA . ALA A 1 283 ? 14.445 2.933 6.722 1.00 69.62 283 ALA A CA 1
ATOM 2133 C C . ALA A 1 283 ? 15.038 1.738 7.492 1.00 69.62 283 ALA A C 1
ATOM 2135 O O . ALA A 1 283 ? 16.255 1.544 7.508 1.00 69.62 283 ALA A O 1
ATOM 2136 N N . ALA A 1 284 ? 14.195 0.908 8.115 1.00 71.75 284 ALA A N 1
ATOM 2137 C CA . ALA A 1 284 ? 14.639 -0.277 8.841 1.00 71.75 284 ALA A CA 1
ATOM 2138 C C . ALA A 1 284 ? 15.199 -1.356 7.903 1.00 71.75 284 ALA A C 1
ATOM 2140 O O . ALA A 1 284 ? 16.199 -1.985 8.240 1.00 71.75 284 ALA A O 1
ATOM 2141 N N . LYS A 1 285 ? 14.621 -1.541 6.711 1.00 69.19 285 LYS A N 1
ATOM 2142 C CA . LYS A 1 285 ? 15.171 -2.431 5.678 1.00 69.19 285 LYS A CA 1
ATOM 2143 C C . LYS A 1 285 ? 16.568 -2.005 5.237 1.00 69.19 285 LYS A C 1
ATOM 2145 O O . LYS A 1 285 ? 17.461 -2.851 5.188 1.00 69.19 285 LYS A O 1
ATOM 2150 N N . GLN A 1 286 ? 16.766 -0.711 4.981 1.00 75.94 286 GLN A N 1
ATOM 2151 C CA . GLN A 1 286 ? 18.071 -0.159 4.607 1.00 75.94 286 GLN A CA 1
ATOM 2152 C C . GLN A 1 286 ? 19.104 -0.333 5.730 1.00 75.94 286 GLN A C 1
ATOM 2154 O O . GLN A 1 286 ? 20.245 -0.702 5.469 1.00 75.94 286 GLN A O 1
ATOM 2159 N N . LEU A 1 287 ? 18.696 -0.140 6.989 1.00 80.44 287 LEU A N 1
ATOM 2160 C CA . LEU A 1 287 ? 19.568 -0.293 8.160 1.00 80.44 287 LEU A CA 1
ATOM 2161 C C . LEU A 1 287 ? 19.913 -1.752 8.489 1.00 80.44 287 LEU A C 1
ATOM 2163 O O . LEU A 1 287 ? 21.030 -2.033 8.916 1.00 80.44 287 LEU A O 1
ATOM 2167 N N . TYR A 1 288 ? 18.964 -2.678 8.339 1.00 78.25 288 TYR A N 1
ATOM 2168 C CA . TYR A 1 288 ? 19.141 -4.089 8.705 1.00 78.25 288 TYR A CA 1
ATOM 2169 C C . TYR A 1 288 ? 19.693 -4.950 7.563 1.00 78.25 288 TYR A C 1
ATOM 2171 O O . TYR A 1 288 ? 19.885 -6.148 7.755 1.00 78.25 288 TYR A O 1
ATOM 2179 N N . GLY A 1 289 ? 19.961 -4.359 6.394 1.00 66.19 289 GLY A N 1
ATOM 2180 C CA . GLY A 1 289 ? 20.484 -5.075 5.227 1.00 66.19 289 GLY A CA 1
ATOM 2181 C C . GLY A 1 289 ? 19.439 -5.930 4.507 1.00 66.19 289 GLY A C 1
ATOM 2182 O O . GLY A 1 289 ? 19.804 -6.800 3.725 1.00 66.19 289 GLY A O 1
ATOM 2183 N N . GLY A 1 290 ? 18.145 -5.667 4.727 1.00 60.59 290 GLY A N 1
ATOM 2184 C CA . GLY A 1 290 ? 17.045 -6.393 4.083 1.00 60.59 290 GLY A CA 1
ATOM 2185 C C . GLY A 1 290 ? 16.945 -6.178 2.568 1.00 60.59 290 GLY A C 1
ATOM 2186 O O . GLY A 1 290 ? 16.227 -6.925 1.914 1.00 60.59 290 GLY A O 1
ATOM 2187 N N . ASN A 1 291 ? 17.669 -5.190 2.027 1.00 56.75 291 ASN A N 1
ATOM 2188 C CA . ASN A 1 291 ? 17.788 -4.919 0.588 1.00 56.75 291 ASN A CA 1
ATOM 2189 C C . ASN A 1 291 ? 19.040 -5.569 -0.044 1.00 56.75 291 ASN A C 1
ATOM 2191 O O . ASN A 1 291 ? 19.334 -5.317 -1.209 1.00 56.75 291 ASN A O 1
ATOM 2195 N N . ALA A 1 292 ? 19.815 -6.360 0.708 1.00 56.94 292 ALA A N 1
ATOM 2196 C CA . ALA A 1 292 ? 20.950 -7.098 0.154 1.00 56.94 292 ALA A CA 1
ATOM 2197 C C . ALA A 1 292 ? 20.472 -8.318 -0.656 1.00 56.94 292 ALA A C 1
ATOM 2199 O O . ALA A 1 292 ? 19.479 -8.948 -0.297 1.00 56.94 292 ALA A O 1
ATOM 2200 N N . GLU A 1 293 ? 21.197 -8.679 -1.721 1.00 41.06 293 GLU A N 1
ATOM 2201 C CA . GLU A 1 293 ? 20.876 -9.847 -2.551 1.00 41.06 293 GLU A CA 1
ATOM 2202 C C . GLU A 1 293 ? 20.841 -11.138 -1.706 1.00 41.06 293 GLU A C 1
ATOM 2204 O O . GLU A 1 293 ? 21.847 -11.562 -1.132 1.00 41.06 293 GLU A O 1
ATOM 2209 N N . GLY A 1 294 ? 19.661 -11.759 -1.614 1.00 48.84 294 GLY A N 1
ATOM 2210 C CA . GLY A 1 294 ? 19.427 -13.011 -0.890 1.00 48.84 294 GLY A CA 1
ATOM 2211 C C . GLY A 1 294 ? 18.205 -12.973 0.035 1.00 48.84 294 GLY A C 1
ATOM 2212 O O . GLY A 1 294 ? 17.768 -11.926 0.501 1.00 48.84 294 GLY A O 1
ATOM 2213 N N . HIS A 1 295 ? 17.633 -14.143 0.329 1.00 50.41 295 HIS A N 1
ATOM 2214 C CA . HIS A 1 295 ? 16.470 -14.256 1.212 1.00 50.41 295 HIS A CA 1
ATOM 2215 C C . HIS A 1 295 ? 16.884 -14.064 2.682 1.00 50.41 295 HIS A C 1
ATOM 2217 O O . HIS A 1 295 ? 17.446 -14.972 3.297 1.00 50.41 295 HIS A O 1
ATOM 2223 N N . GLN A 1 296 ? 16.605 -12.889 3.257 1.00 65.81 296 GLN A N 1
ATOM 2224 C CA . GLN A 1 296 ? 16.920 -12.555 4.655 1.00 65.81 296 GLN A CA 1
ATOM 2225 C C . GLN A 1 296 ? 15.649 -12.385 5.513 1.00 65.81 296 GLN A C 1
ATOM 2227 O O . GLN A 1 296 ? 15.317 -11.272 5.931 1.00 65.81 296 GLN A O 1
ATOM 2232 N N . PRO A 1 297 ? 14.935 -13.479 5.847 1.00 64.69 297 PRO A N 1
ATOM 2233 C CA . PRO A 1 297 ? 13.624 -13.407 6.498 1.00 64.69 297 PRO A CA 1
ATOM 2234 C C . PRO A 1 297 ? 13.680 -12.732 7.875 1.00 64.69 297 PRO A C 1
ATOM 2236 O O . PRO A 1 297 ? 12.731 -12.065 8.281 1.00 64.69 297 PRO A O 1
ATOM 2239 N N . 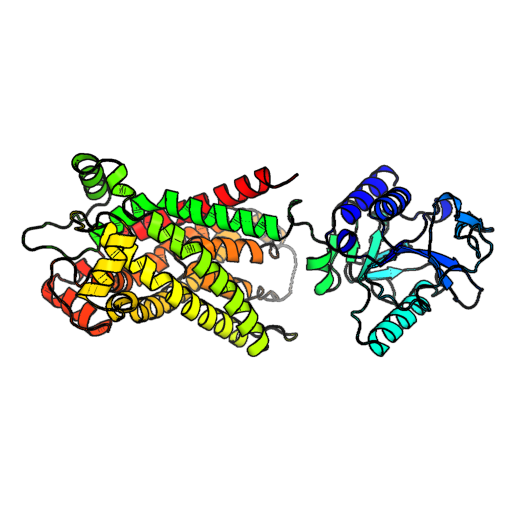LEU A 1 298 ? 14.806 -12.852 8.586 1.00 70.31 298 LEU A N 1
ATOM 2240 C CA . LEU A 1 298 ? 14.988 -12.230 9.896 1.00 70.31 298 LEU A CA 1
ATOM 2241 C C . LEU A 1 298 ? 15.134 -10.704 9.806 1.00 70.31 298 LEU A C 1
ATOM 2243 O O . LEU A 1 298 ? 14.558 -9.999 10.632 1.00 70.31 298 LEU A O 1
ATOM 2247 N N . ALA A 1 299 ? 15.867 -10.194 8.812 1.00 68.31 299 ALA A N 1
ATOM 2248 C CA . ALA A 1 299 ? 16.048 -8.756 8.609 1.00 68.31 299 ALA A CA 1
ATOM 2249 C C . ALA A 1 299 ? 14.721 -8.096 8.204 1.00 68.31 299 ALA A C 1
ATOM 2251 O O . ALA A 1 299 ? 14.341 -7.061 8.753 1.00 68.31 299 ALA A O 1
ATOM 2252 N N . THR A 1 300 ? 13.960 -8.749 7.323 1.00 65.75 300 THR A N 1
ATOM 2253 C CA . THR A 1 300 ? 12.625 -8.299 6.913 1.00 65.75 300 THR A CA 1
ATOM 2254 C C . THR A 1 300 ? 11.614 -8.360 8.059 1.00 65.75 300 THR A C 1
ATOM 2256 O O . THR A 1 300 ? 10.846 -7.416 8.250 1.00 65.75 300 THR A O 1
ATOM 2259 N N . ALA A 1 301 ? 11.638 -9.421 8.874 1.00 67.44 301 ALA A N 1
ATOM 2260 C CA . ALA A 1 301 ? 10.792 -9.528 10.062 1.00 67.44 301 ALA A CA 1
ATOM 2261 C C . ALA A 1 301 ? 11.135 -8.460 11.113 1.00 67.44 301 ALA A C 1
ATOM 2263 O O . ALA A 1 301 ? 10.233 -7.864 11.702 1.00 67.44 301 ALA A O 1
ATOM 2264 N N . ALA A 1 302 ? 12.425 -8.176 11.324 1.00 74.06 302 ALA A N 1
ATOM 2265 C CA . ALA A 1 302 ? 12.871 -7.111 12.219 1.00 74.06 302 ALA A CA 1
ATOM 2266 C C . ALA A 1 302 ? 12.423 -5.728 11.722 1.00 74.06 302 ALA A C 1
ATOM 2268 O O . ALA A 1 302 ? 11.936 -4.925 12.516 1.00 74.06 302 ALA A O 1
ATOM 2269 N N . ALA A 1 303 ? 12.507 -5.468 10.413 1.00 68.31 303 ALA A N 1
ATOM 2270 C CA . ALA A 1 303 ? 12.004 -4.232 9.815 1.00 68.31 303 ALA A CA 1
ATOM 2271 C C . ALA A 1 303 ? 10.484 -4.081 9.999 1.00 68.31 303 ALA A C 1
ATOM 2273 O O . ALA A 1 303 ? 10.016 -3.021 10.416 1.00 68.31 303 ALA A O 1
ATOM 2274 N N . GLY A 1 304 ? 9.717 -5.156 9.785 1.00 66.69 304 GLY A N 1
ATOM 2275 C CA . GLY A 1 304 ? 8.271 -5.183 10.037 1.00 66.69 304 GLY A CA 1
ATOM 2276 C C . GLY A 1 304 ? 7.911 -4.945 11.507 1.00 66.69 304 GLY A C 1
ATOM 2277 O O . GLY A 1 304 ? 6.984 -4.189 11.810 1.00 66.69 304 GLY A O 1
ATOM 2278 N N . ALA A 1 305 ? 8.672 -5.526 12.440 1.00 74.81 305 ALA A N 1
ATOM 2279 C CA . ALA A 1 305 ? 8.482 -5.307 13.872 1.00 74.81 305 ALA A CA 1
ATOM 2280 C C . ALA A 1 305 ? 8.745 -3.844 14.265 1.00 74.81 305 ALA A C 1
ATOM 2282 O O . ALA A 1 305 ? 7.924 -3.240 14.957 1.00 74.81 305 ALA A O 1
ATOM 2283 N N . THR A 1 306 ? 9.843 -3.252 13.784 1.00 76.62 306 THR A N 1
ATOM 2284 C CA . THR A 1 306 ? 10.160 -1.833 14.010 1.00 76.62 306 THR A CA 1
ATOM 2285 C C . THR A 1 306 ? 9.065 -0.928 13.448 1.00 76.62 306 THR A C 1
ATOM 2287 O O . THR A 1 306 ? 8.588 -0.038 14.153 1.00 76.62 306 THR A O 1
ATOM 2290 N N . ALA A 1 307 ? 8.598 -1.197 12.228 1.00 72.12 307 ALA A N 1
ATOM 2291 C CA . ALA A 1 307 ? 7.528 -0.425 11.607 1.00 72.12 307 ALA A CA 1
ATOM 2292 C C . ALA A 1 307 ? 6.207 -0.508 12.383 1.00 72.12 307 ALA A C 1
ATOM 2294 O O . ALA A 1 307 ? 5.536 0.502 12.597 1.00 72.12 307 ALA A O 1
ATOM 2295 N N . THR A 1 308 ? 5.867 -1.696 12.886 1.00 77.25 308 THR A N 1
ATOM 2296 C CA . THR A 1 308 ? 4.663 -1.917 13.701 1.00 77.25 308 THR A CA 1
ATOM 2297 C C . THR A 1 308 ? 4.723 -1.145 15.020 1.00 77.25 308 THR A C 1
ATOM 2299 O O . THR A 1 308 ? 3.741 -0.521 15.411 1.00 77.25 308 THR A O 1
ATOM 2302 N N . ILE A 1 309 ? 5.880 -1.125 15.689 1.00 83.62 309 ILE A N 1
ATOM 2303 C CA . ILE A 1 309 ? 6.091 -0.361 16.930 1.00 83.62 309 ILE A CA 1
ATOM 2304 C C . ILE A 1 309 ? 5.864 1.137 16.682 1.00 83.62 309 ILE A C 1
ATOM 2306 O O . ILE A 1 309 ? 5.152 1.795 17.442 1.00 83.62 309 ILE A O 1
ATOM 2310 N N . VAL A 1 310 ? 6.430 1.679 15.599 1.00 83.81 310 VAL A N 1
ATOM 2311 C CA . VAL A 1 310 ? 6.278 3.097 15.235 1.00 83.81 310 VAL A CA 1
ATOM 2312 C C . VAL A 1 310 ? 4.823 3.425 14.884 1.00 83.81 310 VAL A C 1
ATOM 2314 O O . VAL A 1 310 ? 4.273 4.404 15.398 1.00 83.81 310 VAL A O 1
ATOM 2317 N N . ASN A 1 311 ? 4.183 2.586 14.066 1.00 81.25 311 ASN A N 1
ATOM 2318 C CA . ASN A 1 311 ? 2.769 2.698 13.710 1.00 81.25 311 ASN A CA 1
ATOM 2319 C C . ASN A 1 311 ? 1.877 2.714 14.954 1.00 81.25 311 ASN A C 1
ATOM 2321 O O . ASN A 1 311 ? 1.108 3.649 15.163 1.00 81.25 311 ASN A O 1
ATOM 2325 N N . ASP A 1 312 ? 2.015 1.714 15.821 1.00 83.69 312 ASP A N 1
ATOM 2326 C CA . ASP A 1 312 ? 1.194 1.601 17.021 1.00 83.69 312 ASP A CA 1
ATOM 2327 C C . ASP A 1 312 ? 1.434 2.775 17.969 1.00 83.69 312 ASP A C 1
ATOM 2329 O O . ASP A 1 312 ? 0.501 3.229 18.637 1.00 83.69 312 ASP A O 1
ATOM 2333 N N . GLY A 1 313 ? 2.653 3.318 18.000 1.00 87.56 313 GLY A N 1
ATOM 2334 C CA . GLY A 1 313 ? 2.973 4.529 18.747 1.00 87.56 313 GLY A CA 1
ATOM 2335 C C . GLY A 1 313 ? 2.152 5.725 18.263 1.00 87.56 313 GLY A C 1
ATOM 2336 O O . GLY A 1 313 ? 1.578 6.448 19.076 1.00 87.56 313 GLY A O 1
ATOM 2337 N N . CYS A 1 314 ? 2.026 5.897 16.946 1.00 88.31 314 CYS A N 1
ATOM 2338 C CA . CYS A 1 314 ? 1.218 6.964 16.357 1.00 88.31 314 CYS A CA 1
ATOM 2339 C C . CYS A 1 314 ? -0.292 6.715 16.516 1.00 88.31 314 CYS A C 1
ATOM 2341 O O . CYS A 1 314 ? -1.038 7.637 16.847 1.00 88.31 314 CYS A O 1
ATOM 2343 N N . MET A 1 315 ? -0.746 5.473 16.324 1.00 84.94 315 MET A N 1
ATOM 2344 C CA . MET A 1 315 ? -2.166 5.109 16.327 1.00 84.94 315 MET A CA 1
ATOM 2345 C C . MET A 1 315 ? -2.783 5.080 17.733 1.00 84.94 315 MET A C 1
ATOM 2347 O O . MET A 1 315 ? -3.947 5.448 17.905 1.00 84.94 315 MET A O 1
ATOM 2351 N N . THR A 1 316 ? -2.035 4.665 18.763 1.00 89.44 316 THR A N 1
ATOM 2352 C CA . THR A 1 316 ? -2.598 4.403 20.105 1.00 89.44 316 THR A CA 1
ATOM 2353 C C . THR A 1 316 ? -3.343 5.608 20.716 1.00 89.44 316 THR A C 1
ATOM 2355 O O . THR A 1 316 ? -4.450 5.409 21.227 1.00 89.44 316 THR A O 1
ATOM 2358 N N . PRO A 1 317 ? -2.841 6.859 20.642 1.00 91.00 317 PRO A N 1
ATOM 2359 C CA . PRO A 1 317 ? -3.580 8.028 21.125 1.00 91.00 317 PRO A CA 1
ATOM 2360 C C . PRO A 1 317 ? -4.935 8.232 20.431 1.00 91.00 317 PRO A C 1
ATOM 2362 O O . PRO A 1 317 ? -5.929 8.553 21.092 1.00 91.00 317 PRO A O 1
ATOM 2365 N N . TRP A 1 318 ? -4.995 8.018 19.114 1.00 90.38 318 TRP A N 1
ATOM 2366 C CA . TRP A 1 318 ? -6.224 8.137 18.323 1.00 90.38 318 TRP A CA 1
ATOM 2367 C C . TRP A 1 318 ? -7.220 7.033 18.663 1.00 90.38 318 TRP A C 1
ATOM 2369 O O . TRP A 1 318 ? -8.408 7.308 18.847 1.00 90.38 318 TRP A O 1
ATOM 2379 N N . ASP A 1 319 ? -6.720 5.813 18.850 1.00 87.69 319 ASP A N 1
ATOM 2380 C CA . ASP A 1 319 ? -7.477 4.666 19.340 1.00 87.69 319 ASP A CA 1
ATOM 2381 C C . ASP A 1 319 ? -8.115 4.958 20.710 1.00 87.69 319 ASP A C 1
ATOM 2383 O O . ASP A 1 319 ? -9.313 4.736 20.894 1.00 87.69 319 ASP A O 1
ATOM 2387 N N . VAL A 1 320 ? -7.364 5.521 21.665 1.00 89.88 320 VAL A N 1
ATOM 2388 C CA . VAL A 1 320 ? -7.897 5.901 22.988 1.00 89.88 320 VAL A CA 1
ATOM 2389 C C . VAL A 1 320 ? -9.035 6.916 22.851 1.00 89.88 320 VAL A C 1
ATOM 2391 O O . VAL A 1 320 ? -10.096 6.743 23.458 1.00 89.88 320 VAL A O 1
ATOM 2394 N N . ILE A 1 321 ? -8.860 7.953 22.027 1.00 91.31 321 ILE A N 1
ATOM 2395 C CA . ILE A 1 321 ? -9.898 8.971 21.810 1.00 91.31 321 ILE A CA 1
ATOM 2396 C C . ILE A 1 321 ? -11.142 8.359 21.147 1.00 91.31 321 ILE A C 1
ATOM 2398 O O . ILE A 1 321 ? -12.264 8.612 21.596 1.00 91.31 321 ILE A O 1
ATOM 2402 N N . LYS A 1 322 ? -10.962 7.525 20.115 1.00 90.75 322 LYS A N 1
ATOM 2403 C CA . LYS A 1 322 ? -12.041 6.790 19.434 1.00 90.75 322 LYS A CA 1
ATOM 2404 C C . LYS A 1 322 ? -12.851 5.967 20.435 1.00 90.75 322 LYS A C 1
ATOM 2406 O O . LYS A 1 322 ? -14.069 6.126 20.520 1.00 90.75 322 LYS A O 1
ATOM 2411 N N . GLN A 1 323 ? -12.182 5.139 21.231 1.00 87.81 323 GLN A N 1
ATOM 2412 C CA . GLN A 1 323 ? -12.822 4.239 22.194 1.00 87.81 323 GLN A CA 1
ATOM 2413 C C . GLN A 1 323 ? -13.630 5.020 23.237 1.00 87.81 323 GLN A C 1
ATOM 2415 O O . GLN A 1 323 ? -14.798 4.715 23.493 1.00 87.81 323 GLN A O 1
ATOM 2420 N N . ARG A 1 324 ? -13.058 6.104 23.774 1.00 89.69 324 ARG A N 1
ATOM 2421 C CA . ARG A 1 324 ? -13.729 6.975 24.750 1.00 89.69 324 ARG A CA 1
ATOM 2422 C C . ARG A 1 324 ? -14.918 7.747 24.175 1.00 89.69 324 ARG A C 1
ATOM 2424 O O . ARG A 1 324 ? -15.830 8.114 24.919 1.00 89.69 324 ARG A O 1
ATOM 2431 N N . MET A 1 325 ? -14.942 7.992 22.869 1.00 89.12 325 MET A N 1
ATOM 2432 C CA . MET A 1 325 ? -16.076 8.606 22.172 1.00 89.12 325 MET A CA 1
ATOM 2433 C C . MET A 1 325 ? -17.202 7.600 21.870 1.00 89.12 325 MET A C 1
ATOM 2435 O O . MET A 1 325 ? -18.367 7.998 21.873 1.00 89.12 325 MET A O 1
ATOM 2439 N N . GLN A 1 326 ? -16.880 6.317 21.657 1.00 87.25 326 GLN A N 1
ATOM 2440 C CA . GLN A 1 326 ? -17.828 5.266 21.244 1.00 87.25 326 GLN A CA 1
ATOM 2441 C C . GLN A 1 326 ? -18.689 4.684 22.383 1.00 87.25 326 GLN A C 1
ATOM 2443 O O . GLN A 1 326 ? -19.695 4.005 22.127 1.00 87.25 326 GLN A O 1
ATOM 2448 N N . VAL A 1 327 ? -18.341 4.945 23.648 1.00 85.38 327 VAL A N 1
ATOM 2449 C CA . VAL A 1 327 ? -19.148 4.498 24.795 1.00 85.38 327 VAL A CA 1
ATOM 2450 C C . VAL A 1 327 ? -20.490 5.237 24.885 1.00 85.38 327 VAL A C 1
ATOM 2452 O O . VAL A 1 327 ? -20.603 6.427 24.604 1.00 85.38 327 VAL A O 1
ATOM 2455 N N . ARG A 1 328 ? -21.526 4.516 25.333 1.00 71.50 328 ARG A N 1
ATOM 2456 C CA . ARG A 1 328 ? -22.943 4.936 25.339 1.00 71.50 328 ARG A CA 1
ATOM 2457 C C . ARG A 1 328 ? -23.243 6.267 26.048 1.00 71.50 328 ARG A C 1
ATOM 2459 O O . ARG A 1 328 ? -24.179 6.959 25.669 1.00 71.50 328 ARG A O 1
ATOM 2466 N N . HIS A 1 329 ? -22.468 6.627 27.066 1.00 75.62 329 HIS A N 1
ATOM 2467 C CA . HIS A 1 329 ? -22.622 7.880 27.815 1.00 75.62 329 HIS A CA 1
ATOM 2468 C C . HIS A 1 329 ? -21.313 8.672 27.832 1.00 75.62 329 HIS A C 1
ATOM 2470 O O . HIS A 1 329 ? -20.857 9.123 28.880 1.00 75.62 329 HIS A O 1
ATOM 2476 N N . SER A 1 330 ? -20.679 8.804 26.663 1.00 79.38 330 SER A N 1
ATOM 2477 C CA . SER A 1 330 ? -19.443 9.574 26.541 1.00 79.38 330 SER A CA 1
ATOM 2478 C C . SER A 1 330 ? -19.677 11.049 26.923 1.00 79.38 330 SER A C 1
ATOM 2480 O O . SER A 1 330 ? -20.523 11.706 26.307 1.00 79.38 330 SER A O 1
ATOM 2482 N N . PRO A 1 331 ? -18.931 11.606 27.899 1.00 80.81 331 PRO A N 1
ATOM 2483 C CA . PRO A 1 331 ? -19.070 13.004 28.319 1.00 80.81 331 PRO A CA 1
ATOM 2484 C C . PRO A 1 331 ? -18.492 13.993 27.293 1.00 80.81 331 PRO A C 1
ATOM 2486 O O . PRO A 1 331 ? -18.647 15.208 27.429 1.00 80.81 331 PRO A O 1
ATOM 2489 N N . TYR A 1 332 ? -17.797 13.498 26.267 1.00 85.62 332 TYR A N 1
ATOM 2490 C CA . TYR A 1 332 ? -17.034 14.317 25.335 1.00 85.62 332 TYR A CA 1
ATOM 2491 C C . TYR A 1 332 ? -17.852 14.683 24.102 1.00 85.62 332 TYR A C 1
ATOM 2493 O O . TYR A 1 332 ? -18.443 13.811 23.477 1.00 85.62 332 TYR A O 1
ATOM 2501 N N . ARG A 1 333 ? -17.875 15.968 23.725 1.00 84.75 333 ARG A N 1
ATOM 2502 C CA . ARG A 1 333 ? -18.658 16.469 22.578 1.00 84.75 333 ARG A CA 1
ATOM 2503 C C . ARG A 1 333 ? -17.956 16.293 21.230 1.00 84.75 333 ARG A C 1
ATOM 2505 O O . ARG A 1 333 ? -18.623 16.083 20.224 1.00 84.75 333 ARG A O 1
ATOM 2512 N N . SER A 1 334 ? -16.631 16.384 21.215 1.00 89.25 334 SER A N 1
ATOM 2513 C CA . SER A 1 334 ? -15.796 16.296 20.015 1.00 89.25 334 SER A CA 1
ATOM 2514 C C . SER A 1 334 ? -14.488 15.567 20.318 1.00 89.25 334 SER A C 1
ATOM 2516 O O . SER A 1 334 ? -14.109 15.418 21.481 1.00 89.25 334 SER A O 1
ATOM 2518 N N . VAL A 1 335 ? -13.786 15.145 19.263 1.00 91.00 335 VAL A N 1
ATOM 2519 C CA . VAL A 1 335 ? -12.464 14.498 19.344 1.00 91.00 335 VAL A CA 1
ATOM 2520 C C . VAL A 1 335 ? -11.461 15.397 20.073 1.00 91.00 335 VAL A C 1
ATOM 2522 O O . VAL A 1 335 ? -10.819 14.954 21.019 1.00 91.00 335 VAL A O 1
ATOM 2525 N N . LEU A 1 336 ? -11.401 16.685 19.712 1.00 91.06 336 LEU A N 1
ATOM 2526 C CA . LEU A 1 336 ? -10.508 17.660 20.351 1.00 91.06 336 LEU A CA 1
ATOM 2527 C C . LEU A 1 336 ? -10.863 17.897 21.822 1.00 91.06 336 LEU A C 1
ATOM 2529 O O . LEU A 1 336 ? -9.976 17.978 22.667 1.00 91.06 336 LEU A O 1
ATOM 2533 N N . HIS A 1 337 ? -12.158 17.950 22.146 1.00 91.69 337 HIS A N 1
ATOM 2534 C CA . HIS A 1 337 ? -12.603 18.063 23.532 1.00 91.69 337 HIS A CA 1
ATOM 2535 C C . HIS A 1 337 ? -12.233 16.812 24.343 1.00 91.69 337 HIS A C 1
ATOM 2537 O O . HIS A 1 337 ? -11.794 16.930 25.481 1.00 91.69 337 HIS A O 1
ATOM 2543 N N . CYS A 1 338 ? -12.362 15.615 23.760 1.00 90.69 338 CYS A N 1
ATOM 2544 C CA . CYS A 1 338 ? -11.922 14.367 24.385 1.00 90.69 338 CYS A CA 1
ATOM 2545 C C . CYS A 1 338 ? -10.408 14.352 24.635 1.00 90.69 338 CYS A C 1
ATOM 2547 O O . CYS A 1 338 ? -9.976 13.998 25.733 1.00 90.69 338 CYS A O 1
ATOM 2549 N N . ALA A 1 339 ? -9.612 14.759 23.644 1.00 91.62 339 ALA A N 1
ATOM 2550 C CA . ALA A 1 339 ? -8.158 14.816 23.746 1.00 91.62 339 ALA A CA 1
ATOM 2551 C C . ALA A 1 339 ? -7.703 15.819 24.817 1.00 91.62 339 ALA A C 1
ATOM 2553 O O . ALA A 1 339 ? -6.962 15.458 25.729 1.00 91.62 339 ALA A O 1
ATOM 2554 N N . SER A 1 340 ? -8.210 17.054 24.764 1.00 91.69 340 SER A N 1
ATOM 2555 C CA . SER A 1 340 ? -7.866 18.113 25.721 1.00 91.69 340 SER A CA 1
ATOM 2556 C C . SER A 1 340 ? -8.249 17.738 27.154 1.00 91.69 340 SER A C 1
ATOM 2558 O O . SER A 1 340 ? -7.454 17.895 28.081 1.00 91.69 340 SER A O 1
ATOM 2560 N N . GLU A 1 341 ? -9.441 17.174 27.342 1.00 90.19 341 GLU A N 1
ATOM 2561 C CA . GLU A 1 341 ? -9.921 16.813 28.672 1.00 90.19 341 GLU A CA 1
ATOM 2562 C C . GLU A 1 341 ? -9.189 15.594 29.251 1.00 90.19 341 GLU A C 1
ATOM 2564 O O . GLU A 1 341 ? -8.907 15.565 30.448 1.00 90.19 341 GLU A O 1
ATOM 2569 N N . THR A 1 342 ? -8.831 14.616 28.411 1.00 89.88 342 THR A N 1
ATOM 2570 C CA . THR A 1 342 ? -8.001 13.467 28.814 1.00 89.88 342 THR A CA 1
ATOM 2571 C C . THR A 1 342 ? -6.604 13.928 29.222 1.00 89.88 342 THR A C 1
ATOM 2573 O O . THR A 1 342 ? -6.128 13.563 30.295 1.00 89.88 342 THR A O 1
ATOM 2576 N N . TRP A 1 343 ? -5.988 14.807 28.425 1.00 90.56 343 TRP A N 1
ATOM 2577 C CA . TRP A 1 343 ? -4.698 15.412 28.749 1.00 90.56 343 TRP A CA 1
ATOM 2578 C C . TRP A 1 343 ? -4.734 16.157 30.089 1.00 90.56 343 TRP A C 1
ATOM 2580 O O . TRP A 1 343 ? -3.860 15.962 30.929 1.00 90.56 343 TRP A O 1
ATOM 2590 N N . ARG A 1 344 ? -5.772 16.970 30.324 1.00 88.88 344 ARG A N 1
ATOM 2591 C CA . ARG A 1 344 ? -5.900 17.777 31.545 1.00 88.88 344 ARG A CA 1
ATOM 2592 C C . ARG A 1 344 ? -6.159 16.945 32.805 1.00 88.88 344 ARG A C 1
ATOM 2594 O O . ARG A 1 344 ? -5.670 17.311 33.868 1.00 88.88 344 ARG A O 1
ATOM 2601 N N . LYS A 1 345 ? -6.952 15.872 32.711 1.00 87.38 345 LYS A N 1
ATOM 2602 C CA . LYS A 1 345 ? -7.361 15.060 33.874 1.00 87.38 345 LYS A CA 1
ATOM 2603 C C . LYS A 1 345 ? -6.415 13.912 34.199 1.00 87.38 345 LYS A C 1
ATOM 2605 O O . LYS A 1 345 ? -6.242 13.597 35.370 1.00 87.38 345 LYS A O 1
ATOM 2610 N N . GLU A 1 346 ? -5.856 13.264 33.184 1.00 85.44 346 GLU A N 1
ATOM 2611 C CA . GLU A 1 346 ? -5.106 12.012 33.346 1.00 85.44 346 GLU A CA 1
ATOM 2612 C C . GLU A 1 346 ? -3.660 12.106 32.835 1.00 85.44 346 GLU A C 1
ATOM 2614 O O . GLU A 1 346 ? -2.844 11.237 33.141 1.00 85.44 346 GLU A O 1
ATOM 2619 N N . GLY A 1 347 ? -3.323 13.164 32.089 1.00 88.12 347 GLY A N 1
ATOM 2620 C CA . GLY A 1 347 ? -1.990 13.384 31.536 1.00 88.12 347 GLY A CA 1
ATOM 2621 C C . GLY A 1 347 ? -1.677 12.533 30.302 1.00 88.12 347 GLY A C 1
ATOM 2622 O O . GLY A 1 347 ? -2.534 11.856 29.731 1.00 88.12 347 GLY A O 1
ATOM 2623 N N . LEU A 1 348 ? -0.410 12.575 29.877 1.00 88.38 348 LEU A N 1
ATOM 2624 C CA . LEU A 1 348 ? 0.056 11.903 28.659 1.00 88.38 348 LEU A CA 1
ATOM 2625 C C . LEU A 1 348 ? 0.011 10.369 28.761 1.00 88.38 348 LEU A C 1
ATOM 2627 O O . LEU A 1 348 ? -0.225 9.686 27.765 1.00 88.38 348 LEU A O 1
ATOM 2631 N N . SER A 1 349 ? 0.201 9.815 29.961 1.00 85.44 349 SER A N 1
ATOM 2632 C CA . SER A 1 349 ? 0.240 8.364 30.175 1.00 85.44 349 SER A CA 1
ATOM 2633 C C . SER A 1 349 ? -1.081 7.680 29.813 1.00 85.44 349 SER A C 1
ATOM 2635 O O . SER A 1 349 ? -1.062 6.541 29.352 1.00 85.44 349 SER A O 1
ATOM 2637 N N . ALA A 1 350 ? -2.215 8.379 29.937 1.00 85.88 350 ALA A N 1
ATOM 2638 C CA . ALA A 1 350 ? -3.536 7.867 29.575 1.00 85.88 350 ALA A CA 1
ATOM 2639 C C . ALA A 1 350 ? -3.649 7.476 28.095 1.00 85.88 350 ALA A C 1
ATOM 2641 O O . ALA A 1 350 ? -4.301 6.483 27.777 1.00 85.88 350 ALA A O 1
ATOM 2642 N N . PHE A 1 351 ? -2.969 8.204 27.205 1.00 90.00 351 PHE A N 1
ATOM 2643 C CA . PHE A 1 351 ? -2.977 7.926 25.767 1.00 90.00 351 PHE A CA 1
ATOM 2644 C C . PHE A 1 351 ? -2.193 6.668 25.394 1.00 90.00 351 PHE A C 1
ATOM 2646 O O . PHE A 1 351 ? -2.465 6.090 24.353 1.00 90.00 351 PHE A O 1
ATOM 2653 N N . TYR A 1 352 ? -1.258 6.223 26.237 1.00 90.31 352 TYR A N 1
ATOM 2654 C CA . TYR A 1 352 ? -0.379 5.083 25.954 1.00 90.31 352 TYR A CA 1
ATOM 2655 C C . TYR A 1 352 ? -0.576 3.906 26.918 1.00 90.31 352 TYR A C 1
ATOM 2657 O O . TYR A 1 352 ? 0.164 2.925 26.855 1.00 90.31 352 TYR A O 1
ATOM 2665 N N . LYS A 1 353 ? -1.599 3.941 27.786 1.00 85.44 353 LYS A N 1
ATOM 2666 C CA . LYS A 1 353 ? -1.887 2.857 28.748 1.00 85.44 353 LYS A CA 1
ATOM 2667 C C . LYS A 1 353 ? -2.015 1.484 28.093 1.00 85.44 353 LYS A C 1
ATOM 2669 O O . LYS A 1 353 ? -1.572 0.494 28.667 1.00 85.44 353 LYS A O 1
ATOM 2674 N N . SER A 1 354 ? -2.617 1.424 26.907 1.00 85.75 354 SER A N 1
ATOM 2675 C CA . SER A 1 354 ? -2.837 0.175 26.180 1.00 85.75 354 SER A CA 1
ATOM 2676 C C . SER A 1 354 ? -1.706 -0.197 25.223 1.00 85.75 354 SER A C 1
ATOM 2678 O O . SER A 1 354 ? -1.781 -1.267 24.632 1.00 85.75 354 SER A O 1
ATOM 2680 N N . TYR A 1 355 ? -0.675 0.639 25.061 1.00 87.88 355 TYR A N 1
ATOM 2681 C CA . TYR A 1 355 ? 0.360 0.470 24.034 1.00 87.88 355 TYR A CA 1
ATOM 2682 C C . TYR A 1 355 ? 1.043 -0.904 24.104 1.00 87.88 355 TYR A C 1
ATOM 2684 O O . TYR A 1 355 ? 1.031 -1.664 23.140 1.00 87.88 355 TYR A O 1
ATOM 2692 N N . TRP A 1 356 ? 1.516 -1.293 25.291 1.00 87.25 356 TRP A N 1
ATOM 2693 C CA . TRP A 1 356 ? 2.118 -2.614 25.507 1.00 87.25 356 TRP A CA 1
ATOM 2694 C C . TRP A 1 356 ? 1.146 -3.769 25.279 1.00 87.25 356 TRP A C 1
ATOM 2696 O O . TRP A 1 356 ? 1.542 -4.828 24.802 1.00 87.25 356 TRP A O 1
ATOM 2706 N N . THR A 1 357 ? -0.133 -3.571 25.605 1.00 84.25 357 THR A N 1
ATOM 2707 C CA . THR A 1 357 ? -1.156 -4.595 25.359 1.00 84.25 357 THR A CA 1
ATOM 2708 C C . THR A 1 357 ? -1.382 -4.779 23.862 1.00 84.25 357 THR A C 1
ATOM 2710 O O . THR A 1 357 ? -1.506 -5.915 23.418 1.00 84.25 357 THR A O 1
ATOM 2713 N N . THR A 1 358 ? -1.390 -3.688 23.090 1.00 82.69 358 THR A N 1
ATOM 2714 C CA . THR A 1 358 ? -1.491 -3.733 21.627 1.00 82.69 358 THR A CA 1
ATOM 2715 C C . THR A 1 358 ? -0.333 -4.537 21.032 1.00 82.69 358 THR A C 1
ATOM 2717 O O . THR A 1 358 ? -0.581 -5.513 20.334 1.00 82.69 358 THR A O 1
ATOM 2720 N N . LEU A 1 359 ? 0.915 -4.235 21.406 1.00 81.56 359 LEU A N 1
ATOM 2721 C CA . LEU A 1 359 ? 2.087 -4.958 20.892 1.00 81.56 359 LEU A CA 1
ATOM 2722 C C . LEU A 1 359 ? 2.051 -6.461 21.225 1.00 81.56 359 LEU A C 1
ATOM 2724 O O . LEU A 1 359 ? 2.301 -7.305 20.365 1.00 81.56 359 LEU A O 1
ATOM 2728 N N . VAL A 1 360 ? 1.693 -6.812 22.465 1.00 84.12 360 VAL A N 1
ATOM 2729 C CA . VAL A 1 360 ? 1.592 -8.216 22.910 1.00 84.12 360 VAL A CA 1
ATOM 2730 C C . VAL A 1 360 ? 0.431 -8.953 22.237 1.00 84.12 360 VAL A C 1
ATOM 2732 O O . VAL A 1 360 ? 0.492 -10.169 22.084 1.00 84.12 360 VAL A O 1
ATOM 2735 N N . MET A 1 361 ? -0.625 -8.248 21.832 1.00 79.62 361 MET A N 1
ATOM 2736 C CA . MET A 1 361 ? -1.748 -8.821 21.086 1.00 79.62 361 MET A CA 1
ATOM 2737 C C . MET A 1 361 ? -1.389 -9.107 19.628 1.00 79.62 361 MET A C 1
ATOM 2739 O O . MET A 1 361 ? -1.812 -10.128 19.081 1.00 79.62 361 MET A O 1
ATOM 2743 N N . ASN A 1 362 ? -0.619 -8.214 19.014 1.00 73.81 362 ASN A N 1
ATOM 2744 C CA . ASN A 1 362 ? -0.308 -8.258 17.595 1.00 73.81 362 ASN A CA 1
ATOM 2745 C C . ASN A 1 362 ? 0.530 -9.493 17.218 1.00 73.81 362 ASN A C 1
ATOM 2747 O O . ASN A 1 362 ? 0.218 -10.176 16.243 1.00 73.81 362 ASN A O 1
ATOM 2751 N N . VAL A 1 363 ? 1.532 -9.848 18.033 1.00 74.44 363 VAL A N 1
ATOM 2752 C CA . VAL A 1 363 ? 2.425 -10.987 17.748 1.00 74.44 363 VAL A CA 1
ATOM 2753 C C . VAL A 1 363 ? 1.661 -12.324 17.629 1.00 74.44 363 VAL A C 1
ATOM 2755 O O . VAL A 1 363 ? 1.783 -12.978 16.589 1.00 74.44 363 VAL A O 1
ATOM 2758 N N . PRO A 1 364 ? 0.826 -12.742 18.607 1.00 77.19 364 PRO A N 1
ATOM 2759 C CA . PRO A 1 364 ? 0.001 -13.944 18.475 1.00 77.19 364 PRO A CA 1
ATOM 2760 C C . PRO A 1 364 ? -1.023 -13.864 17.345 1.00 77.19 364 PRO A C 1
ATOM 2762 O O . PRO A 1 364 ? -1.289 -14.882 16.707 1.00 77.19 364 PRO A O 1
ATOM 2765 N N . TYR A 1 365 ? -1.606 -12.681 17.108 1.00 77.50 365 TYR A N 1
ATOM 2766 C CA . TYR A 1 365 ? -2.582 -12.487 16.036 1.00 77.50 365 TYR A CA 1
ATOM 2767 C C . TYR A 1 365 ? -1.974 -12.869 14.688 1.00 77.50 365 TYR A C 1
ATOM 2769 O O . TYR A 1 365 ? -2.521 -13.704 13.974 1.00 77.50 365 TYR A O 1
ATOM 2777 N N . THR A 1 366 ? -0.803 -12.320 14.382 1.00 68.44 366 THR A N 1
ATOM 2778 C CA . THR A 1 366 ? -0.100 -12.609 13.134 1.00 68.44 366 THR A CA 1
ATOM 2779 C C . THR A 1 366 ? 0.340 -14.032 13.018 1.00 68.44 366 THR A C 1
ATOM 2781 O O . THR A 1 366 ? 0.026 -14.655 12.014 1.00 68.44 366 THR A O 1
ATOM 2784 N N . ALA A 1 367 ? 1.043 -14.557 14.020 1.00 68.62 367 ALA A N 1
ATOM 2785 C CA . ALA A 1 367 ? 1.568 -15.911 13.934 1.00 68.62 367 ALA A CA 1
ATOM 2786 C C . ALA A 1 367 ? 0.448 -16.912 13.605 1.00 68.62 367 ALA A C 1
ATOM 2788 O O . ALA A 1 367 ? 0.611 -17.781 12.750 1.00 68.62 367 ALA A O 1
ATOM 2789 N N . LEU A 1 368 ? -0.721 -16.731 14.230 1.00 74.19 368 LEU A N 1
ATOM 2790 C CA . LEU A 1 368 ? -1.888 -17.558 13.965 1.00 74.19 368 LEU A CA 1
ATOM 2791 C C . LEU A 1 368 ? -2.532 -17.261 12.604 1.00 74.19 368 LEU A C 1
ATOM 2793 O O . LEU A 1 368 ? -2.913 -18.199 11.911 1.00 74.19 368 LEU A O 1
ATOM 2797 N N . HIS A 1 369 ? -2.635 -15.990 12.208 1.00 76.12 369 HIS A N 1
ATOM 2798 C CA . HIS A 1 369 ? -3.141 -15.613 10.891 1.00 76.12 369 HIS A CA 1
ATOM 2799 C C . HIS A 1 369 ? -2.334 -16.288 9.771 1.00 76.12 369 HIS A C 1
ATOM 2801 O O . HIS A 1 369 ? -2.943 -16.923 8.922 1.00 76.12 369 HIS A O 1
ATOM 2807 N N . PHE A 1 370 ? -0.995 -16.268 9.816 1.00 66.56 370 PHE A N 1
ATOM 2808 C CA . PHE A 1 370 ? -0.154 -16.936 8.804 1.00 66.56 370 PHE A CA 1
ATOM 2809 C C . PHE A 1 370 ? -0.342 -18.429 8.772 1.00 66.56 370 PHE A C 1
ATOM 2811 O O . PHE A 1 370 ? -0.641 -18.992 7.723 1.00 66.56 370 PHE A O 1
ATOM 2818 N N . ALA A 1 371 ? -0.196 -19.065 9.933 1.00 69.12 371 ALA A N 1
ATOM 2819 C CA . ALA A 1 371 ? -0.286 -20.510 10.022 1.00 69.12 371 ALA A CA 1
ATOM 2820 C C . ALA A 1 371 ? -1.629 -21.015 9.470 1.00 69.12 371 ALA A C 1
ATOM 2822 O O . ALA A 1 371 ? -1.679 -22.014 8.748 1.00 69.12 371 ALA A O 1
ATOM 2823 N N . VAL A 1 372 ? -2.722 -20.305 9.774 1.00 73.00 372 VAL A N 1
ATOM 2824 C CA . VAL A 1 372 ? -4.054 -20.655 9.277 1.00 73.00 372 VAL A CA 1
ATOM 2825 C C . VAL A 1 372 ? -4.225 -20.273 7.810 1.00 73.00 372 VAL A C 1
ATOM 2827 O O . VAL A 1 372 ? -4.793 -21.069 7.071 1.00 73.00 372 VAL A O 1
ATOM 2830 N N . TYR A 1 373 ? -3.733 -19.114 7.372 1.00 72.38 373 TYR A N 1
ATOM 2831 C CA . TYR A 1 373 ? -3.840 -18.663 5.983 1.00 72.38 373 TYR A CA 1
ATOM 2832 C C . TYR A 1 373 ? -3.130 -19.623 5.030 1.00 72.38 373 TYR A C 1
ATOM 2834 O O . TYR A 1 373 ? -3.749 -20.108 4.087 1.00 72.38 373 TYR A O 1
ATOM 2842 N N . GLU A 1 374 ? -1.878 -19.986 5.318 1.00 70.50 374 GLU A N 1
ATOM 2843 C CA . GLU A 1 374 ? -1.122 -20.948 4.510 1.00 70.50 374 GLU A CA 1
ATOM 2844 C C . GLU A 1 374 ? -1.811 -22.314 4.459 1.00 70.50 374 GLU A C 1
ATOM 2846 O O . GLU A 1 374 ? -1.880 -22.948 3.405 1.00 70.50 374 GLU A O 1
ATOM 2851 N N . SER A 1 375 ? -2.351 -22.767 5.593 1.00 75.81 375 SER A N 1
ATOM 2852 C CA . SER A 1 375 ? -3.073 -24.040 5.671 1.00 75.81 375 SER A CA 1
ATOM 2853 C C . SER A 1 375 ? -4.388 -23.997 4.886 1.00 75.81 375 SER A C 1
ATOM 2855 O O . SER A 1 375 ? -4.705 -24.936 4.157 1.00 75.81 375 SER A O 1
ATOM 2857 N N . ALA A 1 376 ? -5.142 -22.901 5.000 1.00 74.25 376 ALA A N 1
ATOM 2858 C CA . ALA A 1 376 ? -6.402 -22.696 4.296 1.00 74.25 376 ALA A CA 1
ATOM 2859 C C . ALA A 1 376 ? -6.183 -22.563 2.784 1.00 74.25 376 ALA A C 1
ATOM 2861 O O . ALA A 1 376 ? -6.914 -23.180 2.012 1.00 74.25 376 ALA A O 1
ATOM 2862 N N . LYS A 1 377 ? -5.143 -21.832 2.363 1.00 69.94 377 LYS A N 1
ATOM 2863 C CA . LYS A 1 377 ? -4.748 -21.696 0.957 1.00 69.94 377 LYS A CA 1
ATOM 2864 C C . LYS A 1 377 ? -4.392 -23.056 0.356 1.00 69.94 377 LYS A C 1
ATOM 2866 O O . LYS A 1 377 ? -4.980 -23.440 -0.651 1.00 69.94 377 LYS A O 1
ATOM 2871 N N . LYS A 1 378 ? -3.516 -23.832 1.013 1.00 76.50 378 LYS A N 1
ATOM 2872 C CA . LYS A 1 378 ? -3.142 -25.193 0.572 1.00 76.50 378 LYS A CA 1
ATOM 2873 C C . LYS A 1 378 ? -4.358 -26.103 0.406 1.00 76.50 378 LYS A C 1
ATOM 2875 O O . LYS A 1 378 ? -4.437 -26.850 -0.564 1.00 76.50 378 LYS A O 1
ATOM 2880 N N . TRP A 1 379 ? -5.314 -26.020 1.329 1.00 80.00 379 TRP A N 1
ATOM 2881 C CA . TRP A 1 379 ? -6.537 -26.814 1.262 1.00 80.00 379 TRP A CA 1
ATOM 2882 C C . TRP A 1 379 ? -7.455 -26.392 0.105 1.00 80.00 379 TRP A C 1
ATOM 2884 O O . TRP A 1 379 ? -7.954 -27.250 -0.618 1.00 80.00 379 TRP A O 1
ATOM 2894 N N . LEU A 1 380 ? -7.650 -25.089 -0.112 1.00 74.56 380 LEU A N 1
ATOM 2895 C CA . LEU A 1 380 ? -8.515 -24.569 -1.178 1.00 74.56 380 LEU A CA 1
ATOM 2896 C C . LEU A 1 380 ? -7.943 -24.823 -2.577 1.00 74.56 380 LEU A C 1
ATOM 2898 O O . LEU A 1 380 ? -8.676 -25.266 -3.457 1.00 74.56 380 LEU A O 1
ATOM 2902 N N . VAL A 1 381 ? -6.640 -24.601 -2.772 1.00 72.62 381 VAL A N 1
ATOM 2903 C CA . VAL A 1 381 ? -5.965 -24.846 -4.058 1.00 72.62 381 VAL A CA 1
ATOM 2904 C C . VAL A 1 381 ? -5.909 -26.344 -4.368 1.00 72.62 381 VAL A C 1
ATOM 2906 O O . VAL A 1 381 ? -6.229 -26.753 -5.482 1.00 72.62 381 VAL A O 1
ATOM 2909 N N . GLY A 1 382 ? -5.619 -27.184 -3.366 1.00 64.06 382 GLY A N 1
ATOM 2910 C CA . GLY A 1 382 ? -5.646 -28.645 -3.505 1.00 64.06 382 GLY A CA 1
ATOM 2911 C C . GLY A 1 382 ? -7.037 -29.239 -3.768 1.00 64.06 382 GLY A C 1
ATOM 2912 O O . GLY A 1 382 ? -7.135 -30.388 -4.182 1.00 64.06 382 GLY A O 1
ATOM 2913 N N . SER A 1 383 ? -8.110 -28.468 -3.560 1.00 51.97 383 SER A N 1
ATOM 2914 C CA . SER A 1 383 ? -9.498 -28.882 -3.822 1.00 51.97 383 SER A CA 1
ATOM 2915 C C . SER A 1 383 ? -10.014 -28.453 -5.206 1.00 51.97 383 SER A C 1
ATOM 2917 O O . SER A 1 383 ? -11.164 -28.740 -5.543 1.00 51.97 383 SER A O 1
ATOM 2919 N N . SER A 1 384 ? -9.208 -27.738 -6.002 1.00 46.25 384 SER A N 1
ATOM 2920 C CA . SER A 1 384 ? -9.611 -27.250 -7.325 1.00 46.25 384 SER A CA 1
ATOM 2921 C C . SER A 1 384 ? -9.692 -28.402 -8.345 1.00 46.25 384 SER A C 1
ATOM 2923 O O . SER A 1 384 ? -8.765 -29.213 -8.416 1.00 46.25 384 SER A O 1
ATOM 2925 N N . PRO A 1 385 ? -10.749 -28.486 -9.181 1.00 43.72 385 PRO A N 1
ATOM 2926 C CA . PRO A 1 385 ? -10.930 -29.565 -10.162 1.00 43.72 385 PRO A CA 1
ATOM 2927 C C . PRO A 1 385 ? -9.788 -29.682 -11.190 1.00 43.72 385 PRO A C 1
ATOM 2929 O O . PRO A 1 385 ? -9.583 -30.762 -11.736 1.00 43.72 385 PRO A O 1
ATOM 2932 N N . ALA A 1 386 ? -8.989 -28.627 -11.388 1.00 47.03 386 ALA A N 1
ATOM 2933 C CA . ALA A 1 386 ? -7.784 -28.663 -12.222 1.00 47.03 386 ALA A CA 1
ATOM 2934 C C . ALA A 1 386 ? -6.685 -29.594 -11.662 1.00 47.03 386 ALA A C 1
ATOM 2936 O O . ALA A 1 386 ? -5.965 -30.233 -12.427 1.00 47.03 386 ALA A O 1
ATOM 2937 N N . ALA A 1 387 ? -6.580 -29.725 -10.334 1.00 42.41 387 ALA A N 1
ATOM 2938 C CA . ALA A 1 387 ? -5.651 -30.661 -9.698 1.00 42.41 387 ALA A CA 1
ATOM 2939 C C . ALA A 1 387 ? -6.137 -32.115 -9.828 1.00 42.41 387 ALA A C 1
ATOM 2941 O O . ALA A 1 387 ? -5.326 -33.014 -10.027 1.00 42.41 387 ALA A O 1
ATOM 2942 N N . ALA A 1 388 ? -7.456 -32.336 -9.806 1.00 41.12 388 ALA A N 1
ATOM 2943 C CA . ALA A 1 388 ? -8.052 -33.653 -10.035 1.00 41.12 388 ALA A CA 1
ATOM 2944 C C . ALA A 1 388 ? -7.884 -34.126 -11.494 1.00 41.12 388 ALA A C 1
ATOM 2946 O O . ALA A 1 388 ? -7.673 -35.315 -11.732 1.00 41.12 388 ALA A O 1
ATOM 2947 N N . GLU A 1 389 ? -7.912 -33.212 -12.473 1.00 43.25 389 GLU A N 1
ATOM 2948 C CA . GLU A 1 389 ? -7.567 -33.521 -13.871 1.00 43.25 389 GLU A CA 1
ATOM 2949 C C . GLU A 1 389 ? -6.061 -33.759 -14.066 1.00 43.25 389 GLU A C 1
ATOM 2951 O O . GLU A 1 389 ? -5.682 -34.669 -14.804 1.00 43.25 389 GLU A O 1
ATOM 2956 N N . ALA A 1 390 ? -5.195 -33.017 -13.364 1.00 42.47 390 ALA A N 1
ATOM 2957 C CA . ALA A 1 390 ? -3.746 -33.239 -13.388 1.00 42.47 390 ALA A CA 1
ATOM 2958 C C . ALA A 1 390 ? -3.338 -34.576 -12.735 1.00 42.47 390 ALA A C 1
ATOM 2960 O O . ALA A 1 390 ? -2.442 -35.260 -13.231 1.00 42.47 390 ALA A O 1
ATOM 2961 N N . GLU A 1 391 ? -4.025 -34.994 -11.669 1.00 38.22 391 GLU A N 1
ATOM 2962 C CA . GLU A 1 391 ? -3.817 -36.291 -11.014 1.00 38.22 391 GLU A CA 1
ATOM 2963 C C . GLU A 1 391 ? -4.365 -37.453 -11.868 1.00 38.22 391 GLU A C 1
ATOM 2965 O O . GLU A 1 391 ? -3.729 -38.503 -11.971 1.00 38.22 391 GLU A O 1
ATOM 2970 N N . ALA A 1 392 ? -5.478 -37.242 -12.584 1.00 40.28 392 ALA A N 1
ATOM 2971 C CA . ALA A 1 392 ? -6.002 -38.202 -13.559 1.00 40.28 392 ALA A CA 1
ATOM 2972 C C . ALA A 1 392 ? -5.119 -38.328 -14.820 1.00 40.28 392 ALA A C 1
ATOM 2974 O O . ALA A 1 392 ? -5.002 -39.420 -15.379 1.00 40.28 392 ALA A O 1
ATOM 2975 N N . ALA A 1 393 ? -4.459 -37.246 -15.250 1.00 42.12 393 ALA A N 1
ATOM 2976 C CA . ALA A 1 393 ? -3.505 -37.250 -16.364 1.00 42.12 393 ALA A CA 1
ATOM 2977 C C . ALA A 1 393 ? -2.113 -37.797 -15.973 1.00 42.12 393 ALA A C 1
ATOM 2979 O O . ALA A 1 393 ? -1.379 -38.286 -16.832 1.00 42.12 393 ALA A O 1
ATOM 2980 N N . GLY A 1 394 ? -1.757 -37.758 -14.684 1.00 36.44 394 GLY A N 1
ATOM 2981 C CA . GLY A 1 394 ? -0.478 -38.234 -14.141 1.00 36.44 394 GLY A CA 1
ATOM 2982 C C . GLY A 1 394 ? -0.393 -39.741 -13.863 1.00 36.44 394 GLY A C 1
ATOM 2983 O O . GLY A 1 394 ? 0.691 -40.250 -13.586 1.00 36.44 394 GLY A O 1
ATOM 2984 N N . ALA A 1 395 ? -1.491 -40.495 -13.986 1.00 35.88 395 ALA A N 1
ATOM 2985 C CA . ALA A 1 395 ? -1.530 -41.938 -13.707 1.00 35.88 395 ALA A CA 1
ATOM 2986 C C . ALA A 1 395 ? -0.874 -42.833 -14.793 1.00 35.88 395 ALA A C 1
ATOM 2988 O O . ALA A 1 395 ? -1.084 -44.047 -14.815 1.00 35.88 395 ALA A O 1
ATOM 2989 N N . GLY A 1 396 ? -0.065 -42.257 -15.689 1.00 31.80 396 GLY A N 1
ATOM 2990 C CA . GLY A 1 396 ? 0.598 -42.947 -16.798 1.00 31.80 396 GLY A CA 1
ATOM 2991 C C . GLY A 1 396 ? 2.039 -42.491 -17.026 1.00 31.80 396 GLY A C 1
ATOM 2992 O O . GLY A 1 396 ? 2.392 -42.125 -18.140 1.00 31.80 396 GLY A O 1
ATOM 2993 N N . GLY A 1 397 ? 2.885 -42.486 -15.994 1.00 28.50 397 GLY A N 1
ATOM 2994 C CA . GLY A 1 397 ? 4.301 -42.149 -16.158 1.00 28.50 397 GLY A CA 1
ATOM 2995 C C . GLY A 1 397 ? 5.131 -42.487 -14.927 1.00 28.50 397 GLY A C 1
ATOM 2996 O O . GLY A 1 397 ? 4.983 -41.883 -13.874 1.00 28.50 397 GLY A O 1
ATOM 2997 N N . SER A 1 398 ? 5.997 -43.485 -15.057 1.00 27.33 398 SER A N 1
ATOM 2998 C CA . SER A 1 398 ? 6.906 -43.969 -14.021 1.00 27.33 398 SER A CA 1
ATOM 2999 C C . SER A 1 398 ? 7.958 -42.934 -13.599 1.00 27.33 398 SER A C 1
ATOM 3001 O O . SER A 1 398 ? 8.690 -42.437 -14.449 1.00 27.33 398 SER A O 1
ATOM 3003 N N . GLY A 1 399 ? 8.123 -42.762 -12.283 1.00 29.31 399 GLY A N 1
ATOM 3004 C CA . GLY A 1 399 ? 9.417 -42.526 -11.631 1.00 29.31 399 GLY A CA 1
ATOM 3005 C C . GLY A 1 399 ? 10.042 -41.136 -11.781 1.00 29.31 399 GLY A C 1
ATOM 3006 O O . GLY A 1 399 ? 10.951 -40.950 -12.580 1.00 29.31 399 GLY A O 1
ATOM 3007 N N . GLY A 1 400 ? 9.649 -40.208 -10.909 1.00 23.16 400 GLY A N 1
ATOM 3008 C CA . GLY A 1 400 ? 10.400 -38.990 -10.606 1.00 23.16 400 GLY A CA 1
ATOM 3009 C C . GLY A 1 400 ? 9.956 -38.444 -9.252 1.00 23.16 400 GLY A C 1
ATOM 3010 O O . GLY A 1 400 ? 8.761 -38.280 -9.024 1.00 23.16 400 GLY A O 1
ATOM 3011 N N . GLU A 1 401 ? 10.894 -38.242 -8.327 1.00 22.12 401 GLU A N 1
ATOM 3012 C CA . GLU A 1 401 ? 10.633 -37.667 -7.003 1.00 22.12 401 GLU A CA 1
ATOM 3013 C C . GLU A 1 401 ? 9.890 -36.320 -7.116 1.00 22.12 401 GLU A C 1
ATOM 3015 O O . GLU A 1 401 ? 10.235 -35.505 -7.977 1.00 22.12 401 GLU A O 1
ATOM 3020 N N . PRO A 1 402 ? 8.896 -36.033 -6.253 1.00 23.41 402 PRO A N 1
ATOM 3021 C CA . PRO A 1 402 ? 8.239 -34.737 -6.247 1.00 23.41 402 PRO A CA 1
ATOM 3022 C C . PRO A 1 402 ? 9.204 -33.700 -5.665 1.00 23.41 402 PRO A C 1
ATOM 3024 O O . PRO A 1 402 ? 9.376 -33.578 -4.452 1.00 23.41 402 PRO A O 1
ATOM 3027 N N . GLN A 1 403 ? 9.858 -32.953 -6.551 1.00 21.59 403 GLN A N 1
ATOM 3028 C CA . GLN A 1 403 ? 10.682 -31.805 -6.201 1.00 21.59 403 GLN A CA 1
ATOM 3029 C C . GLN A 1 403 ? 9.777 -30.743 -5.556 1.00 21.59 403 GLN A C 1
ATOM 3031 O O . GLN A 1 403 ? 8.993 -30.072 -6.227 1.00 21.59 403 GLN A O 1
ATOM 3036 N N . GLN A 1 404 ? 9.851 -30.641 -4.227 1.00 22.20 404 GLN A N 1
ATOM 3037 C CA . GLN A 1 404 ? 9.202 -29.608 -3.424 1.00 22.20 404 GLN A CA 1
ATOM 3038 C C . GLN A 1 404 ? 9.595 -28.222 -3.956 1.00 22.20 404 GLN A C 1
ATOM 3040 O O . GLN A 1 404 ? 10.667 -27.708 -3.641 1.00 22.20 404 GLN A O 1
ATOM 3045 N N . ARG A 1 405 ? 8.714 -27.588 -4.737 1.00 20.86 405 ARG A N 1
ATOM 3046 C CA . ARG A 1 405 ? 8.726 -26.132 -4.906 1.00 20.86 405 ARG A CA 1
ATOM 3047 C C . ARG A 1 405 ? 8.285 -25.528 -3.574 1.00 20.86 405 ARG A C 1
ATOM 3049 O O . ARG A 1 405 ? 7.094 -25.387 -3.311 1.00 20.86 405 ARG A O 1
ATOM 3056 N N . LEU A 1 406 ? 9.251 -25.249 -2.700 1.00 22.31 406 LEU A N 1
ATOM 3057 C CA . LEU A 1 406 ? 9.050 -24.329 -1.587 1.00 22.31 406 LEU A CA 1
ATOM 3058 C C . LEU A 1 406 ? 8.774 -22.948 -2.188 1.00 22.31 406 LEU A C 1
ATOM 3060 O O . LEU A 1 406 ? 9.689 -22.272 -2.649 1.00 22.31 406 LEU A O 1
ATOM 3064 N N . SER A 1 407 ? 7.497 -22.579 -2.210 1.00 22.73 407 SER A N 1
ATOM 3065 C CA . SER A 1 407 ? 7.019 -21.224 -2.460 1.00 22.73 407 SER A CA 1
ATOM 3066 C C . SER A 1 407 ? 7.761 -20.223 -1.564 1.00 22.73 407 SER A C 1
ATOM 3068 O O . SER A 1 407 ? 7.872 -20.426 -0.351 1.00 22.73 407 SER A O 1
ATOM 3070 N N . SER A 1 408 ? 8.265 -19.169 -2.195 1.00 26.05 408 SER A N 1
ATOM 3071 C CA . SER A 1 408 ? 8.809 -17.905 -1.681 1.00 26.05 408 SER A CA 1
ATOM 3072 C C . SER A 1 408 ? 8.152 -17.434 -0.371 1.00 26.05 408 SER A C 1
ATOM 3074 O O . SER A 1 408 ? 7.135 -16.754 -0.345 1.00 26.05 408 SER A O 1
ATOM 3076 N N . GLY A 1 409 ? 8.768 -17.751 0.769 1.00 24.22 409 GLY A N 1
ATOM 3077 C CA . GLY A 1 409 ? 8.248 -17.447 2.111 1.00 24.22 409 GLY A CA 1
ATOM 3078 C C . GLY A 1 409 ? 8.414 -16.001 2.613 1.00 24.22 409 GLY A C 1
ATOM 3079 O O . GLY A 1 409 ? 8.451 -15.806 3.825 1.00 24.22 409 GLY A O 1
ATOM 3080 N N . ALA A 1 410 ? 8.545 -14.985 1.744 1.00 26.45 410 ALA A N 1
ATOM 3081 C CA . ALA A 1 410 ? 8.741 -13.580 2.168 1.00 26.45 410 ALA A CA 1
ATOM 3082 C C . ALA A 1 410 ? 7.502 -12.676 2.027 1.00 26.45 410 ALA A C 1
ATOM 3084 O O . ALA A 1 410 ? 7.314 -11.806 2.879 1.00 26.45 410 ALA A O 1
ATOM 3085 N N . GLY A 1 411 ? 6.635 -12.907 1.035 1.00 26.80 411 GLY A N 1
ATOM 3086 C CA . GLY A 1 411 ? 5.329 -12.237 0.923 1.00 26.80 411 GLY A CA 1
ATOM 3087 C C . GLY A 1 411 ? 4.466 -12.332 2.194 1.00 26.80 411 GLY A C 1
ATOM 3088 O O . GLY A 1 411 ? 3.956 -11.308 2.654 1.00 26.80 411 GLY A O 1
ATOM 3089 N N . PRO A 1 412 ? 4.407 -13.494 2.882 1.00 28.58 412 PRO A N 1
ATOM 3090 C CA . PRO A 1 412 ? 3.558 -13.659 4.053 1.00 28.58 412 PRO A CA 1
ATOM 3091 C C . PRO A 1 412 ? 3.931 -12.714 5.207 1.00 28.58 412 PRO A C 1
ATOM 3093 O O . PRO A 1 412 ? 3.053 -12.141 5.832 1.00 28.58 412 PRO A O 1
ATOM 3096 N N . LEU A 1 413 ? 5.214 -12.444 5.474 1.00 26.91 413 LEU A N 1
ATOM 3097 C CA . LEU A 1 413 ? 5.627 -11.559 6.581 1.00 26.91 413 LEU A CA 1
ATOM 3098 C C . LEU A 1 413 ? 5.313 -10.064 6.349 1.00 26.91 413 LEU A C 1
ATOM 3100 O O . LEU A 1 413 ? 5.268 -9.289 7.306 1.00 26.91 413 LEU A O 1
ATOM 3104 N N . LEU A 1 414 ? 5.067 -9.654 5.105 1.00 31.25 414 LEU A N 1
ATOM 3105 C CA . LEU A 1 414 ? 4.605 -8.309 4.743 1.00 31.25 414 LEU A CA 1
ATOM 3106 C C . LEU A 1 414 ? 3.081 -8.204 4.854 1.00 31.25 414 LEU A C 1
ATOM 3108 O O . LEU A 1 414 ? 2.581 -7.305 5.539 1.00 31.25 414 LEU A O 1
ATOM 3112 N N . THR A 1 415 ? 2.363 -9.204 4.331 1.00 31.55 415 THR A N 1
ATOM 3113 C CA . THR A 1 415 ? 0.925 -9.416 4.574 1.00 31.55 415 THR A CA 1
ATOM 3114 C C . THR A 1 415 ? 0.643 -9.566 6.079 1.00 31.55 415 THR A C 1
ATOM 3116 O O . THR A 1 415 ? -0.438 -9.247 6.568 1.00 31.55 415 THR A O 1
ATOM 3119 N N . ALA A 1 416 ? 1.646 -9.979 6.861 1.00 29.94 416 ALA A N 1
ATOM 3120 C CA . ALA A 1 416 ? 1.565 -10.194 8.298 1.00 29.94 416 ALA A CA 1
ATOM 3121 C C . ALA A 1 416 ? 1.496 -8.950 9.143 1.00 29.94 416 ALA A C 1
ATOM 3123 O O . ALA A 1 416 ? 0.692 -8.889 10.074 1.00 29.94 416 ALA A O 1
ATOM 3124 N N . ALA A 1 417 ? 2.366 -7.997 8.849 1.00 30.41 417 ALA A N 1
ATOM 3125 C CA . ALA A 1 417 ? 2.370 -6.716 9.521 1.00 30.41 417 ALA A CA 1
ATOM 3126 C C . ALA A 1 417 ? 1.186 -5.860 9.034 1.00 30.41 417 ALA A C 1
ATOM 3128 O O . ALA A 1 417 ? 0.552 -5.170 9.833 1.00 30.41 417 ALA A O 1
ATOM 3129 N N . ALA A 1 418 ? 0.779 -6.042 7.773 1.00 33.38 418 ALA A N 1
ATOM 3130 C CA . ALA A 1 418 ? -0.482 -5.551 7.227 1.00 33.38 418 ALA A CA 1
ATOM 3131 C C . ALA A 1 418 ? -1.726 -6.125 7.938 1.00 33.38 418 ALA A C 1
ATOM 3133 O O . ALA A 1 418 ? -2.662 -5.387 8.233 1.00 33.38 418 ALA A O 1
ATOM 3134 N N . ALA A 1 419 ? -1.736 -7.415 8.284 1.00 32.25 419 ALA A N 1
ATOM 3135 C CA . ALA A 1 419 ? -2.852 -8.043 8.989 1.00 32.25 419 ALA A CA 1
ATOM 3136 C C . ALA A 1 419 ? -2.946 -7.637 10.480 1.00 32.25 419 ALA A C 1
ATOM 3138 O O . ALA A 1 419 ? -4.056 -7.605 11.015 1.00 32.25 419 ALA A O 1
ATOM 3139 N N . GLN A 1 420 ? -1.829 -7.314 11.167 1.00 32.25 420 GLN A N 1
ATOM 3140 C CA . GLN A 1 420 ? -1.846 -6.824 12.572 1.00 32.25 420 GLN A CA 1
ATOM 3141 C C . GLN A 1 420 ? -2.480 -5.453 12.706 1.00 32.25 420 GLN A C 1
ATOM 3143 O O . GLN A 1 420 ? -3.136 -5.163 13.711 1.00 32.25 420 GLN A O 1
ATOM 3148 N N . ALA A 1 421 ? -2.297 -4.611 11.693 1.00 32.44 421 ALA A N 1
ATOM 3149 C CA . ALA A 1 421 ? -3.071 -3.406 11.554 1.00 32.44 421 ALA A CA 1
ATOM 3150 C C . ALA A 1 421 ? -4.505 -3.842 11.236 1.00 32.44 421 ALA A C 1
ATOM 3152 O O . ALA A 1 421 ? -4.889 -3.974 10.080 1.00 32.44 421 ALA A O 1
ATOM 3153 N N . GLY A 1 422 ? -5.337 -4.029 12.267 1.00 32.84 422 GLY A N 1
ATOM 3154 C CA . GLY A 1 422 ? -6.805 -4.080 12.161 1.00 32.84 422 GLY A CA 1
ATOM 3155 C C . GLY A 1 422 ? -7.399 -2.749 11.669 1.00 32.84 422 GLY A C 1
ATOM 3156 O O . GLY A 1 422 ? -8.418 -2.281 12.174 1.00 32.84 422 GLY A O 1
ATOM 3157 N N . SER A 1 423 ? -6.690 -2.109 10.745 1.00 32.59 423 SER A N 1
ATOM 3158 C CA . SER A 1 423 ? -6.917 -0.841 10.111 1.00 32.59 423 SER A CA 1
ATOM 3159 C C . SER A 1 423 ? -6.479 -0.955 8.661 1.00 32.59 423 SER A C 1
ATOM 3161 O O . SER A 1 423 ? -5.320 -1.286 8.409 1.00 32.59 423 SER A O 1
ATOM 3163 N N . ALA A 1 424 ? -7.383 -0.689 7.725 1.00 32.44 424 ALA A N 1
ATOM 3164 C CA . ALA A 1 424 ? -7.240 -0.981 6.304 1.00 32.44 424 ALA A CA 1
ATOM 3165 C C . ALA A 1 424 ? -6.031 -0.367 5.563 1.00 32.44 424 ALA A C 1
ATOM 3167 O O . ALA A 1 424 ? -5.847 -0.643 4.383 1.00 32.44 424 ALA A O 1
ATOM 3168 N N . GLY A 1 425 ? -5.143 0.382 6.223 1.00 29.88 425 GLY A N 1
ATOM 3169 C CA . GLY A 1 425 ? -3.833 0.710 5.643 1.00 29.88 425 GLY A CA 1
ATOM 3170 C C . GLY A 1 425 ? -2.852 -0.457 5.589 1.00 29.88 425 GLY A C 1
ATOM 3171 O O . GLY A 1 425 ? -1.942 -0.428 4.771 1.00 29.88 425 GLY A O 1
ATOM 3172 N N . GLY A 1 426 ? -3.060 -1.508 6.386 1.00 31.91 426 GLY A N 1
ATOM 3173 C CA . GLY A 1 426 ? -2.343 -2.766 6.194 1.00 31.91 426 GLY A CA 1
ATOM 3174 C C . GLY A 1 426 ? -2.734 -3.444 4.880 1.00 31.91 426 GLY A C 1
ATOM 3175 O O . GLY A 1 426 ? -1.869 -3.835 4.107 1.00 31.91 426 GLY A O 1
ATOM 3176 N N . LEU A 1 427 ? -4.031 -3.477 4.562 1.00 32.88 427 LEU A N 1
ATOM 3177 C CA . LEU A 1 427 ? -4.528 -3.950 3.266 1.00 32.88 427 LEU A CA 1
ATOM 3178 C C . LEU A 1 427 ? -3.992 -3.107 2.100 1.00 32.88 427 LEU A C 1
ATOM 3180 O O . LEU A 1 427 ? -3.571 -3.680 1.111 1.00 32.88 427 LEU A O 1
ATOM 3184 N N . ALA A 1 428 ? -3.911 -1.778 2.223 1.00 28.77 428 ALA A N 1
ATOM 3185 C CA . ALA A 1 428 ? -3.291 -0.942 1.187 1.00 28.77 428 ALA A CA 1
ATOM 3186 C C . ALA A 1 428 ? -1.786 -1.238 0.989 1.00 28.77 428 ALA A C 1
ATOM 3188 O O . ALA A 1 428 ? -1.302 -1.174 -0.134 1.00 28.77 428 ALA A O 1
ATOM 3189 N N . ALA A 1 429 ? -1.056 -1.595 2.055 1.00 29.12 429 ALA A N 1
ATOM 3190 C CA . ALA A 1 429 ? 0.338 -2.042 1.976 1.00 29.12 429 ALA A CA 1
ATOM 3191 C C . ALA A 1 429 ? 0.489 -3.434 1.355 1.00 29.12 429 ALA A C 1
ATOM 3193 O O . ALA A 1 429 ? 1.419 -3.653 0.588 1.00 29.12 429 ALA A O 1
ATOM 3194 N N . ALA A 1 430 ? -0.425 -4.354 1.674 1.00 32.19 430 ALA A N 1
ATOM 3195 C CA . ALA A 1 430 ? -0.462 -5.688 1.083 1.00 32.19 430 ALA A CA 1
ATOM 3196 C C . ALA A 1 430 ? -0.792 -5.611 -0.414 1.00 32.19 430 ALA A C 1
ATOM 3198 O O . ALA A 1 430 ? -0.130 -6.251 -1.214 1.00 32.19 430 ALA A O 1
ATOM 3199 N N . VAL A 1 431 ? -1.720 -4.735 -0.805 1.00 30.78 431 VAL A N 1
ATOM 3200 C CA . VAL A 1 431 ? -2.129 -4.541 -2.202 1.00 30.78 431 VAL A CA 1
ATOM 3201 C C . VAL A 1 431 ? -1.023 -3.927 -3.072 1.00 30.78 431 VAL A C 1
ATOM 3203 O O . VAL A 1 431 ? -0.965 -4.229 -4.252 1.00 30.78 431 VAL A O 1
ATOM 3206 N N . VAL A 1 432 ? -0.121 -3.105 -2.519 1.00 27.92 432 VAL A N 1
ATOM 3207 C CA . VAL A 1 432 ? 1.046 -2.579 -3.268 1.00 27.92 432 VAL A CA 1
ATOM 3208 C C . VAL A 1 432 ? 2.170 -3.623 -3.397 1.00 27.92 432 VAL A C 1
ATOM 3210 O O . VAL A 1 432 ? 3.053 -3.467 -4.229 1.00 27.92 432 VAL A O 1
ATOM 3213 N N . VAL A 1 433 ? 2.156 -4.681 -2.579 1.00 28.81 433 VAL A N 1
ATOM 3214 C CA . VAL A 1 433 ? 3.217 -5.706 -2.528 1.00 28.81 433 VAL A CA 1
ATOM 3215 C C . VAL A 1 433 ? 2.776 -7.034 -3.163 1.00 28.81 433 VAL A C 1
ATOM 3217 O O . VAL A 1 433 ? 3.622 -7.837 -3.534 1.00 28.81 433 VAL A O 1
ATOM 3220 N N . GLU A 1 434 ? 1.473 -7.272 -3.322 1.00 28.75 434 GLU A N 1
ATOM 3221 C CA . GLU A 1 434 ? 0.917 -8.519 -3.871 1.00 28.75 434 GLU A CA 1
ATOM 3222 C C . GLU A 1 434 ? 0.769 -8.545 -5.403 1.00 28.75 434 GLU A C 1
ATOM 3224 O O . GLU A 1 434 ? 0.309 -9.554 -5.929 1.00 28.75 434 GLU A O 1
ATOM 3229 N N . ASP A 1 435 ? 1.214 -7.525 -6.145 1.00 26.02 435 ASP A N 1
ATOM 3230 C CA . ASP A 1 435 ? 1.209 -7.594 -7.620 1.00 26.02 435 ASP A CA 1
ATOM 3231 C C . ASP A 1 435 ? 2.285 -8.542 -8.205 1.00 26.02 435 ASP A C 1
ATOM 3233 O O . ASP A 1 435 ? 2.331 -8.746 -9.418 1.00 26.02 435 ASP A O 1
ATOM 3237 N N . GLU A 1 436 ? 3.130 -9.173 -7.376 1.00 28.45 436 GLU A N 1
ATOM 3238 C CA . GLU A 1 436 ? 4.158 -10.114 -7.852 1.00 28.45 436 GLU A CA 1
ATOM 3239 C C . GLU A 1 436 ? 3.742 -11.601 -7.892 1.00 28.45 436 GLU A C 1
ATOM 3241 O O . GLU A 1 436 ? 4.481 -12.397 -8.472 1.00 28.45 436 GLU A O 1
ATOM 3246 N N . GLU A 1 437 ? 2.582 -12.028 -7.367 1.00 31.08 437 GLU A N 1
ATOM 3247 C CA . GLU A 1 437 ? 2.219 -13.464 -7.370 1.00 31.08 437 GLU A CA 1
ATOM 3248 C C . GLU A 1 437 ? 0.770 -13.774 -7.822 1.00 31.08 437 GLU A C 1
ATOM 3250 O O . GLU A 1 437 ? -0.163 -13.847 -7.028 1.00 31.08 437 GLU A O 1
ATOM 3255 N N . GLU A 1 438 ? 0.680 -14.097 -9.120 1.00 35.78 438 GLU A N 1
ATOM 3256 C CA . GLU A 1 438 ? -0.178 -15.107 -9.776 1.00 35.78 438 GLU A CA 1
ATOM 3257 C C . GLU A 1 438 ? -1.693 -14.884 -9.983 1.00 35.78 438 GLU A C 1
ATOM 3259 O O . GLU A 1 438 ? -2.436 -14.363 -9.155 1.00 35.78 438 GLU A O 1
ATOM 3264 N N . GLU A 1 439 ? -2.150 -15.413 -11.133 1.00 34.59 439 GLU A N 1
ATOM 3265 C CA . GLU A 1 439 ? -3.536 -15.694 -11.537 1.00 34.59 439 GLU A CA 1
ATOM 3266 C C . GLU A 1 439 ? -4.280 -16.616 -10.537 1.00 34.59 439 GLU A C 1
ATOM 3268 O O . GLU A 1 439 ? -4.697 -17.728 -10.867 1.00 34.59 439 GLU A O 1
ATOM 3273 N N . GLU A 1 440 ? -4.491 -16.187 -9.296 1.00 52.22 440 GLU A N 1
ATOM 3274 C CA . GLU A 1 440 ? -5.349 -16.892 -8.344 1.00 52.22 440 GLU A CA 1
ATOM 3275 C C . GLU A 1 440 ? -6.665 -16.137 -8.124 1.00 52.22 440 GLU A C 1
ATOM 3277 O O . GLU A 1 440 ? -6.721 -14.922 -7.942 1.00 52.22 440 GLU A O 1
ATOM 3282 N N . GLY A 1 441 ? -7.783 -16.868 -8.144 1.00 58.16 441 GLY A N 1
ATOM 3283 C CA . GLY A 1 441 ? -9.108 -16.263 -8.039 1.00 58.16 441 GLY A CA 1
ATOM 3284 C C . GLY A 1 441 ? -9.324 -15.564 -6.692 1.00 58.16 441 GLY A C 1
ATOM 3285 O O . GLY A 1 441 ? -9.244 -16.205 -5.646 1.00 58.16 441 GLY A O 1
ATOM 3286 N N . LEU A 1 442 ? -9.726 -14.287 -6.728 1.00 63.56 442 LEU A N 1
ATOM 3287 C CA . LEU A 1 442 ? -10.134 -13.435 -5.591 1.00 63.56 442 LEU A CA 1
ATOM 3288 C C . LEU A 1 442 ? -10.931 -14.166 -4.488 1.00 63.56 442 LEU A C 1
ATOM 3290 O O . LEU A 1 442 ? -10.813 -13.873 -3.300 1.00 63.56 442 LEU A O 1
ATOM 3294 N N . GLN A 1 443 ? -11.759 -15.139 -4.872 1.00 66.25 443 GLN A N 1
ATOM 3295 C CA . GLN A 1 443 ? -12.547 -15.954 -3.947 1.00 66.25 443 GLN A CA 1
ATOM 3296 C C . GLN A 1 443 ? -11.680 -16.767 -2.974 1.00 66.25 443 GLN A C 1
ATOM 3298 O O . GLN A 1 443 ? -12.019 -16.859 -1.796 1.00 66.25 443 GLN A O 1
ATOM 3303 N N . VAL A 1 444 ? -10.562 -17.334 -3.438 1.00 68.38 444 VAL A N 1
ATOM 3304 C CA . VAL A 1 444 ? -9.647 -18.135 -2.613 1.00 68.38 444 VAL A CA 1
ATOM 3305 C C . VAL A 1 444 ? -8.981 -17.252 -1.563 1.00 68.38 444 VAL A C 1
ATOM 3307 O O . VAL A 1 444 ? -8.986 -17.607 -0.385 1.00 68.38 444 VAL A O 1
ATOM 3310 N N . GLN A 1 445 ? -8.502 -16.071 -1.960 1.00 66.62 445 GLN A N 1
ATOM 3311 C CA . GLN A 1 445 ? -7.879 -15.102 -1.055 1.00 66.62 445 GLN A CA 1
ATOM 3312 C C . GLN A 1 445 ? -8.866 -14.603 0.011 1.00 66.62 445 GLN A C 1
ATOM 3314 O O . GLN A 1 445 ? -8.561 -14.632 1.204 1.00 66.62 445 GLN A O 1
ATOM 3319 N N . LEU A 1 446 ? -10.091 -14.230 -0.385 1.00 66.88 446 LEU A N 1
ATOM 3320 C CA . LEU A 1 446 ? -11.118 -13.758 0.552 1.00 66.88 446 LEU A CA 1
ATOM 3321 C C . LEU A 1 446 ? -11.559 -14.844 1.545 1.00 66.88 446 LEU A C 1
ATOM 3323 O O . LEU A 1 446 ? -11.765 -14.552 2.725 1.00 66.88 446 LEU A O 1
ATOM 3327 N N . VAL A 1 447 ? -11.704 -16.095 1.097 1.00 74.12 447 VAL A N 1
ATOM 3328 C CA . VAL A 1 447 ? -12.108 -17.210 1.969 1.00 74.12 447 VAL A CA 1
ATOM 3329 C C . VAL A 1 447 ? -10.964 -17.618 2.898 1.00 74.12 447 VAL A C 1
ATOM 3331 O O . VAL A 1 447 ? -11.184 -17.726 4.107 1.00 74.12 447 VAL A O 1
ATOM 3334 N N . ALA A 1 448 ? -9.747 -17.798 2.376 1.00 70.50 448 ALA A N 1
ATOM 3335 C CA . ALA A 1 448 ? -8.576 -18.147 3.180 1.00 70.50 448 ALA A CA 1
ATOM 3336 C C . ALA A 1 448 ? -8.263 -17.053 4.211 1.00 70.50 448 ALA A C 1
ATOM 3338 O O . ALA A 1 448 ? -8.132 -17.346 5.402 1.00 70.50 448 ALA A O 1
ATOM 3339 N N . GLY A 1 449 ? -8.233 -15.789 3.777 1.00 68.50 449 GLY A N 1
ATOM 3340 C CA . GLY A 1 449 ? -8.034 -14.627 4.641 1.00 68.50 449 GLY A CA 1
ATOM 3341 C C . GLY A 1 449 ? -9.152 -14.473 5.672 1.00 68.50 449 GLY A C 1
ATOM 3342 O O . GLY A 1 449 ? -8.886 -14.245 6.852 1.00 68.50 449 GLY A O 1
ATOM 3343 N N . GLY A 1 450 ? -10.406 -14.694 5.267 1.00 73.19 450 GLY A N 1
ATOM 3344 C CA . GLY A 1 450 ? -11.570 -14.676 6.151 1.00 73.19 450 GLY A CA 1
ATOM 3345 C C . GLY A 1 450 ? -11.499 -15.708 7.279 1.00 73.19 450 GLY A C 1
ATOM 3346 O O . GLY A 1 450 ? -11.714 -15.366 8.445 1.00 73.19 450 GLY A O 1
ATOM 3347 N N . VAL A 1 451 ? -11.165 -16.961 6.953 1.00 78.44 451 VAL A N 1
ATOM 3348 C CA . VAL A 1 451 ? -11.009 -18.048 7.935 1.00 78.44 451 VAL A CA 1
ATOM 3349 C C . VAL A 1 451 ? -9.818 -17.783 8.856 1.00 78.44 451 VAL A C 1
ATOM 3351 O O . VAL A 1 451 ? -9.952 -17.882 10.080 1.00 78.44 451 VAL A O 1
ATOM 3354 N N . ALA A 1 452 ? -8.676 -17.393 8.287 1.00 73.50 452 ALA A N 1
ATOM 3355 C CA . ALA A 1 452 ? -7.459 -17.097 9.033 1.00 73.50 452 ALA A CA 1
ATOM 3356 C C . ALA A 1 452 ? -7.637 -15.932 10.005 1.00 73.50 452 ALA A C 1
ATOM 3358 O O . ALA A 1 452 ? -7.369 -16.064 11.201 1.00 73.50 452 ALA A O 1
ATOM 3359 N N . GLY A 1 453 ? -8.150 -14.804 9.520 1.00 72.94 453 GLY A N 1
ATOM 3360 C CA . GLY A 1 453 ? -8.417 -13.631 10.341 1.00 72.94 453 GLY A CA 1
ATOM 3361 C C . GLY A 1 453 ? -9.516 -13.864 11.370 1.00 72.94 453 GLY A C 1
ATOM 3362 O O . GLY A 1 453 ? -9.376 -13.431 12.512 1.00 72.94 453 GLY A O 1
ATOM 3363 N N . GLY A 1 454 ? -10.561 -14.625 11.032 1.00 79.19 454 GLY A N 1
ATOM 3364 C CA . GLY A 1 454 ? -11.600 -15.020 11.983 1.00 79.19 454 GLY A CA 1
ATOM 3365 C C . GLY A 1 454 ? -11.045 -15.831 13.160 1.00 79.19 454 GLY A C 1
ATOM 3366 O O . GLY A 1 454 ? -11.307 -15.504 14.320 1.00 79.19 454 GLY A O 1
ATOM 3367 N N . LEU A 1 455 ? -10.230 -16.853 12.890 1.00 83.50 455 LEU A N 1
ATOM 3368 C CA . LEU A 1 455 ? -9.611 -17.676 13.935 1.00 83.50 455 LEU A CA 1
ATOM 3369 C C . LEU A 1 455 ? -8.579 -16.891 14.756 1.00 83.50 455 LEU A C 1
ATOM 3371 O O . LEU A 1 455 ? -8.598 -16.958 15.989 1.00 83.50 455 LEU A O 1
ATOM 3375 N N . ALA A 1 456 ? -7.739 -16.085 14.100 1.00 77.00 456 ALA A N 1
ATOM 3376 C CA . ALA A 1 456 ? -6.785 -15.205 14.771 1.00 77.00 456 ALA A CA 1
ATOM 3377 C C . ALA A 1 456 ? -7.482 -14.181 15.683 1.00 77.00 456 ALA A C 1
ATOM 3379 O O . ALA A 1 456 ? -7.085 -13.971 16.836 1.00 77.00 456 ALA A O 1
ATOM 3380 N N . ALA A 1 457 ? -8.577 -13.583 15.214 1.00 81.75 457 ALA A N 1
ATOM 3381 C CA . ALA A 1 457 ? -9.381 -12.650 15.991 1.00 81.75 457 ALA A CA 1
ATOM 3382 C C . ALA A 1 457 ? -10.048 -13.325 17.197 1.00 81.75 457 ALA A C 1
ATOM 3384 O O . ALA A 1 457 ? -10.033 -12.769 18.299 1.00 81.75 457 ALA A O 1
ATOM 3385 N N . ALA A 1 458 ? -10.593 -14.533 17.024 1.00 87.19 458 ALA A N 1
ATOM 3386 C CA . ALA A 1 458 ? -11.169 -15.305 18.120 1.00 87.19 458 ALA A CA 1
ATOM 3387 C C . ALA A 1 458 ? -10.119 -15.606 19.201 1.00 87.19 458 ALA A C 1
ATOM 3389 O O . ALA A 1 458 ? -10.347 -15.298 20.370 1.00 87.19 458 ALA A O 1
ATOM 3390 N N . ALA A 1 459 ? -8.943 -16.112 18.817 1.00 87.69 459 ALA A N 1
ATOM 3391 C CA . ALA A 1 459 ? -7.874 -16.461 19.754 1.00 87.69 459 ALA A CA 1
ATOM 3392 C C . ALA A 1 459 ? -7.323 -15.247 20.521 1.00 87.69 459 ALA A C 1
ATOM 3394 O O . ALA A 1 459 ? -6.999 -15.345 21.704 1.00 87.69 459 ALA A O 1
ATOM 3395 N N . THR A 1 460 ? -7.260 -14.080 19.875 1.00 86.56 460 THR A N 1
ATOM 3396 C CA . THR A 1 460 ? -6.741 -12.839 20.477 1.00 86.56 460 THR A CA 1
ATOM 3397 C C . THR A 1 460 ? -7.800 -11.986 21.171 1.00 86.56 460 THR A C 1
ATOM 3399 O O . THR A 1 460 ? -7.503 -10.891 21.653 1.00 86.56 460 THR A O 1
ATOM 3402 N N . THR A 1 461 ? -9.044 -12.460 21.283 1.00 89.38 461 THR A N 1
ATOM 3403 C CA . THR A 1 461 ? -10.102 -11.697 21.959 1.00 89.38 461 THR A CA 1
ATOM 3404 C C . THR A 1 461 ? -9.862 -11.392 23.451 1.00 89.38 461 THR A C 1
ATOM 3406 O O . THR A 1 461 ? -10.271 -10.297 23.843 1.00 89.38 461 THR A O 1
ATOM 3409 N N . PRO A 1 462 ? -9.118 -12.152 24.293 1.00 90.88 462 PRO A N 1
ATOM 3410 C CA . PRO A 1 462 ? -8.922 -11.743 25.687 1.00 90.88 462 PRO A CA 1
ATOM 3411 C C . PRO A 1 462 ? -8.019 -10.519 25.774 1.00 90.88 462 PRO A C 1
ATOM 3413 O O . PRO A 1 462 ? -8.241 -9.638 26.600 1.00 90.88 462 PRO A O 1
ATOM 3416 N N . LEU A 1 463 ? -6.993 -10.475 24.918 1.00 88.94 463 LEU A N 1
ATOM 3417 C CA . LEU A 1 463 ? -6.019 -9.392 24.855 1.00 88.94 463 LEU A CA 1
ATOM 3418 C C . LEU A 1 463 ? -6.675 -8.114 24.331 1.00 88.94 463 LEU A C 1
ATOM 3420 O O . LEU A 1 463 ? -6.440 -7.045 24.885 1.00 88.94 463 LEU A O 1
ATOM 3424 N N . ASP A 1 464 ? -7.572 -8.235 23.354 1.00 87.12 464 ASP A N 1
ATOM 3425 C CA . ASP A 1 464 ? -8.369 -7.112 22.853 1.00 87.12 464 ASP A CA 1
ATOM 3426 C C . ASP A 1 464 ? -9.333 -6.568 23.920 1.00 87.12 464 ASP A C 1
ATOM 3428 O O . ASP A 1 464 ? -9.391 -5.362 24.140 1.00 87.12 464 ASP A O 1
ATOM 3432 N N . VAL A 1 465 ? -9.999 -7.435 24.698 1.00 88.50 465 VAL A N 1
ATOM 3433 C CA . VAL A 1 465 ? -10.819 -6.990 25.843 1.00 88.50 465 VAL A CA 1
ATOM 3434 C C . VAL A 1 465 ? -9.978 -6.235 26.878 1.00 88.50 465 VAL A C 1
ATOM 3436 O O . VAL A 1 465 ? -10.431 -5.220 27.414 1.00 88.50 465 VAL A O 1
ATOM 3439 N N . VAL A 1 466 ? -8.754 -6.694 27.163 1.00 89.50 466 VAL A N 1
ATOM 3440 C CA . VAL A 1 466 ? -7.823 -5.983 28.055 1.00 89.50 466 VAL A CA 1
ATOM 3441 C C . VAL A 1 466 ? -7.421 -4.630 27.454 1.00 89.50 466 VAL A C 1
ATOM 3443 O O . VAL A 1 466 ? -7.504 -3.622 28.159 1.00 89.50 466 VAL A O 1
ATOM 3446 N N . LYS A 1 467 ? -7.071 -4.584 26.158 1.00 89.44 467 LYS A N 1
ATOM 3447 C CA . LYS A 1 467 ? -6.739 -3.354 25.415 1.00 89.44 467 LYS A CA 1
ATOM 3448 C C . LYS A 1 467 ? -7.876 -2.339 25.538 1.00 89.44 467 LYS A C 1
ATOM 3450 O O . LYS A 1 467 ? -7.658 -1.244 26.055 1.00 89.44 467 LYS A O 1
ATOM 3455 N N . THR A 1 468 ? -9.098 -2.714 25.161 1.00 87.50 468 THR A N 1
ATOM 3456 C CA . THR A 1 468 ? -10.270 -1.829 25.194 1.00 87.50 468 THR A CA 1
ATOM 3457 C C . THR A 1 468 ? -10.576 -1.327 26.602 1.00 87.50 468 THR A C 1
ATOM 3459 O O . THR A 1 468 ? -10.843 -0.143 26.797 1.00 87.50 468 THR A O 1
ATOM 3462 N N . ARG A 1 469 ? -10.493 -2.181 27.628 1.00 88.06 469 ARG A N 1
ATOM 3463 C CA . ARG A 1 469 ? -10.749 -1.757 29.016 1.00 88.06 469 ARG A CA 1
ATOM 3464 C C . ARG A 1 469 ? -9.706 -0.779 29.544 1.00 88.06 469 ARG A C 1
ATOM 3466 O O . ARG A 1 469 ? -10.079 0.131 30.279 1.00 88.06 469 ARG A O 1
ATOM 3473 N N . LEU A 1 470 ? -8.439 -0.942 29.165 1.00 88.31 470 LEU A N 1
ATOM 3474 C CA . LEU A 1 470 ? -7.380 0.014 29.495 1.00 88.31 470 LEU A CA 1
ATOM 3475 C C . LEU A 1 470 ? -7.584 1.355 28.777 1.00 88.31 470 LEU A C 1
ATOM 3477 O O . LEU A 1 470 ? -7.417 2.402 29.396 1.00 88.31 470 LEU A O 1
ATOM 3481 N N . GLN A 1 471 ? -8.017 1.341 27.512 1.00 87.62 471 GLN A N 1
ATOM 3482 C CA . GLN A 1 471 ? -8.324 2.559 26.742 1.00 87.62 471 GLN A CA 1
ATOM 3483 C C . GLN A 1 471 ? -9.514 3.341 27.323 1.00 87.62 471 GLN A C 1
ATOM 3485 O O . GLN A 1 471 ? -9.569 4.572 27.238 1.00 87.62 471 GLN A O 1
ATOM 3490 N N . LEU A 1 472 ? -10.455 2.626 27.945 1.00 86.19 472 LEU A N 1
ATOM 3491 C CA . LEU A 1 472 ? -11.631 3.192 28.604 1.00 86.19 472 LEU A CA 1
ATOM 3492 C C . LEU A 1 472 ? -11.416 3.527 30.088 1.00 86.19 472 LEU A C 1
ATOM 3494 O O . LEU A 1 472 ? -12.302 4.116 30.708 1.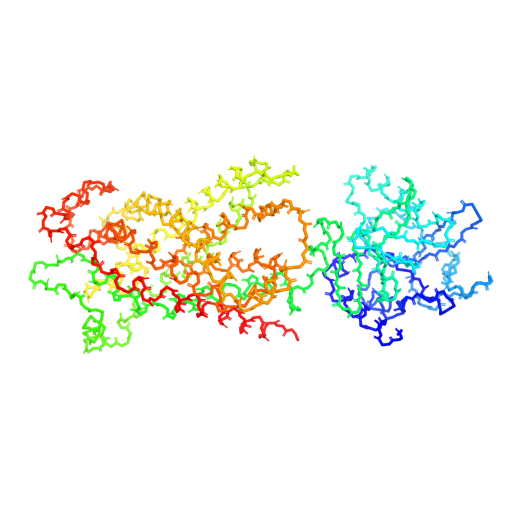00 86.19 472 LEU A O 1
ATOM 3498 N N . GLU A 1 473 ? -10.279 3.166 30.683 1.00 82.69 473 GLU A N 1
ATOM 3499 C CA . GLU A 1 473 ? -9.984 3.504 32.077 1.00 82.69 473 GLU A CA 1
ATOM 3500 C C . GLU A 1 473 ? -9.908 5.030 32.247 1.00 82.69 473 GLU A C 1
ATOM 3502 O O . GLU A 1 473 ? -9.354 5.707 31.388 1.00 82.69 473 GLU A O 1
ATOM 3507 N N . GLY A 1 474 ? -10.448 5.576 33.344 1.00 74.00 474 GLY A N 1
ATOM 3508 C CA . GLY A 1 474 ? -10.470 7.023 33.615 1.00 74.00 474 GLY A CA 1
ATOM 3509 C C . GLY A 1 474 ? -11.780 7.721 33.228 1.00 74.00 474 GLY A C 1
ATOM 3510 O O . GLY A 1 474 ? -12.119 8.765 33.793 1.00 74.00 474 GLY A O 1
ATOM 3511 N N . LEU A 1 475 ? -12.601 7.102 32.369 1.00 71.31 475 LEU A N 1
ATOM 3512 C CA . LEU A 1 475 ? -13.983 7.534 32.139 1.00 71.31 475 LEU A CA 1
ATOM 3513 C C . LEU A 1 475 ? -14.803 7.423 33.434 1.00 71.31 475 LEU A C 1
ATOM 3515 O O . LEU A 1 475 ? -14.910 6.352 34.027 1.00 71.31 475 LEU A O 1
ATOM 3519 N N . GLY A 1 476 ? -15.400 8.537 33.866 1.00 60.53 476 GLY A N 1
ATOM 3520 C CA . GLY A 1 476 ? -16.231 8.585 35.077 1.00 60.53 476 GLY A CA 1
ATOM 3521 C C . GLY A 1 476 ? -15.451 8.673 36.396 1.00 60.53 476 GLY A C 1
ATOM 3522 O O . GLY A 1 476 ? -16.026 8.400 37.445 1.00 60.53 476 GLY A O 1
ATOM 3523 N N . SER A 1 477 ? -14.170 9.065 36.357 1.00 55.31 477 SER A N 1
ATOM 3524 C CA . SER A 1 477 ? -13.316 9.309 37.537 1.00 55.31 477 SER A CA 1
ATOM 3525 C C . SER A 1 477 ? -12.981 8.079 38.397 1.00 55.31 477 SER A C 1
ATOM 3527 O O . SER A 1 477 ? -12.521 8.237 39.525 1.00 55.31 477 SER A O 1
ATOM 3529 N N . ALA A 1 478 ? -13.152 6.858 37.881 1.00 57.91 478 ALA A N 1
ATOM 3530 C CA . ALA A 1 478 ? -12.749 5.631 38.571 1.00 57.91 478 ALA A CA 1
ATOM 3531 C C . ALA A 1 478 ? -11.538 4.976 37.879 1.00 57.91 478 ALA A C 1
ATOM 3533 O O . ALA A 1 478 ? -11.646 4.439 36.774 1.00 57.91 478 ALA A O 1
ATOM 3534 N N . THR A 1 479 ? -10.375 4.993 38.533 1.00 66.56 479 THR A N 1
ATOM 3535 C CA . THR A 1 479 ? -9.201 4.193 38.151 1.00 66.56 479 THR A CA 1
ATOM 3536 C C . THR A 1 479 ? -9.386 2.759 38.641 1.00 66.56 479 THR A C 1
ATOM 3538 O O . THR A 1 479 ? -9.213 2.458 39.820 1.00 66.56 479 THR A O 1
ATOM 3541 N N . ARG A 1 480 ? -9.788 1.855 37.739 1.00 72.06 480 ARG A N 1
ATOM 3542 C CA . ARG A 1 480 ? -10.096 0.464 38.107 1.00 72.06 480 ARG A CA 1
ATOM 3543 C C . ARG A 1 480 ? -8.851 -0.411 38.213 1.00 72.06 480 ARG A C 1
ATOM 3545 O O . ARG A 1 480 ? -8.832 -1.290 39.067 1.00 72.06 480 ARG A O 1
ATOM 3552 N N . TYR A 1 481 ? -7.833 -0.210 37.379 1.00 72.94 481 TYR A N 1
ATOM 3553 C CA . TYR A 1 481 ? -6.707 -1.139 37.253 1.00 72.94 481 TYR A CA 1
ATOM 3554 C C . TYR A 1 481 ? -5.388 -0.560 37.768 1.00 72.94 481 TYR A C 1
ATOM 3556 O O . TYR A 1 481 ? -4.577 -1.328 38.281 1.00 72.94 481 TYR A O 1
ATOM 3564 N N . ASN A 1 482 ? -5.192 0.763 37.688 1.00 72.69 482 ASN A N 1
ATOM 3565 C CA . ASN A 1 482 ? -3.971 1.459 38.132 1.00 72.69 482 ASN A CA 1
ATOM 3566 C C . ASN A 1 482 ? -2.665 0.800 37.623 1.00 72.69 482 ASN A C 1
ATOM 3568 O O . ASN A 1 482 ? -1.631 0.822 38.286 1.00 72.69 482 ASN A O 1
ATOM 3572 N N . THR A 1 483 ? -2.724 0.147 36.460 1.00 77.06 483 THR A N 1
ATOM 3573 C CA . THR A 1 483 ? -1.608 -0.571 35.839 1.00 77.06 483 THR A CA 1
ATOM 3574 C C . THR A 1 483 ? -1.808 -0.632 34.329 1.00 77.06 483 THR A C 1
ATOM 3576 O O . THR A 1 483 ? -2.939 -0.682 33.853 1.00 77.06 483 THR A O 1
ATOM 3579 N N . SER A 1 484 ? -0.709 -0.651 33.579 1.00 76.44 484 SER A N 1
ATOM 3580 C CA . SER A 1 484 ? -0.669 -0.875 32.126 1.00 76.44 484 SER A CA 1
ATOM 3581 C C . SER A 1 484 ? -0.342 -2.330 31.758 1.00 76.44 484 SER A C 1
ATOM 3583 O O . SER A 1 484 ? -0.247 -2.676 30.582 1.00 76.44 484 SER A O 1
ATOM 3585 N N . SER A 1 485 ? -0.142 -3.195 32.758 1.00 84.38 485 SER A N 1
ATOM 3586 C CA . SER A 1 485 ? 0.252 -4.590 32.552 1.00 84.38 485 SER A CA 1
ATOM 3587 C C . SER A 1 485 ? -0.940 -5.485 32.204 1.00 84.38 485 SER A C 1
ATOM 3589 O O . SER A 1 485 ? -1.972 -5.449 32.871 1.00 84.38 485 SER A O 1
ATOM 3591 N N . VAL A 1 486 ? -0.761 -6.370 31.220 1.00 86.12 486 VAL A N 1
ATOM 3592 C CA . VAL A 1 486 ? -1.814 -7.276 30.723 1.00 86.12 486 VAL A CA 1
ATOM 3593 C C . VAL A 1 486 ? -2.255 -8.293 31.781 1.00 86.12 486 VAL A C 1
ATOM 3595 O O . VAL A 1 486 ? -3.447 -8.464 32.030 1.00 86.12 486 VAL A O 1
ATOM 3598 N N . LEU A 1 487 ? -1.299 -8.970 32.431 1.00 88.62 487 LEU A N 1
ATOM 3599 C CA . LEU A 1 487 ? -1.582 -10.091 33.338 1.00 88.62 487 LEU A CA 1
ATOM 3600 C C . LEU A 1 487 ? -2.425 -9.698 34.567 1.00 88.62 487 LEU A C 1
ATOM 3602 O O . LEU A 1 487 ? -3.393 -10.409 34.855 1.00 88.62 487 LEU A O 1
ATOM 3606 N N . PRO A 1 488 ? -2.129 -8.599 35.293 1.00 88.38 488 PRO A N 1
ATOM 3607 C CA . PRO A 1 488 ? -2.963 -8.175 36.417 1.00 88.38 488 PRO A CA 1
ATOM 3608 C C . PRO A 1 488 ? -4.392 -7.823 35.996 1.00 88.38 488 PRO A C 1
ATOM 3610 O O . PRO A 1 488 ? -5.342 -8.204 36.679 1.00 88.38 488 PRO A O 1
ATOM 3613 N N . VAL A 1 489 ? -4.557 -7.145 34.855 1.00 86.75 489 VAL A N 1
ATOM 3614 C CA . VAL A 1 489 ? -5.876 -6.765 34.330 1.00 86.75 489 VAL A CA 1
ATOM 3615 C C . VAL A 1 489 ? -6.671 -8.010 33.950 1.00 86.75 489 VAL A C 1
ATOM 3617 O O . VAL A 1 489 ? -7.816 -8.157 34.374 1.00 86.75 489 VAL A O 1
ATOM 3620 N N . LEU A 1 490 ? -6.049 -8.949 33.235 1.00 88.62 490 LEU A N 1
ATOM 3621 C CA . LEU A 1 490 ? -6.664 -10.215 32.839 1.00 88.62 490 LEU A CA 1
ATOM 3622 C C . LEU A 1 490 ? -7.120 -11.028 34.060 1.00 88.62 490 LEU A C 1
ATOM 3624 O O . LEU A 1 490 ? -8.274 -11.454 34.121 1.00 88.62 490 LEU A O 1
ATOM 3628 N N . ARG A 1 491 ? -6.255 -11.185 35.075 1.00 88.44 491 ARG A N 1
ATOM 3629 C CA . ARG A 1 491 ? -6.598 -11.870 36.338 1.00 88.44 491 ARG A CA 1
ATOM 3630 C C . ARG A 1 491 ? -7.767 -11.206 37.052 1.00 88.44 491 ARG A C 1
ATOM 3632 O O . ARG A 1 491 ? -8.659 -11.899 37.532 1.00 88.44 491 ARG A O 1
ATOM 3639 N N . ARG A 1 492 ? -7.792 -9.874 37.085 1.00 86.88 492 ARG A N 1
ATOM 3640 C CA . ARG A 1 492 ? -8.856 -9.115 37.741 1.00 86.88 492 ARG A CA 1
ATOM 3641 C C . ARG A 1 492 ? -10.195 -9.234 37.018 1.00 86.88 492 ARG A C 1
ATOM 3643 O O . ARG A 1 492 ? -11.214 -9.406 37.674 1.00 86.88 492 ARG A O 1
ATOM 3650 N N . ILE A 1 493 ? -10.199 -9.214 35.684 1.00 87.00 493 ILE A N 1
ATOM 3651 C CA . ILE A 1 493 ? -11.414 -9.450 34.888 1.00 87.00 493 ILE A CA 1
ATOM 3652 C C . ILE A 1 493 ? -11.967 -10.849 35.166 1.00 87.00 493 ILE A C 1
ATOM 3654 O O . ILE A 1 493 ? -13.163 -10.987 35.413 1.00 87.00 493 ILE A O 1
ATOM 3658 N N . MET A 1 494 ? -11.107 -11.873 35.177 1.00 86.81 494 MET A N 1
ATOM 3659 C CA . MET A 1 494 ? -11.537 -13.241 35.482 1.00 86.81 494 MET A CA 1
ATOM 3660 C C . MET A 1 494 ? -12.088 -13.375 36.905 1.00 86.81 494 MET A C 1
ATOM 3662 O O . MET A 1 494 ? -13.084 -14.067 37.092 1.00 86.81 494 MET A O 1
ATOM 3666 N N . ALA A 1 495 ? -11.473 -12.706 37.885 1.00 86.00 495 ALA A N 1
ATOM 3667 C CA . ALA A 1 495 ? -11.905 -12.749 39.279 1.00 86.00 495 ALA A CA 1
ATOM 3668 C C . ALA A 1 495 ? -13.229 -12.003 39.528 1.00 86.00 495 ALA A C 1
ATOM 3670 O O . ALA A 1 495 ? -14.056 -12.480 40.297 1.00 86.00 495 ALA A O 1
ATOM 3671 N N . GLU A 1 496 ? -13.441 -10.845 38.891 1.00 84.69 496 GLU A N 1
ATOM 3672 C CA . GLU A 1 496 ? -14.608 -9.985 39.148 1.00 84.69 496 GLU A CA 1
ATOM 3673 C C . GLU A 1 496 ? -15.808 -10.285 38.231 1.00 84.69 496 GLU A C 1
ATOM 3675 O O . GLU A 1 496 ? -16.953 -10.112 38.640 1.00 84.69 496 GLU A O 1
ATOM 3680 N N . GLU A 1 497 ? -15.573 -10.702 36.983 1.00 82.38 497 GLU A N 1
ATOM 3681 C CA . GLU A 1 497 ? -16.623 -10.843 35.956 1.00 82.38 497 GLU A CA 1
ATOM 3682 C C . GLU A 1 497 ? -16.698 -12.246 35.331 1.00 82.38 497 GLU A C 1
ATOM 3684 O O . GLU A 1 497 ? -17.593 -12.513 34.524 1.00 82.38 497 GLU A O 1
ATOM 3689 N N . GLY A 1 498 ? -15.778 -13.141 35.700 1.00 85.38 498 GLY A N 1
ATOM 3690 C CA . GLY A 1 498 ? -15.688 -14.506 35.188 1.00 85.38 498 GLY A CA 1
ATOM 3691 C C . GLY A 1 498 ? -14.967 -14.628 33.840 1.00 85.38 498 GLY A C 1
ATOM 3692 O O . GLY A 1 498 ? -14.774 -13.661 33.102 1.00 85.38 498 GLY A O 1
ATOM 3693 N N . ALA A 1 499 ? -14.588 -15.860 33.483 1.00 85.06 499 ALA A N 1
ATOM 3694 C CA . ALA A 1 499 ? -13.841 -16.156 32.254 1.00 85.06 499 ALA A CA 1
ATOM 3695 C C . ALA A 1 499 ? -14.594 -15.756 30.969 1.00 85.06 499 ALA A C 1
ATOM 3697 O O . ALA A 1 499 ? -13.980 -15.310 30.003 1.00 85.06 499 ALA A O 1
ATOM 3698 N N . GLY A 1 500 ? -15.930 -15.827 30.969 1.00 83.38 500 GLY A N 1
ATOM 3699 C CA . GLY A 1 500 ? -16.753 -15.421 29.823 1.00 83.38 500 GLY A CA 1
ATOM 3700 C C . GLY A 1 500 ? -16.670 -13.925 29.486 1.00 83.38 500 GLY A C 1
ATOM 3701 O O . GLY A 1 500 ? -16.971 -13.535 28.359 1.00 83.38 500 GLY A O 1
ATOM 3702 N N . ALA A 1 501 ? -16.225 -13.076 30.421 1.00 84.25 501 ALA A N 1
ATOM 3703 C CA . ALA A 1 501 ? -16.046 -11.648 30.172 1.00 84.25 501 ALA A CA 1
ATOM 3704 C C . ALA A 1 501 ? -14.888 -11.350 29.204 1.00 84.25 501 ALA A C 1
ATOM 3706 O O . ALA A 1 501 ? -14.941 -10.337 28.504 1.00 84.25 501 ALA A O 1
ATOM 3707 N N . LEU A 1 502 ? -13.886 -12.237 29.131 1.00 87.69 502 LEU A N 1
ATOM 3708 C CA . LEU A 1 502 ? -12.746 -12.132 28.211 1.00 87.69 502 LEU A CA 1
ATOM 3709 C C . LEU A 1 502 ? -13.129 -12.386 26.752 1.00 87.69 502 LEU A C 1
ATOM 3711 O O . LEU A 1 502 ? -12.413 -11.958 25.857 1.00 87.69 502 LEU A O 1
ATOM 3715 N N . TRP A 1 503 ? -14.266 -13.041 26.510 1.00 88.12 503 TRP A N 1
ATOM 3716 C CA . TRP A 1 503 ? -14.769 -13.304 25.164 1.00 88.12 503 TRP A CA 1
ATOM 3717 C C . TRP A 1 503 ? -15.839 -12.322 24.707 1.00 88.12 503 TRP A C 1
ATOM 3719 O O . TRP A 1 503 ? -16.388 -12.462 23.619 1.00 88.12 503 TRP A O 1
ATOM 3729 N N . ARG A 1 504 ? -16.148 -11.276 25.475 1.00 86.00 504 ARG A N 1
ATOM 3730 C CA . ARG A 1 504 ? -17.121 -10.280 25.013 1.00 86.00 504 ARG A CA 1
ATOM 3731 C C . ARG A 1 504 ? -16.632 -9.604 23.731 1.00 86.00 504 ARG A C 1
ATOM 3733 O O . ARG A 1 504 ? -15.483 -9.195 23.627 1.00 86.00 504 ARG A O 1
ATOM 3740 N N . GLY A 1 505 ? -17.525 -9.493 22.749 1.00 82.88 505 GLY A N 1
ATOM 3741 C CA . GLY A 1 505 ? -17.196 -8.892 21.455 1.00 82.88 505 GLY A CA 1
ATOM 3742 C C . GLY A 1 505 ? -16.441 -9.807 20.482 1.00 82.88 505 GLY A C 1
ATOM 3743 O O . GLY A 1 505 ? -16.055 -9.324 19.424 1.00 82.88 505 GLY A O 1
ATOM 3744 N N . TRP A 1 506 ? -16.286 -11.111 20.758 1.00 86.31 506 TRP A N 1
ATOM 3745 C CA . TRP A 1 506 ? -15.672 -12.043 19.796 1.00 86.31 506 TRP A CA 1
ATOM 3746 C C . TRP A 1 506 ? -16.482 -12.156 18.489 1.00 86.31 506 TRP A C 1
ATOM 3748 O O . TRP A 1 506 ? -15.920 -12.127 17.400 1.00 86.31 506 TRP A O 1
ATOM 3758 N N . GLN A 1 507 ? -17.818 -12.209 18.589 1.00 87.31 507 GLN A N 1
ATOM 3759 C CA . GLN A 1 507 ? -18.724 -12.347 17.441 1.00 87.31 507 GLN A CA 1
ATOM 3760 C C . GLN A 1 507 ? -18.525 -11.265 16.367 1.00 87.31 507 GLN A C 1
ATOM 3762 O O . GLN A 1 507 ? -18.310 -11.631 15.214 1.00 87.31 507 GLN A O 1
ATOM 3767 N N . PRO A 1 508 ? -18.568 -9.952 16.685 1.00 83.31 508 PRO A N 1
ATOM 3768 C CA . PRO A 1 508 ? -18.362 -8.928 15.669 1.00 83.31 508 PRO A CA 1
ATOM 3769 C C . PRO A 1 508 ? -16.948 -8.963 15.073 1.00 83.31 508 PRO A C 1
ATOM 3771 O O . PRO A 1 508 ? -16.797 -8.631 13.904 1.00 83.31 508 PRO A O 1
ATOM 3774 N N . ARG A 1 509 ? -15.925 -9.409 15.819 1.00 82.56 509 ARG A N 1
ATOM 3775 C CA . ARG A 1 509 ? -14.562 -9.535 15.279 1.00 82.56 509 ARG A CA 1
ATOM 3776 C C . ARG A 1 509 ? -14.437 -10.646 14.237 1.00 82.56 509 ARG A C 1
ATOM 3778 O O . ARG A 1 509 ? -13.772 -10.448 13.231 1.00 82.56 509 ARG A O 1
ATOM 3785 N N . VAL A 1 510 ? -15.079 -11.792 14.469 1.00 83.06 510 VAL A N 1
ATOM 3786 C CA . VAL A 1 510 ? -15.027 -12.937 13.545 1.00 83.06 510 VAL A CA 1
ATOM 3787 C C . VAL A 1 510 ? -15.924 -12.712 12.328 1.00 83.06 510 VAL A C 1
ATOM 3789 O O . VAL A 1 510 ? -15.493 -12.901 11.197 1.00 83.06 510 VAL A O 1
ATOM 3792 N N . LEU A 1 511 ? -17.171 -12.284 12.549 1.00 81.88 511 LEU A N 1
ATOM 3793 C CA . LEU A 1 511 ? -18.188 -12.219 11.493 1.00 81.88 511 LEU A CA 1
ATOM 3794 C C . LEU A 1 511 ? -17.900 -11.160 10.428 1.00 81.88 511 LEU A C 1
ATOM 3796 O O . LEU A 1 511 ? -18.324 -11.315 9.287 1.00 81.88 511 LEU A O 1
ATOM 3800 N N . PHE A 1 512 ? -17.212 -10.082 10.799 1.00 77.19 512 PHE A N 1
ATOM 3801 C CA . PHE A 1 512 ? -17.019 -8.940 9.913 1.00 77.19 512 PHE A CA 1
ATOM 3802 C C . PHE A 1 512 ? -15.598 -8.798 9.365 1.00 77.19 512 PHE A C 1
ATOM 3804 O O . PHE A 1 512 ? -15.311 -7.814 8.691 1.00 77.19 512 PHE A O 1
ATOM 3811 N N . HIS A 1 513 ? -14.732 -9.791 9.584 1.00 73.31 513 HIS A N 1
ATOM 3812 C CA . HIS A 1 513 ? -13.379 -9.768 9.032 1.00 73.31 513 HIS A CA 1
ATOM 3813 C C . HIS A 1 513 ? -13.377 -9.889 7.499 1.00 73.31 513 HIS A C 1
ATOM 3815 O O . HIS A 1 513 ? -12.883 -9.001 6.811 1.00 73.31 513 HIS A O 1
ATOM 3821 N N . ALA A 1 514 ? -14.007 -10.934 6.950 1.00 69.19 514 ALA A N 1
ATOM 3822 C CA . ALA A 1 514 ? -14.106 -11.111 5.498 1.00 69.19 514 ALA A CA 1
ATOM 3823 C C . ALA A 1 514 ? -14.882 -9.970 4.795 1.00 69.19 514 ALA A C 1
ATOM 3825 O O . ALA A 1 514 ? -14.402 -9.476 3.776 1.00 69.19 514 ALA A O 1
ATOM 3826 N N . PRO A 1 515 ? -16.023 -9.476 5.331 1.00 76.94 515 PRO A N 1
ATOM 3827 C CA . PRO A 1 515 ? -16.685 -8.289 4.788 1.00 76.94 515 PRO A CA 1
ATOM 3828 C C . PRO A 1 515 ? -15.809 -7.031 4.765 1.00 76.94 515 PRO A C 1
ATOM 3830 O O . PRO A 1 515 ? -15.849 -6.300 3.783 1.00 76.94 515 PRO A O 1
ATOM 3833 N N . SER A 1 516 ? -15.016 -6.781 5.813 1.00 70.81 516 SER A N 1
ATOM 3834 C CA . SER A 1 516 ? -14.088 -5.640 5.870 1.00 70.81 516 SER A CA 1
ATOM 3835 C C . SER A 1 516 ? -13.053 -5.709 4.740 1.00 70.81 516 SER A C 1
ATOM 3837 O O . SER A 1 516 ? -12.915 -4.748 3.982 1.00 70.81 516 SER A O 1
ATOM 3839 N N . ALA A 1 517 ? -12.418 -6.871 4.548 1.00 66.50 517 ALA A N 1
ATOM 3840 C CA . ALA A 1 517 ? -11.457 -7.083 3.464 1.00 66.50 517 ALA A CA 1
ATOM 3841 C C . ALA A 1 517 ? -12.093 -6.883 2.076 1.00 66.50 517 ALA A C 1
ATOM 3843 O O . ALA A 1 517 ? -11.543 -6.173 1.236 1.00 66.50 517 ALA A O 1
ATOM 3844 N N . ALA A 1 518 ? -13.294 -7.431 1.861 1.00 66.00 518 ALA A N 1
ATOM 3845 C CA . ALA A 1 518 ? -14.025 -7.272 0.604 1.00 66.00 518 ALA A CA 1
ATOM 3846 C C . ALA A 1 518 ? -14.410 -5.808 0.320 1.00 66.00 518 ALA A C 1
ATOM 3848 O O . ALA A 1 518 ? -14.334 -5.363 -0.824 1.00 66.00 518 ALA A O 1
ATOM 3849 N N . ILE A 1 519 ? -14.803 -5.045 1.349 1.00 75.38 519 ILE A N 1
ATOM 3850 C CA . ILE A 1 519 ? -15.092 -3.610 1.222 1.00 75.38 519 ILE A CA 1
ATOM 3851 C C . ILE A 1 519 ? -13.823 -2.844 0.848 1.00 75.38 519 ILE A C 1
ATOM 3853 O O . ILE A 1 519 ? -13.864 -2.029 -0.069 1.00 75.38 519 ILE A O 1
ATOM 3857 N N . CYS A 1 520 ? -12.704 -3.107 1.529 1.00 71.94 520 CYS A N 1
ATOM 3858 C CA . CYS A 1 520 ? -11.431 -2.453 1.240 1.00 71.94 520 CYS A CA 1
ATOM 3859 C C . CYS A 1 520 ? -11.005 -2.686 -0.213 1.00 71.94 520 CYS A C 1
ATOM 3861 O O . CYS A 1 520 ? -10.776 -1.725 -0.945 1.00 71.94 520 CYS A O 1
ATOM 3863 N N . TRP A 1 521 ? -11.006 -3.948 -0.651 1.00 69.19 521 TRP A N 1
ATOM 3864 C CA . TRP A 1 521 ? -10.647 -4.316 -2.018 1.00 69.19 521 TRP A CA 1
ATOM 3865 C C . TRP A 1 521 ? -11.602 -3.704 -3.051 1.00 69.19 521 TRP A C 1
ATOM 3867 O O . TRP A 1 521 ? -11.168 -3.108 -4.031 1.00 69.19 521 TRP A O 1
ATOM 3877 N N . GLY A 1 522 ? -12.915 -3.754 -2.802 1.00 67.38 522 GLY A N 1
ATOM 3878 C CA . GLY A 1 522 ? -13.905 -3.154 -3.698 1.00 67.38 522 GLY A CA 1
ATOM 3879 C C . GLY A 1 522 ? -13.751 -1.636 -3.843 1.00 67.38 522 GLY A C 1
ATOM 3880 O O . GLY A 1 522 ? -13.886 -1.107 -4.949 1.00 67.38 522 GLY A O 1
ATOM 3881 N N . ILE A 1 523 ? -13.443 -0.926 -2.751 1.00 73.06 523 ILE A N 1
ATOM 3882 C CA . ILE A 1 523 ? -13.166 0.517 -2.801 1.00 73.06 523 ILE A CA 1
ATOM 3883 C C . ILE A 1 523 ? -11.851 0.770 -3.536 1.00 73.06 523 ILE A C 1
ATOM 3885 O O . ILE A 1 523 ? -11.825 1.651 -4.386 1.00 73.06 523 ILE A O 1
ATOM 3889 N N . TYR A 1 524 ? -10.807 -0.018 -3.274 1.00 69.62 524 TYR A N 1
ATOM 3890 C CA . TYR A 1 524 ? -9.520 0.098 -3.958 1.00 69.62 524 TYR A CA 1
ATOM 3891 C C . TYR A 1 524 ? -9.662 -0.032 -5.477 1.00 69.62 524 TYR A C 1
ATOM 3893 O O . TYR A 1 524 ? -9.272 0.873 -6.209 1.00 69.62 524 TYR A O 1
ATOM 3901 N N . GLU A 1 525 ? -10.313 -1.095 -5.950 1.00 68.00 525 GLU A N 1
ATOM 3902 C CA . GLU A 1 525 ? -10.567 -1.328 -7.375 1.00 68.00 525 GLU A CA 1
ATOM 3903 C C . GLU A 1 525 ? -11.403 -0.218 -8.014 1.00 68.00 525 GLU A C 1
ATOM 3905 O O . GLU A 1 525 ? -11.138 0.228 -9.131 1.00 68.00 525 GLU A O 1
ATOM 3910 N N . THR A 1 526 ? -12.415 0.271 -7.296 1.00 76.12 526 THR A N 1
ATOM 3911 C CA . THR A 1 526 ? -13.237 1.387 -7.777 1.00 76.12 526 THR A CA 1
ATOM 3912 C C . THR A 1 526 ? -12.422 2.679 -7.844 1.00 76.12 526 THR A C 1
ATOM 3914 O O . THR A 1 526 ? -12.542 3.429 -8.809 1.00 76.12 526 THR A O 1
ATOM 3917 N N . SER A 1 527 ? -11.570 2.940 -6.850 1.00 73.38 527 SER A N 1
ATOM 3918 C CA . SER A 1 527 ? -10.677 4.098 -6.823 1.00 73.38 527 SER A CA 1
ATOM 3919 C C . SER A 1 527 ? -9.632 4.037 -7.931 1.00 73.38 527 SER A C 1
ATOM 3921 O O . SER A 1 527 ? -9.424 5.057 -8.578 1.00 73.38 527 SER A O 1
ATOM 3923 N N . LYS A 1 528 ? -9.052 2.863 -8.214 1.00 67.06 528 LYS A N 1
ATOM 3924 C CA . LYS A 1 528 ? -8.180 2.665 -9.379 1.00 67.06 528 LYS A CA 1
ATOM 3925 C C . LYS A 1 528 ? -8.911 3.028 -10.669 1.00 67.06 528 LYS A C 1
ATOM 3927 O O . LYS A 1 528 ? -8.471 3.912 -11.385 1.00 67.06 528 LYS A O 1
ATOM 3932 N N . LYS A 1 529 ? -10.097 2.462 -10.912 1.00 73.81 529 LYS A N 1
ATOM 3933 C CA . LYS A 1 529 ? -10.895 2.749 -12.124 1.00 73.81 529 LYS A CA 1
ATOM 3934 C C . LYS A 1 529 ? -11.291 4.219 -12.289 1.00 73.81 529 LYS A C 1
ATOM 3936 O O . LYS A 1 529 ? -11.502 4.657 -13.410 1.00 73.81 529 LYS A O 1
ATOM 3941 N N . LEU A 1 530 ? -11.440 4.961 -11.191 1.00 77.38 530 LEU A N 1
ATOM 3942 C CA . LEU A 1 530 ? -11.756 6.395 -11.217 1.00 77.38 530 LEU A CA 1
ATOM 3943 C C . LEU A 1 530 ? -10.525 7.286 -11.424 1.00 77.38 530 LEU A C 1
ATOM 3945 O O . LEU A 1 530 ? -10.675 8.418 -11.875 1.00 77.38 530 LEU A O 1
ATOM 3949 N N . LEU A 1 531 ? -9.344 6.814 -11.022 1.00 67.12 531 LEU A N 1
ATOM 3950 C CA . LEU A 1 531 ? -8.071 7.529 -11.135 1.00 67.12 531 LEU A CA 1
ATOM 3951 C C . LEU A 1 531 ? -7.299 7.161 -12.411 1.00 67.12 531 LEU A C 1
ATOM 3953 O O . LEU A 1 531 ? -6.364 7.878 -12.763 1.00 67.12 531 LEU A O 1
ATOM 3957 N N . ALA A 1 532 ? -7.677 6.068 -13.077 1.00 62.03 532 ALA A N 1
ATOM 3958 C CA . ALA A 1 532 ? -7.156 5.685 -14.380 1.00 62.03 532 ALA A CA 1
ATOM 3959 C C . ALA A 1 532 ? -7.632 6.699 -15.445 1.00 62.03 532 ALA A C 1
ATOM 3961 O O . ALA A 1 532 ? -8.819 7.044 -15.440 1.00 62.03 532 ALA A O 1
ATOM 3962 N N . PRO A 1 533 ? -6.727 7.209 -16.300 1.00 52.69 533 PRO A N 1
ATOM 3963 C CA . PRO A 1 533 ? -7.036 8.210 -17.323 1.00 52.69 533 PRO A CA 1
ATOM 3964 C C . PRO A 1 533 ? -7.940 7.705 -18.455 1.00 52.69 533 PRO A C 1
ATOM 3966 O O . PRO A 1 533 ? -7.901 6.494 -18.778 1.00 52.69 533 PRO A O 1
#

pLDDT: mean 75.47, std 18.24, range [20.86, 95.44]

Secondary structure (DSSP, 8-state):
-HHHHHHHHHHHHHSHHHHH-SEEEEPPP-GGGT----HHHHHHHHHTT-EEEEEEE--SSS-EEEEE-S-GGGEEEETTTTEEEE-SB-TTSPBPPBTTTSSS---EEEE--SEE-TTS-EE--SS-HHHHHHHHHHHHHHHHTPPPPEEEEE--GGGB-S-----TTPPPPSEEE-SS-EEE-SHHHHHHH--STT--HHHHHHHHHHHHHHHHHHHHHHHHHHHHHHSPPPTTPPPPS-HHHHHHHHHHHHHHHHHTTTHHHHHHHHHHHHHHHHHHHHHHHHHHTTTSSS--HHHHHHHHHHHHHHHHHHHHHHHHHHHHHHSTT---SSHHHHHHHHHHHH-THHHHTTHHHHHHHHHHHHHHHHHHHHHHHHHHHHTSHHHHHHHHHSSS------------TTHHHHHHHHHH--STHHHHHHHHHGGGS----HHHHHHHHHHHHHHHHHHTHHHHHHHHHHHTTTGGG--S-----HHHHHHHHHHHH-GGGGGTTHHHHHHTHHHHHHHHHHHHHHHHHHH--

Foldseek 3Di:
DQVFLVLLLVLQVLFQLLLPWLEEEDEDDAVLVVWRHCVVVVVVNVVSVRFYWYWDDDDQLLEIFTFTDPDPVQWDQDPDRRGTDGDQADPVRHGTDTPLRDPDAGAAYEDEAQAAELLQFGHHPPRCNVLVVLVSNQVSCVVVVHDRYQFEYEDEPVRYDHDDDDDPSGDGHQWYGTSVDIRGNHPVVCLRRDDDLQDDPVLLVVLLLQLLLQLLQVCQLLVLLLLQLLEDDDVPDDRDQDSVVSSVVQCVPVNPVLSCFLSVLLSVQQPVLLVQLVVQLVVQCVVLVVVPPDDDQPSNLVSLLRSLLSSLVSRQLSVLLSSLRSHPDRPADDSVSSSVVCCVQPNPVLSCLLSVLLSVLLVLLLVQLLVQLVVLLCVVVCPDVVVVVVVVVPPPDDDDDPDDPPPDPRLSSLLRSLLSPPGSSSVSSSVVVPPPDDDDDPVSNLVSSLRSQLVSLQVSQLSVSLSSHSSNACVPNDRDQPHSDSVSSSVVCCVPPNPVSSRGSSVSRNVCRSVSSVSSVVSSVVSSVVSND

Nearest PDB structures (foldseek):
  4c9g-assembly1_A  TM=8.326E-01  e=1.278E-09  Saccharomyces cerevisiae
  1ydm-assembly1_C  TM=8.231E-01  e=1.399E-08  Bacillus subtilis
  1okc-assembly1_A  TM=7.678E-01  e=5.572E-09  Bos taurus
  8gym-assembly1_m2  TM=7.084E-01  e=2.210E-06  Tetrahymena thermophila SB210
  8b6h-assembly1_Dv  TM=6.901E-01  e=2.111E-06  Tetrahymena thermophila SB210